Protein AF-0000000078078406 (afdb_homodimer)

Secondary structure (DSSP, 8-state):
-PPPPPB-GGG---------S--STTHHHHHHHHHT-PEEETTEEE--TTT----S--SHHHHHHHHHHHHHHHHHTTT-S--S---S---EEEEES-TTSHHHHHHHHH-TT-EEEESS-TTTT--THHHHSPP-SPSS-EEEEEEE--TTT-S-HHHHHHHHHHHEEEEEEEEEEEE-S--EES-TTS---TTSHHHHHHHHHHHHHHHHT-----TTTHHHHHHHHTT-EEEEEEEEEEE-SS-BSSHHHHHHHHHHHHHHHHHHHHHHIIIIIIIS---HHHHHHHHHHHHHHHH-GGG-EEEEEEEEEEE----/-PPPPPB-GGG--S---------GGGHHHHHHHHHT-PEEETTEEE--TTT----S--SHHHHHHHHHHHHHHHHHTTT-S--S---S---EEEEES-TTSHHHHHHHHH-TT-EEEESS-SSS---GGGGGSPP-SPSS-EEEEEEE--TTT-S-HHHHHHHHHHHEEEEEEEEEEEE-S--EES-TTS---TTSHHHHHHHHHHHHHHHHT-----TTTHHHHHHHHTT-EEEEEEEEEEE-SS-BSSHHHHHHHHHHHHHHHHHHHHHHIIIIIIIS---HHHHHHHHHHHHHHHH-GGG-EEEEEEEEEEE----

Structure (mmCIF, N/CA/C/O backbone):
data_AF-0000000078078406-model_v1
#
loop_
_entity.id
_entity.type
_entity.pdbx_description
1 polymer 'Secondary metabolism regulator LAE1'
#
loop_
_atom_site.group_PDB
_atom_site.id
_atom_site.type_symbol
_atom_site.label_atom_id
_atom_site.label_alt_id
_atom_site.label_comp_id
_atom_site.label_asym_id
_atom_site.label_entity_id
_atom_site.label_seq_id
_atom_site.pdbx_PDB_ins_code
_atom_site.Cartn_x
_atom_site.Cartn_y
_atom_site.Cartn_z
_atom_site.occupancy
_atom_site.B_iso_or_equiv
_atom_site.auth_seq_id
_atom_site.auth_comp_id
_atom_site.auth_asym_id
_atom_site.auth_atom_id
_atom_site.pdbx_PDB_model_num
ATOM 1 N N . MET A 1 1 ? -24.859 16.156 4.562 1 31.81 1 MET A N 1
ATOM 2 C CA . MET A 1 1 ? -24.719 14.992 5.438 1 31.81 1 MET A CA 1
ATOM 3 C C . MET A 1 1 ? -23.812 13.938 4.805 1 31.81 1 MET A C 1
ATOM 5 O O . MET A 1 1 ? -24.094 13.469 3.695 1 31.81 1 MET A O 1
ATOM 9 N N . ALA A 1 2 ? -22.625 13.969 5.098 1 45.03 2 ALA A N 1
ATOM 10 C CA . ALA A 1 2 ? -21.719 13.078 4.371 1 45.03 2 ALA A CA 1
ATOM 11 C C . ALA A 1 2 ? -22.219 11.641 4.402 1 45.03 2 ALA A C 1
ATOM 13 O O . ALA A 1 2 ? -22.688 11.164 5.434 1 45.03 2 ALA A O 1
ATOM 14 N N . ALA A 1 3 ? -22.453 11.039 3.293 1 57.53 3 ALA A N 1
ATOM 15 C CA . ALA A 1 3 ? -23.047 9.727 3.057 1 57.53 3 ALA A CA 1
ATOM 16 C C . ALA A 1 3 ? -22.391 8.656 3.922 1 57.53 3 ALA A C 1
ATOM 18 O O . ALA A 1 3 ? -21.172 8.625 4.059 1 57.53 3 ALA A O 1
ATOM 19 N N . GLN A 1 4 ? -23.156 8.023 4.824 1 72.81 4 GLN A N 1
ATOM 20 C CA . GLN A 1 4 ? -22.75 6.895 5.648 1 72.81 4 GLN A CA 1
ATOM 21 C C . GLN A 1 4 ? -22.062 5.824 4.805 1 72.81 4 GLN A C 1
ATOM 23 O O . GLN A 1 4 ? -22.5 5.527 3.693 1 72.81 4 GLN A O 1
ATOM 28 N N . ILE A 1 5 ? -20.891 5.41 5.25 1 79.75 5 ILE A N 1
ATOM 29 C CA . ILE A 1 5 ? -20.203 4.309 4.586 1 79.75 5 ILE A CA 1
ATOM 30 C C . ILE A 1 5 ? -20.906 2.992 4.914 1 79.75 5 ILE A C 1
ATOM 32 O O . ILE A 1 5 ? -21.078 2.65 6.09 1 79.75 5 ILE A O 1
ATOM 36 N N . GLU A 1 6 ? -21.391 2.27 3.9 1 78.69 6 GLU A N 1
ATOM 37 C CA . GLU A 1 6 ? -22.078 1.003 4.121 1 78.69 6 GLU A CA 1
ATOM 38 C C . GLU A 1 6 ? -21.125 -0.056 4.668 1 78.69 6 GLU A C 1
ATOM 40 O O . GLU A 1 6 ? -19.984 -0.179 4.203 1 78.69 6 GLU A O 1
ATOM 45 N N . THR A 1 7 ? -21.562 -0.809 5.711 1 75.12 7 THR A N 1
ATOM 46 C CA . THR A 1 7 ? -20.75 -1.832 6.367 1 75.12 7 THR A CA 1
ATOM 47 C C . THR A 1 7 ? -20.828 -3.152 5.605 1 75.12 7 THR A C 1
ATOM 49 O O . THR A 1 7 ? -21.875 -3.514 5.082 1 75.12 7 THR A O 1
ATOM 52 N N . ASP A 1 8 ? -19.719 -3.785 5.52 1 67.31 8 ASP A N 1
ATOM 53 C CA . ASP A 1 8 ? -19.688 -5.117 4.926 1 67.31 8 ASP A CA 1
ATOM 54 C C . ASP A 1 8 ? -20.516 -6.102 5.762 1 67.31 8 ASP A C 1
ATOM 56 O O . ASP A 1 8 ? -20.219 -6.316 6.941 1 67.31 8 ASP A O 1
ATOM 60 N N . PRO A 1 9 ? -21.609 -6.617 5.246 1 57.84 9 PRO A N 1
ATOM 61 C CA . PRO A 1 9 ? -22.484 -7.52 6 1 57.84 9 PRO A CA 1
ATOM 62 C C . PRO A 1 9 ? -21.75 -8.758 6.516 1 57.84 9 PRO A C 1
ATOM 64 O O . PRO A 1 9 ? -22.203 -9.398 7.469 1 57.84 9 PRO A O 1
ATOM 67 N N . ALA A 1 10 ? -20.656 -9.055 5.77 1 51.5 10 ALA A N 1
ATOM 68 C CA . ALA A 1 10 ? -19.922 -10.242 6.191 1 51.5 10 ALA A CA 1
ATOM 69 C C . ALA A 1 10 ? -19.344 -10.062 7.594 1 51.5 10 ALA A C 1
ATOM 71 O O . ALA A 1 10 ? -18.938 -11.031 8.234 1 51.5 10 ALA A O 1
ATOM 72 N N . LEU A 1 11 ? -19.516 -8.805 8.141 1 50.41 11 LEU A N 1
ATOM 73 C CA . LEU A 1 11 ? -19 -8.492 9.469 1 50.41 11 LEU A CA 1
ATOM 74 C C . LEU A 1 11 ? -20.125 -8.586 10.508 1 50.41 11 LEU A C 1
ATOM 76 O O . LEU A 1 11 ? -19.953 -8.156 11.648 1 50.41 11 LEU A O 1
ATOM 80 N N . ASP A 1 12 ? -21.375 -8.938 10.273 1 47.38 12 ASP A N 1
ATOM 81 C CA . ASP A 1 12 ? -22.5 -9.062 11.195 1 47.38 12 ASP A CA 1
ATOM 82 C C . ASP A 1 12 ? -22.047 -9.664 12.523 1 47.38 12 ASP A C 1
ATOM 84 O O . ASP A 1 12 ? -21.766 -10.859 12.609 1 47.38 12 ASP A O 1
ATOM 88 N N . LEU A 1 13 ? -21.688 -8.859 13.453 1 41.69 13 LEU A N 1
ATOM 89 C CA . LEU A 1 13 ? -21.234 -9.062 14.82 1 41.69 13 LEU A CA 1
ATOM 90 C C . LEU A 1 13 ? -22.281 -9.82 15.633 1 41.69 13 LEU A C 1
ATOM 92 O O . LEU A 1 13 ? -21.938 -10.672 16.453 1 41.69 13 LEU A O 1
ATOM 96 N N . GLY A 1 14 ? -23.594 -9.156 15.898 1 35.47 14 GLY A N 1
ATOM 97 C CA . GLY A 1 14 ? -24.547 -9.531 16.938 1 35.47 14 GLY A CA 1
ATOM 98 C C . GLY A 1 14 ? -25.344 -10.773 16.609 1 35.47 14 GLY A C 1
ATOM 99 O O . GLY A 1 14 ? -26.25 -11.148 17.359 1 35.47 14 GLY A O 1
ATOM 100 N N . ASN A 1 15 ? -25.734 -11.148 15.414 1 32.12 15 ASN A N 1
ATOM 101 C CA . ASN A 1 15 ? -26.75 -12.195 15.383 1 32.12 15 ASN A CA 1
ATOM 102 C C . ASN A 1 15 ? -26.25 -13.484 16.016 1 32.12 15 ASN A C 1
ATOM 104 O O . ASN A 1 15 ? -25.484 -14.234 15.398 1 32.12 15 ASN A O 1
ATOM 108 N N . GLU A 1 16 ? -26.25 -13.438 17.375 1 30.73 16 GLU A N 1
ATOM 109 C CA . GLU A 1 16 ? -26.594 -14.695 18.047 1 30.73 16 GLU A CA 1
ATOM 110 C C . GLU A 1 16 ? -27.922 -15.242 17.531 1 30.73 16 GLU A C 1
ATOM 112 O O . GLU A 1 16 ? -28.953 -14.586 17.656 1 30.73 16 GLU A O 1
ATOM 117 N N . THR A 1 17 ? -28.031 -15.961 16.531 1 27.73 17 THR A N 1
ATOM 118 C CA . THR A 1 17 ? -29.172 -16.812 16.25 1 27.73 17 THR A CA 1
ATOM 119 C C . THR A 1 17 ? -29.719 -17.438 17.547 1 27.73 17 THR A C 1
ATOM 121 O O . THR A 1 17 ? -29.031 -18.234 18.188 1 27.73 17 THR A O 1
ATOM 124 N N . ASP A 1 18 ? -30.469 -16.641 18.312 1 26.25 18 ASP A N 1
ATOM 125 C CA . ASP A 1 18 ? -31.453 -17.344 19.109 1 26.25 18 ASP A CA 1
ATOM 126 C C . ASP A 1 18 ? -32.312 -18.25 18.234 1 26.25 18 ASP A C 1
ATOM 128 O O . ASP A 1 18 ? -33.125 -17.75 17.453 1 26.25 18 ASP A O 1
ATOM 132 N N . ILE A 1 19 ? -32.062 -19.469 18.062 1 28.03 19 ILE A N 1
ATOM 133 C CA . ILE A 1 19 ? -32.719 -20.672 17.562 1 28.03 19 ILE A CA 1
ATOM 134 C C . ILE A 1 19 ? -34.031 -20.906 18.312 1 28.03 19 ILE A C 1
ATOM 136 O O . ILE A 1 19 ? -34.219 -21.938 18.969 1 28.03 19 ILE A O 1
ATOM 140 N N . ARG A 1 20 ? -34.75 -19.906 18.75 1 24.78 20 ARG A N 1
ATOM 141 C CA . ARG A 1 20 ? -36.031 -20.453 19.203 1 24.78 20 ARG A CA 1
ATOM 142 C C . ARG A 1 20 ? -36.844 -21 18.031 1 24.78 20 ARG A C 1
ATOM 144 O O . ARG A 1 20 ? -36.594 -20.672 16.875 1 24.78 20 ARG A O 1
ATOM 151 N N . ALA A 1 21 ? -38.375 -21.297 18.297 1 23.84 21 ALA A N 1
ATOM 152 C CA . ALA A 1 21 ? -39.438 -22.266 18.062 1 23.84 21 ALA A CA 1
ATOM 153 C C . ALA A 1 21 ? -40.031 -22.094 16.672 1 23.84 21 ALA A C 1
ATOM 155 O O . ALA A 1 21 ? -40.75 -22.984 16.188 1 23.84 21 ALA A O 1
ATOM 156 N N . GLU A 1 22 ? -40.344 -20.875 16.125 1 25.66 22 GLU A N 1
ATOM 157 C CA . GLU A 1 22 ? -41.438 -21.125 15.195 1 25.66 22 GLU A CA 1
ATOM 158 C C . GLU A 1 22 ? -40.938 -21.797 13.922 1 25.66 22 GLU A C 1
ATOM 160 O O . GLU A 1 22 ? -39.844 -21.516 13.453 1 25.66 22 GLU A O 1
ATOM 165 N N . SER A 1 23 ? -41.625 -22.953 13.312 1 26.2 23 SER A N 1
ATOM 166 C CA . SER A 1 23 ? -41.438 -24.172 12.531 1 26.2 23 SER A CA 1
ATOM 167 C C . SER A 1 23 ? -40.875 -23.859 11.141 1 26.2 23 SER A C 1
ATOM 169 O O . SER A 1 23 ? -40 -24.547 10.656 1 26.2 23 SER A O 1
ATOM 171 N N . ASP A 1 24 ? -41.688 -23.312 10.164 1 25.77 24 ASP A N 1
ATOM 172 C CA . ASP A 1 24 ? -41.719 -23.688 8.758 1 25.77 24 ASP A CA 1
ATOM 173 C C . ASP A 1 24 ? -40.594 -22.984 7.98 1 25.77 24 ASP A C 1
ATOM 175 O O . ASP A 1 24 ? -40.125 -23.469 6.949 1 25.77 24 ASP A O 1
ATOM 179 N N . ILE A 1 25 ? -40.531 -21.641 7.977 1 27.22 25 ILE A N 1
ATOM 180 C CA . ILE A 1 25 ? -39.781 -20.922 6.957 1 27.22 25 ILE A CA 1
ATOM 181 C C . ILE A 1 25 ? -38.281 -20.984 7.289 1 27.22 25 ILE A C 1
ATOM 183 O O . ILE A 1 25 ? -37.531 -20.078 6.953 1 27.22 25 ILE A O 1
ATOM 187 N N . GLU A 1 26 ? -37.688 -21.875 8.164 1 29.23 26 GLU A N 1
ATOM 188 C CA . GLU A 1 26 ? -36.469 -22.281 8.836 1 29.23 26 GLU A CA 1
ATOM 189 C C . GLU A 1 26 ? -35.375 -22.656 7.828 1 29.23 26 GLU A C 1
ATOM 191 O O . GLU A 1 26 ? -34.188 -22.578 8.133 1 29.23 26 GLU A O 1
ATOM 196 N N . SER A 1 27 ? -35.688 -23.188 6.617 1 29.39 27 SER A N 1
ATOM 197 C CA . SER A 1 27 ? -34.844 -24.094 5.883 1 29.39 27 SER A CA 1
ATOM 198 C C . SER A 1 27 ? -33.75 -23.344 5.105 1 29.39 27 SER A C 1
ATOM 200 O O . SER A 1 27 ? -32.656 -23.844 4.934 1 29.39 27 SER A O 1
ATOM 202 N N . THR A 1 28 ? -34.125 -22.266 4.406 1 28.7 28 THR A N 1
ATOM 203 C CA . THR A 1 28 ? -33.188 -21.828 3.35 1 28.7 28 THR A CA 1
ATOM 204 C C . THR A 1 28 ? -32.031 -21.047 3.934 1 28.7 28 THR A C 1
ATOM 206 O O . THR A 1 28 ? -30.953 -20.984 3.338 1 28.7 28 THR A O 1
ATOM 209 N N . ALA A 1 29 ? -32.281 -20.266 4.898 1 32.91 29 ALA A N 1
ATOM 210 C CA . ALA A 1 29 ? -31.25 -19.406 5.484 1 32.91 29 ALA A CA 1
ATOM 211 C C . ALA A 1 29 ? -30.125 -20.25 6.109 1 32.91 29 ALA A C 1
ATOM 213 O O . ALA A 1 29 ? -28.969 -19.812 6.148 1 32.91 29 ALA A O 1
ATOM 214 N N . SER A 1 30 ? -30.469 -21.406 6.699 1 33.5 30 SER A N 1
ATOM 215 C CA . SER A 1 30 ? -29.562 -22.328 7.375 1 33.5 30 SER A CA 1
ATOM 216 C C . SER A 1 30 ? -28.547 -22.938 6.402 1 33.5 30 SER A C 1
ATOM 218 O O . SER A 1 30 ? -27.406 -23.188 6.766 1 33.5 30 SER A O 1
ATOM 220 N N . ILE A 1 31 ? -28.922 -23.234 5.125 1 32.16 31 ILE A N 1
ATOM 221 C CA . ILE A 1 31 ? -28.078 -23.922 4.156 1 32.16 31 ILE A CA 1
ATOM 222 C C . ILE A 1 31 ? -26.984 -23 3.666 1 32.16 31 ILE A C 1
ATOM 224 O O . ILE A 1 31 ? -25.828 -23.406 3.521 1 32.16 31 ILE A O 1
ATOM 228 N N . THR A 1 32 ? -27.234 -21.734 3.344 1 33.78 32 THR A N 1
ATOM 229 C CA . THR A 1 32 ? -26.266 -20.812 2.768 1 33.78 32 THR A CA 1
ATOM 230 C C . THR A 1 32 ? -25.188 -20.453 3.785 1 33.78 32 THR A C 1
ATOM 232 O O . THR A 1 32 ? -24 -20.312 3.432 1 33.78 32 THR A O 1
ATOM 235 N N . SER A 1 33 ? -25.453 -20.25 5.043 1 37.28 33 SER A N 1
ATOM 236 C CA . SER A 1 33 ? -24.531 -20 6.152 1 37.28 33 SER A CA 1
ATOM 237 C C . SER A 1 33 ? -23.656 -21.219 6.441 1 37.28 33 SER A C 1
ATOM 239 O O . SER A 1 33 ? -22.516 -21.078 6.871 1 37.28 33 SER A O 1
ATOM 241 N N . SER A 1 34 ? -24.141 -22.453 6.312 1 38.12 34 SER A N 1
ATOM 242 C CA . SER A 1 34 ? -23.531 -23.75 6.625 1 38.12 34 SER A CA 1
ATOM 243 C C . SER A 1 34 ? -22.469 -24.125 5.598 1 38.12 34 SER A C 1
ATOM 245 O O . SER A 1 34 ? -21.5 -24.812 5.918 1 38.12 34 SER A O 1
ATOM 247 N N . ILE A 1 35 ? -22.641 -23.922 4.277 1 39.31 35 ILE A N 1
ATOM 248 C CA . ILE A 1 35 ? -21.781 -24.312 3.172 1 39.31 35 ILE A CA 1
ATOM 249 C C . ILE A 1 35 ? -20.453 -23.547 3.244 1 39.31 35 ILE A C 1
ATOM 251 O O . ILE A 1 35 ? -19.438 -24 2.709 1 39.31 35 ILE A O 1
ATOM 255 N N . PHE A 1 36 ? -20.391 -22.344 3.744 1 44.5 36 PHE A N 1
ATOM 256 C CA . PHE A 1 36 ? -19.156 -21.578 3.805 1 44.5 36 PHE A CA 1
ATOM 257 C C . PHE A 1 36 ? -18.406 -21.828 5.113 1 44.5 36 PHE A C 1
ATOM 259 O O . PHE A 1 36 ? -17.891 -20.906 5.734 1 44.5 36 PHE A O 1
ATOM 266 N N . GLU A 1 37 ? -18.625 -22.922 5.676 1 50.62 37 GLU A N 1
ATOM 267 C CA . GLU A 1 37 ? -17.922 -23.156 6.934 1 50.62 37 GLU A CA 1
ATOM 268 C C . GLU A 1 37 ? -16.406 -23.109 6.734 1 50.62 37 GLU A C 1
ATOM 270 O O . GLU A 1 37 ? -15.844 -23.922 5.992 1 50.62 37 GLU A O 1
ATOM 275 N N . ASN A 1 38 ? -15.844 -21.938 6.996 1 61.12 38 ASN A N 1
ATOM 276 C CA . ASN A 1 38 ? -14.391 -21.844 7.039 1 61.12 38 ASN A CA 1
ATOM 277 C C . ASN A 1 38 ? -13.781 -22.906 7.961 1 61.12 38 ASN A C 1
ATOM 279 O O . ASN A 1 38 ? -14.438 -23.359 8.906 1 61.12 38 ASN A O 1
ATOM 283 N N . HIS A 1 39 ? -12.828 -23.594 7.387 1 74.81 39 HIS A N 1
ATOM 284 C CA . HIS A 1 39 ? -11.945 -24.422 8.188 1 74.81 39 HIS A CA 1
ATOM 285 C C . HIS A 1 39 ? -10.93 -23.578 8.953 1 74.81 39 HIS A C 1
ATOM 287 O O . HIS A 1 39 ? -10.391 -22.625 8.414 1 74.81 39 HIS A O 1
ATOM 293 N N . TYR A 1 40 ? -11 -23.812 10.297 1 78 40 TYR A N 1
ATOM 294 C CA . TYR A 1 40 ? -10.047 -23.062 11.102 1 78 40 TYR A CA 1
ATOM 295 C C . TYR A 1 40 ? -8.836 -23.906 11.453 1 78 40 TYR A C 1
ATOM 297 O O . TYR A 1 40 ? -8.969 -25.094 11.758 1 78 40 TYR A O 1
ATOM 305 N N . PHE A 1 41 ? -7.691 -23.391 11.242 1 83 41 PHE A N 1
ATOM 306 C CA . PHE A 1 41 ? -6.43 -24.047 11.57 1 83 41 PHE A CA 1
ATOM 307 C C . PHE A 1 41 ? -5.449 -23.047 12.18 1 83 41 PHE A C 1
ATOM 309 O O . PHE A 1 41 ? -5.098 -22.047 11.555 1 83 41 PHE A O 1
ATOM 316 N N . GLN A 1 42 ? -5.059 -23.25 13.445 1 88.38 42 GLN A N 1
ATOM 317 C CA . GLN A 1 42 ? -4.109 -22.453 14.203 1 88.38 42 GLN A CA 1
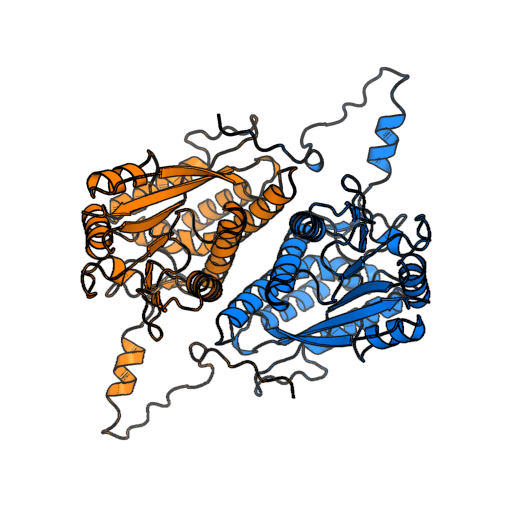ATOM 318 C C . GLN A 1 42 ? -4.488 -20.969 14.172 1 88.38 42 GLN A C 1
ATOM 320 O O . GLN A 1 42 ? -3.645 -20.125 13.891 1 88.38 42 GLN A O 1
ATOM 325 N N . GLY A 1 43 ? -5.68 -20.656 14.258 1 84.94 43 GLY A N 1
ATOM 326 C CA . GLY A 1 43 ? -6.156 -19.297 14.461 1 84.94 43 GLY A CA 1
ATOM 327 C C . GLY A 1 43 ? -6.453 -18.578 13.156 1 84.94 43 GLY A C 1
ATOM 328 O O . GLY A 1 43 ? -6.77 -17.391 13.164 1 84.94 43 GLY A O 1
ATOM 329 N N . ARG A 1 44 ? -6.344 -19.344 12.094 1 86.75 44 ARG A N 1
ATOM 330 C CA . ARG A 1 44 ? -6.629 -18.766 10.797 1 86.75 44 ARG A CA 1
ATOM 331 C C . ARG A 1 44 ? -7.762 -19.5 10.094 1 86.75 44 ARG A C 1
ATOM 333 O O . ARG A 1 44 ? -7.945 -20.703 10.305 1 86.75 44 ARG A O 1
ATOM 340 N N . SER A 1 45 ? -8.508 -18.703 9.297 1 83.88 45 SER A N 1
ATOM 341 C CA . SER A 1 45 ? -9.586 -19.328 8.547 1 83.88 45 SER A CA 1
ATOM 342 C C . SER A 1 45 ? -9.141 -19.688 7.129 1 83.88 45 SER A C 1
ATOM 344 O O . SER A 1 45 ? -8.422 -18.906 6.488 1 83.88 45 SER A O 1
ATOM 346 N N . TYR A 1 46 ? -9.508 -20.891 6.711 1 83.06 46 TYR A N 1
ATOM 347 C CA . TYR A 1 46 ? -9.172 -21.406 5.391 1 83.06 46 TYR A CA 1
ATOM 348 C C . TYR A 1 46 ? -10.422 -21.828 4.633 1 83.06 46 TYR A C 1
ATOM 350 O O . TYR A 1 46 ? -11.508 -21.922 5.215 1 83.06 46 TYR A O 1
ATOM 358 N N . ALA A 1 47 ? -10.188 -22.031 3.326 1 73.44 47 ALA A N 1
ATOM 359 C CA . ALA A 1 47 ? -11.281 -22.547 2.506 1 73.44 47 ALA A CA 1
ATOM 360 C C . ALA A 1 47 ? -11.695 -23.953 2.959 1 73.44 47 ALA A C 1
ATOM 362 O O . ALA A 1 47 ? -10.859 -24.734 3.418 1 73.44 47 ALA A O 1
ATOM 363 N N . ASN A 1 48 ? -12.977 -24.141 2.824 1 67.06 48 ASN A N 1
ATOM 364 C CA . ASN A 1 48 ? -13.477 -25.484 3.102 1 67.06 48 ASN A CA 1
ATOM 365 C C . ASN A 1 48 ? -12.922 -26.516 2.105 1 67.06 48 ASN A C 1
ATOM 367 O O . ASN A 1 48 ? -13.078 -26.344 0.894 1 67.06 48 ASN A O 1
ATOM 371 N N . PRO A 1 49 ? -12.188 -27.453 2.664 1 65.44 49 PRO A N 1
ATOM 372 C CA . PRO A 1 49 ? -11.547 -28.438 1.789 1 65.44 49 PRO A CA 1
ATOM 373 C C . PRO A 1 49 ? -12.531 -29.125 0.842 1 65.44 49 PRO A C 1
ATOM 375 O O . PRO A 1 49 ? -12.125 -29.656 -0.19 1 65.44 49 PRO A O 1
ATOM 378 N N . LYS A 1 50 ? -13.75 -29.188 1.25 1 58.09 50 LYS A N 1
ATOM 379 C CA . LYS A 1 50 ? -14.758 -29.781 0.37 1 58.09 50 LYS A CA 1
ATOM 380 C C . LYS A 1 50 ? -14.875 -29 -0.931 1 58.09 50 LYS A C 1
ATOM 382 O O . LYS A 1 50 ? -15.211 -29.562 -1.976 1 58.09 50 LYS A O 1
ATOM 387 N N . TYR A 1 51 ? -14.555 -27.797 -0.769 1 52.62 51 TYR A N 1
ATOM 388 C CA . TYR A 1 51 ? -14.836 -26.938 -1.914 1 52.62 51 TYR A CA 1
ATOM 389 C C . TYR A 1 51 ? -13.539 -26.438 -2.553 1 52.62 51 TYR A C 1
ATOM 391 O O . TYR A 1 51 ? -13.555 -25.922 -3.674 1 52.62 51 TYR A O 1
ATOM 399 N N . GLY A 1 52 ? -12.469 -26.625 -1.902 1 57.94 52 GLY A N 1
ATOM 400 C CA . GLY A 1 52 ? -11.219 -26.172 -2.498 1 57.94 52 GLY A CA 1
ATOM 401 C C . GLY A 1 52 ? -10.031 -26.328 -1.567 1 57.94 52 GLY A C 1
ATOM 402 O O . GLY A 1 52 ? -10.18 -26.297 -0.345 1 57.94 52 GLY A O 1
ATOM 403 N N . LYS A 1 53 ? -9.031 -26.766 -2.189 1 65.88 53 LYS A N 1
ATOM 404 C CA . LYS A 1 53 ? -7.824 -27.047 -1.416 1 65.88 53 LYS A CA 1
ATOM 405 C C . LYS A 1 53 ? -6.824 -25.891 -1.527 1 65.88 53 LYS A C 1
ATOM 407 O O . LYS A 1 53 ? -5.688 -26.094 -1.958 1 65.88 53 LYS A O 1
ATOM 412 N N . HIS A 1 54 ? -7.363 -24.656 -1.107 1 77.69 54 HIS A N 1
ATOM 413 C CA . HIS A 1 54 ? -6.391 -23.562 -1.117 1 77.69 54 HIS A CA 1
ATOM 414 C C . HIS A 1 54 ? -5.566 -23.562 0.165 1 77.69 54 HIS A C 1
ATOM 416 O O . HIS A 1 54 ? -6.113 -23.703 1.262 1 77.69 54 HIS A O 1
ATOM 422 N N . TRP A 1 55 ? -4.344 -23.391 -0.01 1 85.81 55 TRP A N 1
ATOM 423 C CA . TRP A 1 55 ? -3.41 -23.562 1.097 1 85.81 55 TRP A CA 1
ATOM 424 C C . TRP A 1 55 ? -3.291 -22.281 1.922 1 85.81 55 TRP A C 1
ATOM 426 O O . TRP A 1 55 ? -2.814 -22.312 3.059 1 85.81 55 TRP A O 1
ATOM 436 N N . ALA A 1 56 ? -3.627 -21.125 1.358 1 87.38 56 ALA A N 1
ATOM 437 C CA . ALA A 1 56 ? -3.506 -19.859 2.076 1 87.38 56 ALA A CA 1
ATOM 438 C C . ALA A 1 56 ? -4.801 -19.516 2.811 1 87.38 56 ALA A C 1
ATOM 440 O O . ALA A 1 56 ? -5.887 -19.906 2.375 1 87.38 56 ALA A O 1
ATOM 441 N N . PRO A 1 57 ? -4.668 -18.797 3.924 1 88.12 57 PRO A N 1
ATOM 442 C CA . PRO A 1 57 ? -5.871 -18.406 4.66 1 88.12 57 PRO A CA 1
ATOM 443 C C . PRO A 1 57 ? -6.715 -17.375 3.9 1 88.12 57 PRO A C 1
ATOM 445 O O . PRO A 1 57 ? -6.262 -16.812 2.9 1 88.12 57 PRO A O 1
ATOM 448 N N . ASN A 1 58 ? -7.98 -17.219 4.395 1 82.75 58 ASN A N 1
ATOM 449 C CA . ASN A 1 58 ? -8.883 -16.281 3.738 1 82.75 58 ASN A CA 1
ATOM 450 C C . ASN A 1 58 ? -9.461 -15.266 4.727 1 82.75 58 ASN A C 1
ATOM 452 O O . ASN A 1 58 ? -10.539 -14.719 4.5 1 82.75 58 ASN A O 1
ATOM 456 N N . ASP A 1 59 ? -8.789 -15.07 5.867 1 84.75 59 ASP A N 1
ATOM 457 C CA . ASP A 1 59 ? -9.25 -14.117 6.871 1 84.75 59 ASP A CA 1
ATOM 458 C C . ASP A 1 59 ? -8.828 -12.695 6.512 1 84.75 59 ASP A C 1
ATOM 460 O O . ASP A 1 59 ? -8.18 -12.477 5.484 1 84.75 59 ASP A O 1
ATOM 464 N N . GLU A 1 60 ? -9.188 -11.758 7.34 1 83.38 60 GLU A N 1
ATOM 465 C CA . GLU A 1 60 ? -8.984 -10.336 7.059 1 83.38 60 GLU A CA 1
ATOM 466 C C . GLU A 1 60 ? -7.504 -10 6.945 1 83.38 60 GLU A C 1
ATOM 468 O O . GLU A 1 60 ? -7.105 -9.203 6.094 1 83.38 60 GLU A O 1
ATOM 473 N N . GLU A 1 61 ? -6.715 -10.578 7.781 1 86.25 61 GLU A N 1
ATOM 474 C CA . GLU A 1 61 ? -5.273 -10.336 7.742 1 86.25 61 GLU A CA 1
ATOM 475 C C . GLU A 1 61 ? -4.684 -10.727 6.391 1 86.25 61 GLU A C 1
ATOM 477 O O . GLU A 1 61 ? -3.859 -9.992 5.836 1 86.25 61 GLU A O 1
ATOM 482 N N . GLN A 1 62 ? -5.113 -11.844 5.93 1 89.19 62 GLN A N 1
ATOM 483 C CA . GLN A 1 62 ? -4.617 -12.289 4.633 1 89.19 62 GLN A CA 1
ATOM 484 C C . GLN A 1 62 ? -5.148 -11.406 3.508 1 89.19 62 GLN A C 1
ATOM 486 O O . GLN A 1 62 ? -4.441 -11.141 2.533 1 89.19 62 GLN A O 1
ATOM 491 N N . LEU A 1 63 ? -6.34 -11.039 3.609 1 88.12 63 LEU A N 1
ATOM 492 C CA . LEU A 1 63 ? -6.918 -10.18 2.582 1 88.12 63 LEU A CA 1
ATOM 493 C C . LEU A 1 63 ? -6.191 -8.844 2.521 1 88.12 63 LEU A C 1
ATOM 495 O O . LEU A 1 63 ? -6.012 -8.273 1.44 1 88.12 63 LEU A O 1
ATOM 499 N N . GLU A 1 64 ? -5.762 -8.32 3.66 1 90.44 64 GLU A N 1
ATOM 500 C CA . GLU A 1 64 ? -4.934 -7.121 3.682 1 90.44 64 GLU A CA 1
ATOM 501 C C . GLU A 1 64 ? -3.627 -7.34 2.924 1 90.44 64 GLU A C 1
ATOM 503 O O . GLU A 1 64 ? -3.184 -6.465 2.18 1 90.44 64 GLU A O 1
ATOM 508 N N . ALA A 1 65 ? -3.07 -8.484 3.123 1 92.5 65 ALA A N 1
ATOM 509 C CA . ALA A 1 65 ? -1.844 -8.82 2.406 1 92.5 65 ALA A CA 1
ATOM 510 C C . ALA A 1 65 ? -2.082 -8.867 0.9 1 92.5 65 ALA A C 1
ATOM 512 O O . ALA A 1 65 ? -1.243 -8.414 0.118 1 92.5 65 ALA A O 1
ATOM 513 N N . LEU A 1 66 ? -3.215 -9.375 0.537 1 92.31 66 LEU A N 1
ATOM 514 C CA . LEU A 1 66 ? -3.539 -9.477 -0.882 1 92.31 66 LEU A CA 1
ATOM 515 C C . LEU A 1 66 ? -3.717 -8.086 -1.495 1 92.31 66 LEU A C 1
ATOM 517 O O . LEU A 1 66 ? -3.367 -7.871 -2.656 1 92.31 66 LEU A O 1
ATOM 521 N N . ASP A 1 67 ? -4.27 -7.191 -0.735 1 92.31 67 ASP A N 1
ATOM 522 C CA . ASP A 1 67 ? -4.367 -5.812 -1.204 1 92.31 67 ASP A CA 1
ATOM 523 C C . ASP A 1 67 ? -2.984 -5.211 -1.424 1 92.31 67 ASP A C 1
ATOM 525 O O . ASP A 1 67 ? -2.756 -4.508 -2.412 1 92.31 67 ASP A O 1
ATOM 529 N N . LEU A 1 68 ? -2.084 -5.465 -0.494 1 95.56 68 LEU A N 1
ATOM 530 C CA . LEU A 1 68 ? -0.704 -5.012 -0.641 1 95.56 68 LEU A CA 1
ATOM 531 C C . LEU A 1 68 ? -0.061 -5.621 -1.881 1 95.56 68 LEU A C 1
ATOM 533 O O . LEU A 1 68 ? 0.64 -4.934 -2.625 1 95.56 68 LEU A O 1
ATOM 537 N N . ILE A 1 69 ? -0.306 -6.848 -2.113 1 95.94 69 ILE A N 1
ATOM 538 C CA . ILE A 1 69 ? 0.267 -7.562 -3.25 1 95.94 69 ILE A CA 1
ATOM 539 C C . ILE A 1 69 ? -0.253 -6.957 -4.555 1 95.94 69 ILE A C 1
ATOM 541 O O . ILE A 1 69 ? 0.52 -6.711 -5.484 1 95.94 69 ILE A O 1
ATOM 545 N N . HIS A 1 70 ? -1.526 -6.688 -4.547 1 94.62 70 HIS A N 1
ATOM 546 C CA . HIS A 1 70 ? -2.088 -6.055 -5.734 1 94.62 70 HIS A CA 1
ATOM 547 C C . HIS A 1 70 ? -1.407 -4.719 -6.02 1 94.62 70 HIS A C 1
ATOM 549 O O . HIS A 1 70 ? -1.057 -4.43 -7.168 1 94.62 70 HIS A O 1
ATOM 555 N N . HIS A 1 71 ? -1.219 -4.012 -4.988 1 95.69 71 HIS A N 1
ATOM 556 C CA . HIS A 1 71 ? -0.621 -2.691 -5.164 1 95.69 71 HIS A CA 1
ATOM 557 C C . HIS A 1 71 ? 0.808 -2.799 -5.688 1 95.69 71 HIS A C 1
ATOM 559 O O . HIS A 1 71 ? 1.166 -2.137 -6.664 1 95.69 71 HIS A O 1
ATOM 565 N N . TRP A 1 72 ? 1.627 -3.65 -5.074 1 96.94 72 TRP A N 1
ATOM 566 C CA . TRP A 1 72 ? 3.02 -3.646 -5.508 1 96.94 72 TRP A CA 1
ATOM 567 C C . TRP A 1 72 ? 3.164 -4.301 -6.879 1 96.94 72 TRP A C 1
ATOM 569 O O . TRP A 1 72 ? 4.098 -3.998 -7.621 1 96.94 72 TRP A O 1
ATOM 579 N N . LEU A 1 73 ? 2.277 -5.195 -7.242 1 97.62 73 LEU A N 1
ATOM 580 C CA . LEU A 1 73 ? 2.297 -5.73 -8.602 1 97.62 73 LEU A CA 1
ATOM 581 C C . LEU A 1 73 ? 2.031 -4.625 -9.617 1 97.62 73 LEU A C 1
ATOM 583 O O . LEU A 1 73 ? 2.65 -4.602 -10.688 1 97.62 73 LEU A O 1
ATOM 587 N N . THR A 1 74 ? 1.097 -3.764 -9.281 1 96.19 74 THR A N 1
ATOM 588 C CA . THR A 1 74 ? 0.81 -2.639 -10.164 1 96.19 74 THR A CA 1
ATOM 589 C C . THR A 1 74 ? 2.02 -1.715 -10.273 1 96.19 74 THR A C 1
ATOM 591 O O . THR A 1 74 ? 2.342 -1.23 -11.359 1 96.19 74 THR A O 1
ATOM 594 N N . LEU A 1 75 ? 2.705 -1.49 -9.141 1 95.75 75 LEU A N 1
ATOM 595 C CA . LEU A 1 75 ? 3.938 -0.71 -9.172 1 95.75 75 LEU A CA 1
ATOM 596 C C . LEU A 1 75 ? 4.988 -1.383 -10.047 1 95.75 75 LEU A C 1
ATOM 598 O O . LEU A 1 75 ? 5.648 -0.721 -10.852 1 95.75 75 LEU A O 1
ATOM 602 N N . MET A 1 76 ? 5.094 -2.672 -9.93 1 97.31 76 MET A N 1
ATOM 603 C CA . MET A 1 76 ? 6.07 -3.453 -10.68 1 97.31 76 MET A CA 1
ATOM 604 C C . MET A 1 76 ? 5.84 -3.312 -12.18 1 97.31 76 MET A C 1
ATOM 606 O O . MET A 1 76 ? 6.793 -3.264 -12.961 1 97.31 76 MET A O 1
ATOM 610 N N . LEU A 1 77 ? 4.594 -3.16 -12.539 1 97.19 77 LEU A N 1
ATOM 611 C CA . LEU A 1 77 ? 4.223 -3.094 -13.953 1 97.19 77 LEU A CA 1
ATOM 612 C C . LEU A 1 77 ? 4.098 -1.645 -14.414 1 97.19 77 LEU A C 1
ATOM 614 O O . LEU A 1 77 ? 3.418 -1.36 -15.398 1 97.19 77 LEU A O 1
ATOM 618 N N . ASP A 1 78 ? 4.656 -0.732 -13.641 1 93.94 78 ASP A N 1
ATOM 619 C CA . ASP A 1 78 ? 4.633 0.69 -13.969 1 93.94 78 ASP A CA 1
ATOM 620 C C . ASP A 1 78 ? 3.199 1.208 -14.062 1 93.94 78 ASP A C 1
ATOM 622 O O . ASP A 1 78 ? 2.828 1.843 -15.047 1 93.94 78 ASP A O 1
ATOM 626 N N . GLU A 1 79 ? 2.338 0.779 -13.086 1 91.94 79 GLU A N 1
ATOM 627 C CA . GLU A 1 79 ? 0.976 1.259 -12.867 1 91.94 79 GLU A CA 1
ATOM 628 C C . GLU A 1 79 ? 0.016 0.686 -13.906 1 91.94 79 GLU A C 1
ATOM 630 O O . GLU A 1 79 ? -1.073 1.224 -14.117 1 91.94 79 GLU A O 1
ATOM 635 N N . LYS A 1 80 ? 0.457 -0.369 -14.562 1 95.19 80 LYS A N 1
ATOM 636 C CA . LYS A 1 80 ? -0.437 -1.079 -15.477 1 95.19 80 LYS A CA 1
ATOM 637 C C . LYS A 1 80 ? -1.096 -2.268 -14.781 1 95.19 80 LYS A C 1
ATOM 639 O O . LYS A 1 80 ? -0.518 -2.859 -13.867 1 95.19 80 LYS A O 1
ATOM 644 N N . LEU A 1 81 ? -2.27 -2.584 -15.289 1 95.12 81 LEU A N 1
ATOM 645 C CA . LEU A 1 81 ? -3.016 -3.697 -14.711 1 95.12 81 LEU A CA 1
ATOM 646 C C . LEU A 1 81 ? -2.773 -4.98 -15.5 1 95.12 81 LEU A C 1
ATOM 648 O O . LEU A 1 81 ? -3.094 -6.074 -15.023 1 95.12 81 LEU A O 1
ATOM 652 N N . PHE A 1 82 ? -2.254 -4.859 -16.672 1 96.69 82 PHE A N 1
ATOM 653 C CA . PHE A 1 82 ? -1.975 -5.965 -17.578 1 96.69 82 PHE A CA 1
ATOM 654 C C . PHE A 1 82 ? -0.923 -5.57 -18.609 1 96.69 82 PHE A C 1
ATOM 656 O O . PHE A 1 82 ? -0.625 -4.387 -18.781 1 96.69 82 PHE A O 1
ATOM 663 N N . LEU A 1 83 ? -0.369 -6.602 -19.297 1 98.12 83 LEU A N 1
ATOM 664 C CA . LEU A 1 83 ? 0.743 -6.352 -20.219 1 98.12 83 LEU A CA 1
ATOM 665 C C . LEU A 1 83 ? 0.32 -6.574 -21.656 1 98.12 83 LEU A C 1
ATOM 667 O O . LEU A 1 83 ? 0.767 -5.855 -22.562 1 98.12 83 LEU A O 1
ATOM 671 N N . PRO A 1 84 ? -0.579 -7.539 -21.938 1 98.38 84 PRO A N 1
ATOM 672 C CA . PRO A 1 84 ? -0.856 -7.816 -23.344 1 98.38 84 PRO A CA 1
ATOM 673 C C . PRO A 1 84 ? -1.678 -6.715 -24.016 1 98.38 84 PRO A C 1
ATOM 675 O O . PRO A 1 84 ? -2.406 -5.988 -23.328 1 98.38 84 PRO A O 1
ATOM 678 N N . PRO A 1 85 ? -1.573 -6.613 -25.266 1 97.88 85 PRO A N 1
ATOM 679 C CA . PRO A 1 85 ? -2.35 -5.621 -26.016 1 97.88 85 PRO A CA 1
ATOM 680 C C . PRO A 1 85 ? -3.783 -6.07 -26.281 1 97.88 85 PRO A C 1
ATOM 682 O O . PRO A 1 85 ? -4.121 -6.445 -27.406 1 97.88 85 PRO A O 1
ATOM 685 N N . ILE A 1 86 ? -4.656 -5.902 -25.375 1 96.25 86 ILE A N 1
ATOM 686 C CA . ILE A 1 86 ? -6.004 -6.461 -25.438 1 96.25 86 ILE A CA 1
ATOM 687 C C . ILE A 1 86 ? -6.926 -5.492 -26.188 1 96.25 86 ILE A C 1
ATOM 689 O O . ILE A 1 86 ? -8.125 -5.754 -26.328 1 96.25 86 ILE A O 1
ATOM 693 N N . GLY A 1 87 ? -6.457 -4.406 -26.656 1 93.5 87 GLY A N 1
ATOM 694 C CA . GLY A 1 87 ? -7.254 -3.416 -27.359 1 93.5 87 GLY A CA 1
ATOM 695 C C . GLY A 1 87 ? -7.906 -2.404 -26.438 1 93.5 87 GLY A C 1
ATOM 696 O O . GLY A 1 87 ? -7.691 -2.434 -25.219 1 93.5 87 GLY A O 1
ATOM 697 N N . ASN A 1 88 ? -8.727 -1.582 -27.031 1 91.5 88 ASN A N 1
ATOM 698 C CA . ASN A 1 88 ? -9.234 -0.438 -26.281 1 91.5 88 ASN A CA 1
ATOM 699 C C . ASN A 1 88 ? -10.656 -0.678 -25.797 1 91.5 88 ASN A C 1
ATOM 701 O O . ASN A 1 88 ? -11.164 0.069 -24.953 1 91.5 88 ASN A O 1
ATOM 705 N N . ASN A 1 89 ? -11.195 -1.809 -26.328 1 91.69 89 ASN A N 1
ATOM 706 C CA . ASN A 1 89 ? -12.594 -1.995 -25.953 1 91.69 89 ASN A CA 1
ATOM 707 C C . ASN A 1 89 ? -12.914 -3.463 -25.688 1 91.69 89 ASN A C 1
ATOM 709 O O . ASN A 1 89 ? -13.828 -4.027 -26.281 1 91.69 89 ASN A O 1
ATOM 713 N N . PRO A 1 90 ? -12.188 -4.035 -24.766 1 93.5 90 PRO A N 1
ATOM 714 C CA . PRO A 1 90 ? -12.609 -5.383 -24.375 1 93.5 90 PRO A CA 1
ATOM 715 C C . PRO A 1 90 ? -14.016 -5.41 -23.766 1 93.5 90 PRO A C 1
ATOM 717 O O . PRO A 1 90 ? -14.391 -4.492 -23.031 1 93.5 90 PRO A O 1
ATOM 720 N N . GLN A 1 91 ? -14.797 -6.395 -24.109 1 90.19 91 GLN A N 1
ATOM 721 C CA . GLN A 1 91 ? -16.188 -6.441 -23.672 1 90.19 91 GLN A CA 1
ATOM 722 C C . GLN A 1 91 ? -16.359 -7.363 -22.469 1 90.19 91 GLN A C 1
ATOM 724 O O . GLN A 1 91 ? -17.141 -7.078 -21.562 1 90.19 91 GLN A O 1
ATOM 729 N N . LYS A 1 92 ? -15.656 -8.5 -22.516 1 92.62 92 LYS A N 1
ATOM 730 C CA . LYS A 1 92 ? -15.75 -9.469 -21.422 1 92.62 92 LYS A CA 1
ATOM 731 C C . LYS A 1 92 ? -14.367 -9.859 -20.906 1 92.62 92 LYS A C 1
ATOM 733 O O . LYS A 1 92 ? -13.531 -10.344 -21.688 1 92.62 92 LYS A O 1
ATOM 738 N N . ILE A 1 93 ? -14.125 -9.641 -19.625 1 93.06 93 ILE A N 1
ATOM 739 C CA . ILE A 1 93 ? -12.844 -9.938 -18.984 1 93.06 93 ILE A CA 1
ATOM 740 C C . ILE A 1 93 ? -13.062 -10.867 -17.797 1 93.06 93 ILE A C 1
ATOM 742 O O . ILE A 1 93 ? -13.922 -10.602 -16.953 1 93.06 93 ILE A O 1
ATOM 746 N N . LEU A 1 94 ? -12.289 -11.992 -17.766 1 91.38 94 LEU A N 1
ATOM 747 C CA . LEU A 1 94 ? -12.383 -12.922 -16.641 1 91.38 94 LEU A CA 1
ATOM 748 C C . LEU A 1 94 ? -11.148 -12.812 -15.742 1 91.38 94 LEU A C 1
ATOM 750 O O . LEU A 1 94 ? -10.016 -12.867 -16.234 1 91.38 94 LEU A O 1
ATOM 754 N N . ASP A 1 95 ? -11.422 -12.578 -14.5 1 91.19 95 ASP A N 1
ATOM 755 C CA . ASP A 1 95 ? -10.367 -12.609 -13.492 1 91.19 95 ASP A CA 1
ATOM 756 C C . ASP A 1 95 ? -10.391 -13.922 -12.719 1 91.19 95 ASP A C 1
ATOM 758 O O . ASP A 1 95 ? -11.328 -14.188 -11.961 1 91.19 95 ASP A O 1
ATOM 762 N N . VAL A 1 96 ? -9.305 -14.75 -12.906 1 89.06 96 VAL A N 1
ATOM 763 C CA . VAL A 1 96 ? -9.203 -16.031 -12.203 1 89.06 96 VAL A CA 1
ATOM 764 C C . VAL A 1 96 ? -8.312 -15.867 -10.977 1 89.06 96 VAL A C 1
ATOM 766 O O . VAL A 1 96 ? -7.176 -15.391 -11.078 1 89.06 96 VAL A O 1
ATOM 769 N N . GLY A 1 97 ? -8.789 -16.297 -9.844 1 81.5 97 GLY A N 1
ATOM 770 C CA . GLY A 1 97 ? -8.094 -16.016 -8.594 1 81.5 97 GLY A CA 1
ATOM 771 C C . GLY A 1 97 ? -8.258 -14.586 -8.125 1 81.5 97 GLY A C 1
ATOM 772 O O . GLY A 1 97 ? -7.27 -13.906 -7.836 1 81.5 97 GLY A O 1
ATOM 773 N N . THR A 1 98 ? -9.406 -14.102 -7.949 1 75.62 98 THR A N 1
ATOM 774 C CA . THR A 1 98 ? -9.789 -12.695 -7.832 1 75.62 98 THR A CA 1
ATOM 775 C C . THR A 1 98 ? -9.367 -12.133 -6.477 1 75.62 98 THR A C 1
ATOM 777 O O . THR A 1 98 ? -9.188 -10.922 -6.332 1 75.62 98 THR A O 1
ATOM 780 N N . GLY A 1 99 ? -9.219 -13.016 -5.504 1 80.25 99 GLY A N 1
ATOM 781 C CA . GLY A 1 99 ? -8.828 -12.516 -4.191 1 80.25 99 GLY A CA 1
ATOM 782 C C . GLY A 1 99 ? -9.781 -11.461 -3.648 1 80.25 99 GLY A C 1
ATOM 783 O O . GLY A 1 99 ? -10.984 -11.695 -3.555 1 80.25 99 GLY A O 1
ATOM 784 N N . THR A 1 100 ? -9.328 -10.289 -3.395 1 80.88 100 THR A N 1
ATOM 785 C CA . THR A 1 100 ? -10.141 -9.219 -2.826 1 80.88 100 THR A CA 1
ATOM 786 C C . THR A 1 100 ? -11.031 -8.586 -3.896 1 80.88 100 THR A C 1
ATOM 788 O O . THR A 1 100 ? -11.969 -7.855 -3.578 1 80.88 100 THR A O 1
ATOM 791 N N . GLY A 1 101 ? -10.734 -8.812 -5.137 1 84.75 101 GLY A N 1
ATOM 792 C CA . GLY A 1 101 ? -11.516 -8.281 -6.242 1 84.75 101 GLY A CA 1
ATOM 793 C C . GLY A 1 101 ? -11.078 -6.902 -6.684 1 84.75 101 GLY A C 1
ATOM 794 O O . GLY A 1 101 ? -11.648 -6.328 -7.617 1 84.75 101 GLY A O 1
ATOM 795 N N . ILE A 1 102 ? -10.07 -6.414 -6.16 1 87 102 ILE A N 1
ATOM 796 C CA . ILE A 1 102 ? -9.656 -5.039 -6.426 1 87 102 ILE A CA 1
ATOM 797 C C . ILE A 1 102 ? -9.164 -4.922 -7.867 1 87 102 ILE A C 1
ATOM 799 O O . ILE A 1 102 ? -9.383 -3.904 -8.523 1 87 102 ILE A O 1
ATOM 803 N N . TRP A 1 103 ? -8.5 -5.887 -8.352 1 90.81 103 TRP A N 1
ATOM 804 C CA . TRP A 1 103 ? -8.047 -5.832 -9.734 1 90.81 103 TRP A CA 1
ATOM 805 C C . TRP A 1 103 ? -9.227 -5.676 -10.688 1 90.81 103 TRP A C 1
ATOM 807 O O . TRP A 1 103 ? -9.172 -4.879 -11.625 1 90.81 103 TRP A O 1
ATOM 817 N N . ALA A 1 104 ? -10.25 -6.43 -10.438 1 87.75 104 ALA A N 1
ATOM 818 C CA . ALA A 1 104 ? -11.445 -6.391 -11.273 1 87.75 104 ALA A CA 1
ATOM 819 C C . ALA A 1 104 ? -12.094 -5.012 -11.242 1 87.75 104 ALA A C 1
ATOM 821 O O . ALA A 1 104 ? -12.586 -4.523 -12.266 1 87.75 104 ALA A O 1
ATOM 822 N N . ILE A 1 105 ? -12.062 -4.453 -10.141 1 86.19 105 ILE A N 1
ATOM 823 C CA . ILE A 1 105 ? -12.625 -3.117 -10 1 86.19 105 ILE A CA 1
ATOM 824 C C . ILE A 1 105 ? -11.805 -2.115 -10.797 1 86.19 105 ILE A C 1
ATOM 826 O O . ILE A 1 105 ? -12.352 -1.28 -11.516 1 86.19 105 ILE A O 1
ATOM 830 N N . ASN A 1 106 ? -10.477 -2.252 -10.672 1 89.94 106 ASN A N 1
ATOM 831 C CA . ASN A 1 106 ? -9.594 -1.338 -11.375 1 89.94 106 ASN A CA 1
ATOM 832 C C . ASN A 1 106 ? -9.719 -1.493 -12.891 1 89.94 106 ASN A C 1
ATOM 834 O O . ASN A 1 106 ? -9.703 -0.503 -13.625 1 89.94 106 ASN A O 1
ATOM 838 N N . ILE A 1 107 ? -9.859 -2.67 -13.305 1 91.19 107 ILE A N 1
ATOM 839 C CA . ILE A 1 107 ? -9.977 -2.916 -14.734 1 91.19 107 ILE A CA 1
ATOM 840 C C . ILE A 1 107 ? -11.305 -2.352 -15.242 1 91.19 107 ILE A C 1
ATOM 842 O O . ILE A 1 107 ? -11.383 -1.853 -16.375 1 91.19 107 ILE A O 1
ATOM 846 N N . ALA A 1 108 ? -12.367 -2.49 -14.461 1 87.81 108 ALA A N 1
ATOM 847 C CA . ALA A 1 108 ? -13.672 -1.945 -14.828 1 87.81 108 ALA A CA 1
ATOM 848 C C . ALA A 1 108 ? -13.617 -0.426 -14.945 1 87.81 108 ALA A C 1
ATOM 850 O O . ALA A 1 108 ? -14.305 0.163 -15.781 1 87.81 108 ALA A O 1
ATOM 851 N N . ASP A 1 109 ? -12.844 0.153 -14.109 1 87.06 109 ASP A N 1
ATOM 852 C CA . ASP A 1 109 ? -12.656 1.598 -14.188 1 87.06 109 ASP A CA 1
ATOM 853 C C . ASP A 1 109 ? -11.93 1.981 -15.477 1 87.06 109 ASP A C 1
ATOM 855 O O . ASP A 1 109 ? -12.211 3.027 -16.062 1 87.06 109 ASP A O 1
ATOM 859 N N . GLU A 1 110 ? -10.984 1.144 -15.836 1 90.19 110 GLU A N 1
ATOM 860 C CA . GLU A 1 110 ? -10.211 1.398 -17.047 1 90.19 110 GLU A CA 1
ATOM 861 C C . GLU A 1 110 ? -11.039 1.15 -18.297 1 90.19 110 GLU A C 1
ATOM 863 O O . GLU A 1 110 ? -10.875 1.844 -19.297 1 90.19 110 GLU A O 1
ATOM 868 N N . PHE A 1 111 ? -11.938 0.139 -18.219 1 91.88 111 PHE A N 1
ATOM 869 C CA . PHE A 1 111 ? -12.82 -0.203 -19.328 1 91.88 111 PHE A CA 1
ATOM 870 C C . PHE A 1 111 ? -14.273 -0.201 -18.875 1 91.88 111 PHE A C 1
ATOM 872 O O . PHE A 1 111 ? -14.875 -1.263 -18.672 1 91.88 111 PHE A O 1
ATOM 879 N N . PRO A 1 112 ? -14.859 0.95 -18.859 1 85.94 112 PRO A N 1
ATOM 880 C CA . PRO A 1 112 ? -16.219 1.06 -18.297 1 85.94 112 PRO A CA 1
ATOM 881 C C . PRO A 1 112 ? -17.234 0.263 -19.109 1 85.94 112 PRO A C 1
ATOM 883 O O . PRO A 1 112 ? -18.281 -0.121 -18.562 1 85.94 112 PRO A O 1
ATOM 886 N N . SER A 1 113 ? -16.938 0.007 -20.312 1 84.62 113 SER A N 1
ATOM 887 C CA . SER A 1 113 ? -17.875 -0.731 -21.156 1 84.62 113 SER A CA 1
ATOM 888 C C . SER A 1 113 ? -17.719 -2.236 -20.969 1 84.62 113 SER A C 1
ATOM 890 O O . SER A 1 113 ? -18.578 -3.014 -21.391 1 84.62 113 SER A O 1
ATOM 892 N N . ALA A 1 114 ? -16.719 -2.604 -20.328 1 83.38 114 ALA A N 1
ATOM 893 C CA . ALA A 1 114 ? -16.438 -4.027 -20.156 1 83.38 114 ALA A CA 1
ATOM 894 C C . ALA A 1 114 ? -17.281 -4.621 -19.031 1 83.38 114 ALA A C 1
ATOM 896 O O . ALA A 1 114 ? -17.609 -3.93 -18.062 1 83.38 114 ALA A O 1
ATOM 897 N N . GLN A 1 115 ? -17.703 -5.801 -19.219 1 78.75 115 GLN A N 1
ATOM 898 C CA . GLN A 1 115 ? -18.312 -6.598 -18.156 1 78.75 115 GLN A CA 1
ATOM 899 C C . GLN A 1 115 ? -17.281 -7.496 -17.484 1 78.75 115 GLN A C 1
ATOM 901 O O . GLN A 1 115 ? -16.953 -8.57 -18 1 78.75 115 GLN A O 1
ATOM 906 N N . PRO A 1 116 ? -16.812 -6.934 -16.438 1 72.12 116 PRO A N 1
ATOM 907 C CA . PRO A 1 116 ? -15.883 -7.82 -15.742 1 72.12 116 PRO A CA 1
ATOM 908 C C . PRO A 1 116 ? -16.578 -8.961 -15.008 1 72.12 116 PRO A C 1
ATOM 910 O O . PRO A 1 116 ? -17.656 -8.766 -14.422 1 72.12 116 PRO A O 1
ATOM 913 N N . ALA A 1 117 ? -16.188 -10.141 -15.391 1 73.12 117 ALA A N 1
ATOM 914 C CA . ALA A 1 117 ? -16.641 -11.328 -14.672 1 73.12 117 ALA A CA 1
ATOM 915 C C . ALA A 1 117 ? -15.539 -11.883 -13.781 1 73.12 117 ALA A C 1
ATOM 917 O O . ALA A 1 117 ? -14.352 -11.594 -13.992 1 73.12 117 ALA A O 1
ATOM 918 N N . GLN A 1 118 ? -16.016 -12.172 -12.75 1 65.25 118 GLN A N 1
ATOM 919 C CA . GLN A 1 118 ? -15.078 -12.789 -11.82 1 65.25 118 GLN A CA 1
ATOM 920 C C . GLN A 1 118 ? -15.375 -14.273 -11.641 1 65.25 118 GLN A C 1
ATOM 922 O O . GLN A 1 118 ? -16.531 -14.688 -11.656 1 65.25 118 GLN A O 1
ATOM 927 N N . LEU A 1 119 ? -14.562 -15.023 -12.125 1 52.72 119 LEU A N 1
ATOM 928 C CA . LEU A 1 119 ? -14.812 -16.422 -11.812 1 52.72 119 LEU A CA 1
ATOM 929 C C . LEU A 1 119 ? -15.031 -16.625 -10.32 1 52.72 119 LEU A C 1
ATOM 931 O O . LEU A 1 119 ? -15.703 -17.578 -9.906 1 52.72 119 LEU A O 1
ATOM 935 N N . CYS A 1 120 ? -14.641 -15.547 -9.594 1 51.25 120 CYS A N 1
ATOM 936 C CA . CYS A 1 120 ? -15.016 -15.695 -8.188 1 51.25 120 CYS A CA 1
ATOM 937 C C . CYS A 1 120 ? -16.172 -14.758 -7.836 1 51.25 120 CYS A C 1
ATOM 939 O O . CYS A 1 120 ? -16.125 -13.57 -8.133 1 51.25 120 CYS A O 1
ATOM 941 N N . PRO A 1 121 ? -17.484 -15.102 -7.629 1 39.16 121 PRO A N 1
ATOM 942 C CA . PRO A 1 121 ? -18.672 -14.297 -7.391 1 39.16 121 PRO A CA 1
ATOM 943 C C . PRO A 1 121 ? -18.438 -13.172 -6.387 1 39.16 121 PRO A C 1
ATOM 945 O O . PRO A 1 121 ? -17.594 -13.297 -5.496 1 39.16 121 PRO A O 1
ATOM 948 N N . PRO A 1 122 ? -19.109 -11.992 -6.625 1 39.16 122 PRO A N 1
ATOM 949 C CA . PRO A 1 122 ? -19 -10.875 -5.68 1 39.16 122 PRO A CA 1
ATOM 950 C C . PRO A 1 122 ? -19.172 -11.312 -4.227 1 39.16 122 PRO A C 1
ATOM 952 O O . PRO A 1 122 ? -18.531 -10.75 -3.332 1 39.16 122 PRO A O 1
ATOM 955 N N . ASN A 1 123 ? -20.438 -11.711 -3.867 1 35.12 123 ASN A N 1
ATOM 956 C CA . ASN A 1 123 ? -20.859 -12.172 -2.545 1 35.12 123 ASN A CA 1
ATOM 957 C C . ASN A 1 123 ? -20.047 -13.398 -2.102 1 35.12 123 ASN A C 1
ATOM 959 O O . ASN A 1 123 ? -20.172 -13.836 -0.958 1 35.12 123 ASN A O 1
ATOM 963 N N . VAL A 1 124 ? -19.828 -14.445 -2.916 1 35.97 124 VAL A N 1
ATOM 964 C CA . VAL A 1 124 ? -19.078 -15.68 -2.68 1 35.97 124 VAL A CA 1
ATOM 965 C C . VAL A 1 124 ? -17.609 -15.461 -2.996 1 35.97 124 VAL A C 1
ATOM 967 O O . VAL A 1 124 ? -17.266 -14.867 -4.023 1 35.97 124 VAL A O 1
ATOM 970 N N . GLU A 1 125 ? -16.625 -15.406 -2.076 1 39.84 125 GLU A N 1
ATOM 971 C CA . GLU A 1 125 ? -15.258 -15.898 -2.188 1 39.84 125 GLU A CA 1
ATOM 972 C C . GLU A 1 125 ? -15.109 -16.875 -3.35 1 39.84 125 GLU A C 1
ATOM 974 O O . GLU A 1 125 ? -15.508 -18.047 -3.24 1 39.84 125 GLU A O 1
ATOM 979 N N . PHE A 1 126 ? -15.648 -16.812 -4.336 1 38.81 126 PHE A N 1
ATOM 980 C CA . PHE A 1 126 ? -15.383 -17.797 -5.387 1 38.81 126 PHE A CA 1
ATOM 981 C C . PHE A 1 126 ? -14 -18.406 -5.215 1 38.81 126 PHE A C 1
ATOM 983 O O . PHE A 1 126 ? -13 -17.703 -5.133 1 38.81 126 PHE A O 1
ATOM 990 N N . GLN A 1 127 ? -14.125 -19.312 -4.418 1 43.53 127 GLN A N 1
ATOM 991 C CA . GLN A 1 127 ? -13.094 -20.25 -3.979 1 43.53 127 GLN A CA 1
ATOM 992 C C . GLN A 1 127 ? -12.234 -20.719 -5.152 1 43.53 127 GLN A C 1
ATOM 994 O O . GLN A 1 127 ? -12.719 -20.828 -6.281 1 43.53 127 GLN A O 1
ATOM 999 N N . ILE A 1 128 ? -11.148 -20.328 -5.207 1 49.72 128 ILE A N 1
ATOM 1000 C CA . ILE A 1 128 ? -10.055 -20.906 -5.973 1 49.72 128 ILE A CA 1
ATOM 1001 C C . ILE A 1 128 ? -10.453 -22.297 -6.488 1 49.72 128 ILE A C 1
ATOM 1003 O O . ILE A 1 128 ? -10 -22.719 -7.555 1 49.72 128 ILE A O 1
ATOM 1007 N N . ASP A 1 129 ? -11.531 -22.891 -5.836 1 52 129 ASP A N 1
ATOM 1008 C CA . ASP A 1 129 ? -11.82 -24.297 -6.129 1 52 129 ASP A CA 1
ATOM 1009 C C . ASP A 1 129 ? -12.43 -24.453 -7.523 1 52 129 ASP A C 1
ATOM 1011 O O . ASP A 1 129 ? -12.242 -25.469 -8.172 1 52 129 ASP A O 1
ATOM 1015 N N . ASP A 1 130 ? -12.938 -23.25 -8.055 1 59.38 130 ASP A N 1
ATOM 1016 C CA . ASP A 1 130 ? -13.602 -23.312 -9.352 1 59.38 130 ASP A CA 1
ATOM 1017 C C . ASP A 1 130 ? -12.586 -23.359 -10.492 1 59.38 130 ASP A C 1
ATOM 1019 O O . ASP A 1 130 ? -12.836 -23.953 -11.539 1 59.38 130 ASP A O 1
ATOM 1023 N N . ALA A 1 131 ? -11.477 -22.938 -10.023 1 68.12 131 ALA A N 1
ATOM 1024 C CA . ALA A 1 131 ? -10.492 -22.906 -11.109 1 68.12 131 ALA A CA 1
ATOM 1025 C C . ALA A 1 131 ? -10.055 -24.312 -11.492 1 68.12 131 ALA A C 1
ATOM 1027 O O . ALA A 1 131 ? -9.617 -24.547 -12.625 1 68.12 131 ALA A O 1
ATOM 1028 N N . THR A 1 132 ? -10.375 -25.203 -10.547 1 71.5 132 THR A N 1
ATOM 1029 C CA . THR A 1 132 ? -9.93 -26.578 -10.773 1 71.5 132 THR A CA 1
ATOM 1030 C C . THR A 1 132 ? -11.047 -27.406 -11.406 1 71.5 132 THR A C 1
ATOM 1032 O O . THR A 1 132 ? -10.805 -28.5 -11.914 1 71.5 132 THR A O 1
ATOM 1035 N N . MET A 1 133 ? -12.172 -26.812 -11.406 1 78 133 MET A N 1
ATOM 1036 C CA . MET A 1 133 ? -13.32 -27.5 -11.977 1 78 133 MET A CA 1
ATOM 1037 C C . MET A 1 133 ? -13.547 -27.094 -13.422 1 78 133 MET A C 1
ATOM 1039 O O . MET A 1 133 ? -12.891 -26.172 -13.922 1 78 133 MET A O 1
ATOM 1043 N N . ASP A 1 134 ? -14.469 -27.875 -14.039 1 82.56 134 ASP A N 1
ATOM 1044 C CA . ASP A 1 134 ? -14.859 -27.469 -15.383 1 82.56 134 ASP A CA 1
ATOM 1045 C C . ASP A 1 134 ? -15.625 -26.141 -15.359 1 82.56 134 ASP A C 1
ATOM 1047 O O . ASP A 1 134 ? -16.578 -25.984 -14.594 1 82.56 134 ASP A O 1
ATOM 1051 N N . TRP A 1 135 ? -15.109 -25.25 -16.219 1 83.19 135 TRP A N 1
ATOM 1052 C CA . TRP A 1 135 ? -15.773 -23.953 -16.266 1 83.19 135 TRP A CA 1
ATOM 1053 C C . TRP A 1 135 ? -17.109 -24.062 -17 1 83.19 135 TRP A C 1
ATOM 1055 O O . TRP A 1 135 ? -17.266 -24.891 -17.906 1 83.19 135 TRP A O 1
ATOM 1065 N N . THR A 1 136 ? -18.094 -23.219 -16.641 1 81.88 136 THR A N 1
ATOM 1066 C CA . THR A 1 136 ? -19.453 -23.359 -17.172 1 81.88 136 THR A CA 1
ATOM 1067 C C . THR A 1 136 ? -19.797 -22.188 -18.094 1 81.88 136 THR A C 1
ATOM 1069 O O . THR A 1 136 ? -20.953 -21.969 -18.422 1 81.88 136 THR A O 1
ATOM 1072 N N . PHE A 1 137 ? -18.844 -21.562 -18.547 1 85.44 137 PHE A N 1
ATOM 1073 C CA . PHE A 1 137 ? -19.062 -20.453 -19.469 1 85.44 137 PHE A CA 1
ATOM 1074 C C . PHE A 1 137 ? -19.312 -20.969 -20.875 1 85.44 137 PHE A C 1
ATOM 1076 O O . PHE A 1 137 ? -19.094 -22.156 -21.156 1 85.44 137 PHE A O 1
ATOM 1083 N N . GLU A 1 138 ? -19.859 -20.094 -21.719 1 88.5 138 GLU A N 1
ATOM 1084 C CA . GLU A 1 138 ? -19.891 -20.391 -23.141 1 88.5 138 GLU A CA 1
ATOM 1085 C C . GLU A 1 138 ? -18.5 -20.312 -23.766 1 88.5 138 GLU A C 1
ATOM 1087 O O . GLU A 1 138 ? -17.719 -19.406 -23.438 1 88.5 138 GLU A O 1
ATOM 1092 N N . PRO A 1 139 ? -18.156 -21.312 -24.594 1 92.31 139 PRO A N 1
ATOM 1093 C CA . PRO A 1 139 ? -16.875 -21.203 -25.281 1 92.31 139 PRO A CA 1
ATOM 1094 C C . PRO A 1 139 ? -16.719 -19.875 -26.031 1 92.31 139 PRO A C 1
ATOM 1096 O O . PRO A 1 139 ? -17.703 -19.266 -26.438 1 92.31 139 PRO A O 1
ATOM 1099 N N . ASP A 1 140 ? -15.477 -19.438 -26.172 1 96.25 140 ASP A N 1
ATOM 1100 C CA . ASP A 1 140 ? -15.156 -18.219 -26.922 1 96.25 140 ASP A CA 1
ATOM 1101 C C . ASP A 1 140 ? -15.938 -17.016 -26.391 1 96.25 140 ASP A C 1
ATOM 1103 O O . ASP A 1 140 ? -16.562 -16.297 -27.156 1 96.25 140 ASP A O 1
ATOM 1107 N N . SER A 1 141 ? -15.828 -16.844 -25.094 1 92.12 141 SER A N 1
ATOM 1108 C CA . SER A 1 141 ? -16.656 -15.82 -24.438 1 92.12 141 SER A CA 1
ATOM 1109 C C . SER A 1 141 ? -15.836 -14.602 -24.062 1 92.12 141 SER A C 1
ATOM 1111 O O . SER A 1 141 ? -16.344 -13.477 -24.047 1 92.12 141 SER A O 1
ATOM 1113 N N . PHE A 1 142 ? -14.562 -14.805 -23.781 1 94.25 142 PHE A N 1
ATOM 1114 C CA . PHE A 1 142 ? -13.828 -13.734 -23.125 1 94.25 142 PHE A CA 1
ATOM 1115 C C . PHE A 1 142 ? -12.797 -13.125 -24.062 1 94.25 142 PHE A C 1
ATOM 1117 O O . PHE A 1 142 ? -12.141 -13.836 -24.828 1 94.25 142 PHE A O 1
ATOM 1124 N N . ASP A 1 143 ? -12.703 -11.781 -23.953 1 95.94 143 ASP A N 1
ATOM 1125 C CA . ASP A 1 143 ? -11.656 -11.062 -24.672 1 95.94 143 ASP A CA 1
ATOM 1126 C C . ASP A 1 143 ? -10.312 -11.172 -23.953 1 95.94 143 ASP A C 1
ATOM 1128 O O . ASP A 1 143 ? -9.258 -11.094 -24.594 1 95.94 143 ASP A O 1
ATOM 1132 N N . PHE A 1 144 ? -10.367 -11.312 -22.719 1 96 144 PHE A N 1
ATOM 1133 C CA . PHE A 1 144 ? -9.172 -11.32 -21.875 1 96 144 PHE A CA 1
ATOM 1134 C C . PHE A 1 144 ? -9.398 -12.156 -20.625 1 96 144 PHE A C 1
ATOM 1136 O O . PHE A 1 144 ? -10.43 -12.031 -19.969 1 96 144 PHE A O 1
ATOM 1143 N N . ILE A 1 145 ? -8.453 -13.062 -20.297 1 95.12 145 ILE A N 1
ATOM 1144 C CA . ILE A 1 145 ? -8.477 -13.836 -19.062 1 95.12 145 ILE A CA 1
ATOM 1145 C C . ILE A 1 145 ? -7.211 -13.547 -18.25 1 95.12 145 ILE A C 1
ATOM 1147 O O . ILE A 1 145 ? -6.094 -13.758 -18.734 1 95.12 145 ILE A O 1
ATOM 1151 N N . HIS A 1 146 ? -7.48 -13.055 -17.062 1 95.31 146 HIS A N 1
ATOM 1152 C CA . HIS A 1 146 ? -6.41 -12.672 -16.141 1 95.31 146 HIS A CA 1
ATOM 1153 C C . HIS A 1 146 ? -6.242 -13.703 -15.039 1 95.31 146 HIS A C 1
ATOM 1155 O O . HIS A 1 146 ? -7.215 -14.07 -14.367 1 95.31 146 HIS A O 1
ATOM 1161 N N . ILE A 1 147 ? -4.945 -14.203 -14.867 1 94.19 147 ILE A N 1
ATOM 1162 C CA . ILE A 1 147 ? -4.621 -15.219 -13.875 1 94.19 147 ILE A CA 1
ATOM 1163 C C . ILE A 1 147 ? -3.449 -14.75 -13.016 1 94.19 147 ILE A C 1
ATOM 1165 O O . ILE A 1 147 ? -2.393 -14.391 -13.539 1 94.19 147 ILE A O 1
ATOM 1169 N N . ARG A 1 148 ? -3.652 -14.789 -11.766 1 93.31 148 ARG A N 1
ATOM 1170 C CA . ARG A 1 148 ? -2.531 -14.398 -10.914 1 93.31 148 ARG A CA 1
ATOM 1171 C C . ARG A 1 148 ? -2.57 -15.125 -9.578 1 93.31 148 ARG A C 1
ATOM 1173 O O . ARG A 1 148 ? -3.643 -15.32 -9.008 1 93.31 148 ARG A O 1
ATOM 1180 N N . TRP A 1 149 ? -1.376 -15.625 -9.102 1 91.81 149 TRP A N 1
ATOM 1181 C CA . TRP A 1 149 ? -1.133 -16.125 -7.75 1 91.81 149 TRP A CA 1
ATOM 1182 C C . TRP A 1 149 ? -2.021 -17.328 -7.449 1 91.81 149 TRP A C 1
ATOM 1184 O O . TRP A 1 149 ? -2.729 -17.344 -6.441 1 91.81 149 TRP A O 1
ATOM 1194 N N . LEU A 1 150 ? -1.907 -18.344 -8.266 1 91.38 150 LEU A N 1
ATOM 1195 C CA . LEU A 1 150 ? -2.656 -19.594 -8.086 1 91.38 150 LEU A CA 1
ATOM 1196 C C . LEU A 1 150 ? -1.718 -20.75 -7.762 1 91.38 150 LEU A C 1
ATOM 1198 O O . LEU A 1 150 ? -2.139 -21.906 -7.746 1 91.38 150 LEU A O 1
ATOM 1202 N N . GLN A 1 151 ? -0.466 -20.438 -7.535 1 93.62 151 GLN A N 1
ATOM 1203 C CA . GLN A 1 151 ? 0.464 -21.516 -7.195 1 93.62 151 GLN A CA 1
ATOM 1204 C C . GLN A 1 151 ? -0.037 -22.312 -6 1 93.62 151 GLN A C 1
ATOM 1206 O O . GLN A 1 151 ? -0.617 -21.766 -5.066 1 93.62 151 GLN A O 1
ATOM 1211 N N . GLY A 1 152 ? 0.137 -23.609 -6.125 1 91.88 152 GLY A N 1
ATOM 1212 C CA . GLY A 1 152 ? -0.255 -24.5 -5.043 1 91.88 152 GLY A CA 1
ATOM 1213 C C . GLY A 1 152 ? -1.738 -24.812 -5.039 1 91.88 152 GLY A C 1
ATOM 1214 O O . GLY A 1 152 ? -2.229 -25.5 -4.145 1 91.88 152 GLY A O 1
ATOM 1215 N N . THR A 1 153 ? -2.469 -24.391 -5.977 1 88.5 153 THR A N 1
ATOM 1216 C CA . THR A 1 153 ? -3.92 -24.547 -5.957 1 88.5 153 THR A CA 1
ATOM 1217 C C . THR A 1 153 ? -4.383 -25.484 -7.066 1 88.5 153 THR A C 1
ATOM 1219 O O . THR A 1 153 ? -5.293 -26.281 -6.867 1 88.5 153 THR A O 1
ATOM 1222 N N . ILE A 1 154 ? -3.74 -25.422 -8.172 1 90.44 154 ILE A N 1
ATOM 1223 C CA . ILE A 1 154 ? -4.168 -26.141 -9.367 1 90.44 154 ILE A CA 1
ATOM 1224 C C . ILE A 1 154 ? -3.455 -27.5 -9.422 1 90.44 154 ILE A C 1
ATOM 1226 O O . ILE A 1 154 ? -2.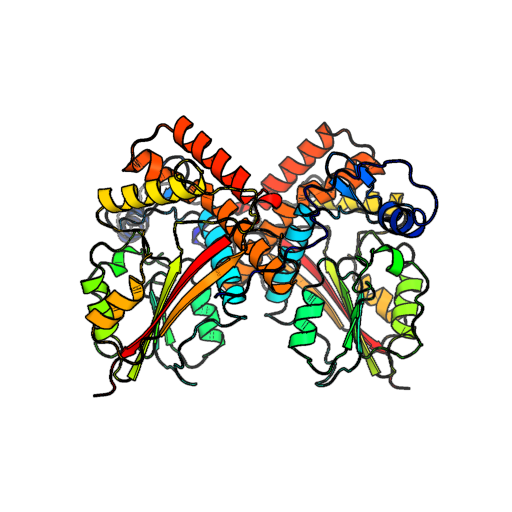23 -27.562 -9.305 1 90.44 154 ILE A O 1
ATOM 1230 N N . ASP A 1 155 ? -4.172 -28.547 -9.617 1 90.88 155 ASP A N 1
ATOM 1231 C CA . ASP A 1 155 ? -3.572 -29.875 -9.656 1 90.88 155 ASP A CA 1
ATOM 1232 C C . ASP A 1 155 ? -3.238 -30.281 -11.086 1 90.88 155 ASP A C 1
ATOM 1234 O O . ASP A 1 155 ? -2.344 -31.109 -11.312 1 90.88 155 ASP A O 1
ATOM 1238 N N . ASP A 1 156 ? -3.969 -29.781 -12.008 1 93.56 156 ASP A N 1
ATOM 1239 C CA . ASP A 1 156 ? -3.746 -30.094 -13.422 1 93.56 156 ASP A CA 1
ATOM 1240 C C . ASP A 1 156 ? -3.68 -28.812 -14.258 1 93.56 156 ASP A C 1
ATOM 1242 O O . ASP A 1 156 ? -4.691 -28.375 -14.805 1 93.56 156 ASP A O 1
ATOM 1246 N N . TRP A 1 157 ? -2.457 -28.312 -14.508 1 96.06 157 TRP A N 1
ATOM 1247 C CA . TRP A 1 157 ? -2.262 -27.047 -15.188 1 96.06 157 TRP A CA 1
ATOM 1248 C C . TRP A 1 157 ? -2.537 -27.172 -16.688 1 96.06 157 TRP A C 1
ATOM 1250 O O . TRP A 1 157 ? -2.992 -26.219 -17.328 1 96.06 157 TRP A O 1
ATOM 1260 N N . ASP A 1 158 ? -2.258 -28.359 -17.234 1 96.56 158 ASP A N 1
ATOM 1261 C CA . ASP A 1 158 ? -2.584 -28.547 -18.641 1 96.56 158 ASP A CA 1
ATOM 1262 C C . ASP A 1 158 ? -4.082 -28.406 -18.891 1 96.56 158 ASP A C 1
ATOM 1264 O O . ASP A 1 158 ? -4.5 -27.734 -19.844 1 96.56 158 ASP A O 1
ATOM 1268 N N . LYS A 1 159 ? -4.812 -29.062 -18.031 1 94.94 159 LYS A N 1
ATOM 1269 C CA . LYS A 1 159 ? -6.262 -28.922 -18.125 1 94.94 159 LYS A CA 1
ATOM 1270 C C . LYS A 1 159 ? -6.691 -27.469 -17.922 1 94.94 159 LYS A C 1
ATOM 1272 O O . LYS A 1 159 ? -7.551 -26.969 -18.656 1 94.94 159 LYS A O 1
ATOM 1277 N N . PHE A 1 160 ? -6.125 -26.859 -16.953 1 95.25 160 PHE A N 1
ATOM 1278 C CA . PHE A 1 160 ? -6.445 -25.469 -16.656 1 95.25 160 PHE A CA 1
ATOM 1279 C C . PHE A 1 160 ? -6.195 -24.578 -17.875 1 95.25 160 PHE A C 1
ATOM 1281 O O . PHE A 1 160 ? -7.062 -23.797 -18.266 1 95.25 160 PHE A O 1
ATOM 1288 N N . TYR A 1 161 ? -5.039 -24.641 -18.516 1 97.44 161 TYR A N 1
ATOM 1289 C CA . TYR A 1 161 ? -4.699 -23.828 -19.672 1 97.44 161 TYR A CA 1
ATOM 1290 C C . TYR A 1 161 ? -5.582 -24.156 -20.875 1 97.44 161 TYR A C 1
ATOM 1292 O O . TYR A 1 161 ? -5.898 -23.297 -21.688 1 97.44 161 TYR A O 1
ATOM 1300 N N . SER A 1 162 ? -5.969 -25.438 -20.953 1 96.69 162 SER A N 1
ATOM 1301 C CA . SER A 1 162 ? -6.902 -25.828 -22.016 1 96.69 162 SER A CA 1
ATOM 1302 C C . SER A 1 162 ? -8.234 -25.109 -21.859 1 96.69 162 SER A C 1
ATOM 1304 O O . SER A 1 162 ? -8.852 -24.719 -22.859 1 96.69 162 SER A O 1
ATOM 1306 N N . GLN A 1 163 ? -8.648 -24.969 -20.641 1 94.94 163 GLN A N 1
ATOM 1307 C CA . GLN A 1 163 ? -9.891 -24.234 -20.391 1 94.94 163 GLN A CA 1
ATOM 1308 C C . GLN A 1 163 ? -9.719 -22.75 -20.703 1 94.94 163 GLN A C 1
ATOM 1310 O O . GLN A 1 163 ? -10.609 -22.125 -21.281 1 94.94 163 GLN A O 1
ATOM 1315 N N . VAL A 1 164 ? -8.57 -22.172 -20.266 1 96.38 164 VAL A N 1
ATOM 1316 C CA . VAL A 1 164 ? -8.297 -20.781 -20.609 1 96.38 164 VAL A CA 1
ATOM 1317 C C . VAL A 1 164 ? -8.406 -20.594 -22.109 1 96.38 164 VAL A C 1
ATOM 1319 O O . VAL A 1 164 ? -9.055 -19.656 -22.578 1 96.38 164 VAL A O 1
ATOM 1322 N N . TYR A 1 165 ? -7.852 -21.516 -22.859 1 98 165 TYR A N 1
ATOM 1323 C CA . TYR A 1 165 ? -7.875 -21.469 -24.328 1 98 165 TYR A CA 1
ATOM 1324 C C . TYR A 1 165 ? -9.297 -21.578 -24.844 1 98 165 TYR A C 1
ATOM 1326 O O . TYR A 1 165 ? -9.719 -20.797 -25.703 1 98 165 TYR A O 1
ATOM 1334 N N . LYS A 1 166 ? -10.031 -22.516 -24.328 1 96.25 166 LYS A N 1
ATOM 1335 C CA . LYS A 1 166 ? -11.383 -22.812 -24.781 1 96.25 166 LYS A CA 1
ATOM 1336 C C . LYS A 1 166 ? -12.297 -21.609 -24.625 1 96.25 166 LYS A C 1
ATOM 1338 O O . LYS A 1 166 ? -13.148 -21.344 -25.469 1 96.25 166 LYS A O 1
ATOM 1343 N N . PHE A 1 167 ? -12.07 -20.844 -23.609 1 94 167 PHE A N 1
ATOM 1344 C CA . PHE A 1 167 ? -13.07 -19.844 -23.266 1 94 167 PHE A CA 1
ATOM 1345 C C . PHE A 1 167 ? -12.648 -18.469 -23.75 1 94 167 PHE A C 1
ATOM 1347 O O . PHE A 1 167 ? -13.422 -17.516 -23.672 1 94 167 PHE A O 1
ATOM 1354 N N . LEU A 1 168 ? -11.445 -18.375 -24.25 1 97.19 168 LEU A N 1
ATOM 1355 C CA . LEU A 1 168 ? -11.031 -17.141 -24.906 1 97.19 168 LEU A CA 1
ATOM 1356 C C . LEU A 1 168 ? -11.633 -17.047 -26.312 1 97.19 168 LEU A C 1
ATOM 1358 O O . LEU A 1 168 ? -11.695 -18.047 -27.031 1 97.19 168 LEU A O 1
ATOM 1362 N N . LYS A 1 169 ? -12.039 -15.883 -26.688 1 97.06 169 LYS A N 1
ATOM 1363 C CA . LYS A 1 169 ? -12.406 -15.641 -28.078 1 97.06 169 LYS A CA 1
ATOM 1364 C C . LYS A 1 169 ? -11.195 -15.805 -29 1 97.06 169 LYS A C 1
ATOM 1366 O O . LYS A 1 169 ? -10.062 -15.57 -28.594 1 97.06 169 LYS A O 1
ATOM 1371 N N . PRO A 1 170 ? -11.562 -16.188 -30.25 1 98 170 PRO A N 1
ATOM 1372 C CA . PRO A 1 170 ? -10.461 -16.078 -31.203 1 98 170 PRO A CA 1
ATOM 1373 C C . PRO A 1 170 ? -9.836 -14.68 -31.219 1 98 170 PRO A C 1
ATOM 1375 O O . PRO A 1 170 ? -10.555 -13.68 -31.312 1 98 170 PRO A O 1
ATOM 1378 N N . GLY A 1 171 ? -8.562 -14.609 -31.047 1 98.12 171 GLY A N 1
ATOM 1379 C CA . GLY A 1 171 ? -7.879 -13.32 -30.984 1 98.12 171 GLY A CA 1
ATOM 1380 C C . GLY A 1 171 ? -7.762 -12.789 -29.562 1 98.12 171 GLY A C 1
ATOM 1381 O O . GLY A 1 171 ? -7.055 -11.812 -29.328 1 98.12 171 GLY A O 1
ATOM 1382 N N . GLY A 1 172 ? -8.422 -13.445 -28.625 1 98.25 172 GLY A N 1
ATOM 1383 C CA . GLY A 1 172 ? -8.375 -13.023 -27.234 1 98.25 172 GLY A CA 1
ATOM 1384 C C . GLY A 1 172 ? -7.043 -13.305 -26.562 1 98.25 172 GLY A C 1
ATOM 1385 O O . GLY A 1 172 ? -6.242 -14.086 -27.078 1 98.25 172 GLY A O 1
ATOM 1386 N N . TRP A 1 173 ? -6.773 -12.641 -25.438 1 98.62 173 TRP A N 1
ATOM 1387 C CA . TRP A 1 173 ? -5.488 -12.742 -24.75 1 98.62 173 TRP A CA 1
ATOM 1388 C C . TRP A 1 173 ? -5.668 -13.297 -23.344 1 98.62 173 TRP A C 1
ATOM 1390 O O . TRP A 1 173 ? -6.719 -13.109 -22.734 1 98.62 173 TRP A O 1
ATOM 1400 N N . PHE A 1 174 ? -4.629 -13.961 -22.875 1 98.31 174 PHE A N 1
ATOM 1401 C CA . PHE A 1 174 ? -4.547 -14.273 -21.453 1 98.31 174 PHE A CA 1
ATOM 1402 C C . PHE A 1 174 ? -3.24 -13.758 -20.859 1 98.31 174 PHE A C 1
ATOM 1404 O O . PHE A 1 174 ? -2.291 -13.469 -21.594 1 98.31 174 PHE A O 1
ATOM 1411 N N . GLN A 1 175 ? -3.219 -13.562 -19.609 1 98.69 175 GLN A N 1
ATOM 1412 C CA . GLN A 1 175 ? -2.016 -13.281 -18.828 1 98.69 175 GLN A CA 1
ATOM 1413 C C . GLN A 1 175 ? -1.992 -14.094 -17.531 1 98.69 175 GLN A C 1
ATOM 1415 O O . GLN A 1 175 ? -3.018 -14.227 -16.859 1 98.69 175 GLN A O 1
ATOM 1420 N N . HIS A 1 176 ? -0.831 -14.648 -17.25 1 98.38 176 HIS A N 1
ATOM 1421 C CA . HIS A 1 176 ? -0.613 -15.438 -16.047 1 98.38 176 HIS A CA 1
ATOM 1422 C C . HIS A 1 176 ? 0.651 -15 -15.312 1 98.38 176 HIS A C 1
ATOM 1424 O O . HIS A 1 176 ? 1.707 -14.844 -15.93 1 98.38 176 HIS A O 1
ATOM 1430 N N . MET A 1 177 ? 0.517 -14.695 -14.016 1 98.19 177 MET A N 1
ATOM 1431 C CA . MET A 1 177 ? 1.668 -14.281 -13.211 1 98.19 177 MET A CA 1
ATOM 1432 C C . MET A 1 177 ? 1.781 -15.125 -11.945 1 98.19 177 MET A C 1
ATOM 1434 O O . MET A 1 177 ? 0.785 -15.359 -11.266 1 98.19 177 MET A O 1
ATOM 1438 N N . GLU A 1 178 ? 2.967 -15.578 -11.617 1 98 178 GLU A N 1
ATOM 1439 C CA . GLU A 1 178 ? 3.277 -16.312 -10.398 1 98 178 GLU A CA 1
ATOM 1440 C C . GLU A 1 178 ? 4.602 -15.859 -9.797 1 98 178 GLU A C 1
ATOM 1442 O O . GLU A 1 178 ? 5.539 -15.523 -10.523 1 98 178 GLU A O 1
ATOM 1447 N N . PRO A 1 179 ? 4.703 -15.914 -8.516 1 97.62 179 PRO A N 1
ATOM 1448 C CA . PRO A 1 179 ? 5.973 -15.555 -7.879 1 97.62 179 PRO A CA 1
ATOM 1449 C C . PRO A 1 179 ? 6.973 -16.703 -7.867 1 97.62 179 PRO A C 1
ATOM 1451 O O . PRO A 1 179 ? 6.578 -17.875 -7.926 1 97.62 179 PRO A O 1
ATOM 1454 N N . ASP A 1 180 ? 8.242 -16.359 -7.855 1 97.69 180 ASP A N 1
ATOM 1455 C CA . ASP A 1 180 ? 9.297 -17.328 -7.598 1 97.69 180 ASP A CA 1
ATOM 1456 C C . ASP A 1 180 ? 9.383 -17.672 -6.113 1 97.69 180 ASP A C 1
ATOM 1458 O O . ASP A 1 180 ? 9.195 -16.797 -5.262 1 97.69 180 ASP A O 1
ATOM 1462 N N . LEU A 1 181 ? 9.648 -18.906 -5.805 1 97.56 181 LEU A N 1
ATOM 1463 C CA . LEU A 1 181 ? 9.875 -19.312 -4.418 1 97.56 181 LEU A CA 1
ATOM 1464 C C . LEU A 1 181 ? 11.266 -18.906 -3.949 1 97.56 181 LEU A C 1
ATOM 1466 O O . LEU A 1 181 ? 11.469 -18.625 -2.764 1 97.56 181 LEU A O 1
ATOM 1470 N N . GLN A 1 182 ? 12.109 -18.938 -4.855 1 97.5 182 GLN A N 1
ATOM 1471 C CA . GLN A 1 182 ? 13.508 -18.672 -4.543 1 97.5 182 GLN A CA 1
ATOM 1472 C C . GLN A 1 182 ? 13.781 -17.172 -4.461 1 97.5 182 GLN A C 1
ATOM 1474 O O . GLN A 1 182 ? 13.43 -16.422 -5.379 1 97.5 182 GLN A O 1
ATOM 1479 N N . MET A 1 183 ? 14.367 -16.766 -3.348 1 96.94 183 MET A N 1
ATOM 1480 C CA . MET A 1 183 ? 14.852 -15.406 -3.188 1 96.94 183 MET A CA 1
ATOM 1481 C C . MET A 1 183 ? 16.375 -15.359 -3.279 1 96.94 183 MET A C 1
ATOM 1483 O O . MET A 1 183 ? 17.047 -16.375 -3.127 1 96.94 183 MET A O 1
ATOM 1487 N N . TYR A 1 184 ? 16.859 -14.156 -3.523 1 96.44 184 TYR A N 1
ATOM 1488 C CA . TYR A 1 184 ? 18.281 -13.953 -3.715 1 96.44 184 TYR A CA 1
ATOM 1489 C C . TYR A 1 184 ? 18.766 -12.703 -2.979 1 96.44 184 TYR A C 1
ATOM 1491 O O . TYR A 1 184 ? 17.953 -12 -2.359 1 96.44 184 TYR A O 1
ATOM 1499 N N . SER A 1 185 ? 20.078 -12.602 -2.955 1 96.62 185 SER A N 1
ATOM 1500 C CA . SER A 1 185 ? 20.688 -11.391 -2.418 1 96.62 185 SER A CA 1
ATOM 1501 C C . SER A 1 185 ? 21.578 -10.711 -3.455 1 96.62 185 SER A C 1
ATOM 1503 O O . SER A 1 185 ? 22.312 -11.383 -4.188 1 96.62 185 SER A O 1
ATOM 1505 N N . GLN A 1 186 ? 21.453 -9.414 -3.572 1 94.75 186 GLN A N 1
ATOM 1506 C CA . GLN A 1 186 ? 22.359 -8.656 -4.43 1 94.75 186 GLN A CA 1
ATOM 1507 C C . GLN A 1 186 ? 23.672 -8.352 -3.703 1 94.75 186 GLN A C 1
ATOM 1509 O O . GLN A 1 186 ? 24.672 -8 -4.336 1 94.75 186 GLN A O 1
ATOM 1514 N N . ASN A 1 187 ? 23.656 -8.453 -2.387 1 94.38 187 ASN A N 1
ATOM 1515 C CA . ASN A 1 187 ? 24.859 -8.242 -1.589 1 94.38 187 ASN A CA 1
ATOM 1516 C C . ASN A 1 187 ? 25.844 -9.398 -1.738 1 94.38 187 ASN A C 1
ATOM 1518 O O . ASN A 1 187 ? 25.547 -10.516 -1.316 1 94.38 187 ASN A O 1
ATOM 1522 N N . PRO A 1 188 ? 27.016 -9.141 -2.279 1 92.5 188 PRO A N 1
ATOM 1523 C CA . PRO A 1 188 ? 27.969 -10.219 -2.51 1 92.5 188 PRO A CA 1
ATOM 1524 C C . PRO A 1 188 ? 28.453 -10.867 -1.213 1 92.5 188 PRO A C 1
ATOM 1526 O O . PRO A 1 188 ? 28.984 -11.977 -1.232 1 92.5 188 PRO A O 1
ATOM 1529 N N . GLU A 1 189 ? 28.281 -10.172 -0.138 1 93.31 189 GLU A N 1
ATOM 1530 C CA . GLU A 1 189 ? 28.719 -10.703 1.149 1 93.31 189 GLU A CA 1
ATOM 1531 C C . GLU A 1 189 ? 27.734 -11.75 1.674 1 93.31 189 GLU A C 1
ATOM 1533 O O . GLU A 1 189 ? 28.047 -12.484 2.613 1 93.31 189 GLU A O 1
ATOM 1538 N N . VAL A 1 190 ? 26.578 -11.719 1.132 1 94.56 190 VAL A N 1
ATOM 1539 C CA . VAL A 1 190 ? 25.562 -12.68 1.535 1 94.56 190 VAL A CA 1
ATOM 1540 C C . VAL A 1 190 ? 25.547 -13.852 0.559 1 94.56 190 VAL A C 1
ATOM 1542 O O . VAL A 1 190 ? 25.203 -13.688 -0.614 1 94.56 190 VAL A O 1
ATOM 1545 N N . ASN A 1 191 ? 25.859 -15 1.025 1 94.12 191 ASN A N 1
ATOM 1546 C CA . ASN A 1 191 ? 25.859 -16.203 0.201 1 94.12 191 ASN A CA 1
ATOM 1547 C C . ASN A 1 191 ? 24.547 -16.984 0.343 1 94.12 191 ASN A C 1
ATOM 1549 O O . ASN A 1 191 ? 24.281 -17.562 1.394 1 94.12 191 ASN A O 1
ATOM 1553 N N . VAL A 1 192 ? 23.828 -17 -0.647 1 96.38 192 VAL A N 1
ATOM 1554 C CA . VAL A 1 192 ? 22.578 -17.75 -0.64 1 96.38 192 VAL A CA 1
ATOM 1555 C C . VAL A 1 192 ? 22.828 -19.172 -1.142 1 96.38 192 VAL A C 1
ATOM 1557 O O . VAL A 1 192 ? 22.5 -19.5 -2.283 1 96.38 192 VAL A O 1
ATOM 1560 N N . ASP A 1 193 ? 23.359 -19.984 -0.303 1 96.31 193 ASP A N 1
ATOM 1561 C CA . ASP A 1 193 ? 23.656 -21.375 -0.621 1 96.31 193 ASP A CA 1
ATOM 1562 C C . ASP A 1 193 ? 22.5 -22.281 -0.193 1 96.31 193 ASP A C 1
ATOM 1564 O O . ASP A 1 193 ? 21.391 -21.812 0.036 1 96.31 193 ASP A O 1
ATOM 1568 N N . ASP A 1 194 ? 22.75 -23.578 -0.113 1 95.38 194 ASP A N 1
ATOM 1569 C CA . ASP A 1 194 ? 21.703 -24.562 0.148 1 95.38 194 ASP A CA 1
ATOM 1570 C C . ASP A 1 194 ? 21.172 -24.438 1.578 1 95.38 194 ASP A C 1
ATOM 1572 O O . ASP A 1 194 ? 20.047 -24.828 1.864 1 95.38 194 ASP A O 1
ATOM 1576 N N . GLU A 1 195 ? 21.984 -23.891 2.436 1 96.06 195 GLU A N 1
ATOM 1577 C CA . GLU A 1 195 ? 21.609 -23.812 3.842 1 96.06 195 GLU A CA 1
ATOM 1578 C C . GLU A 1 195 ? 20.953 -22.469 4.172 1 96.06 195 GLU A C 1
ATOM 1580 O O . GLU A 1 195 ? 20.344 -22.312 5.23 1 96.06 195 GLU A O 1
ATOM 1585 N N . HIS A 1 196 ? 21.094 -21.578 3.277 1 97.62 196 HIS A N 1
ATOM 1586 C CA . HIS A 1 196 ? 20.516 -20.266 3.521 1 97.62 196 HIS A CA 1
ATOM 1587 C C . HIS A 1 196 ? 18.984 -20.344 3.602 1 97.62 196 HIS A C 1
ATOM 1589 O O . HIS A 1 196 ? 18.375 -21.156 2.902 1 97.62 196 HIS A O 1
ATOM 1595 N N . ILE A 1 197 ? 18.375 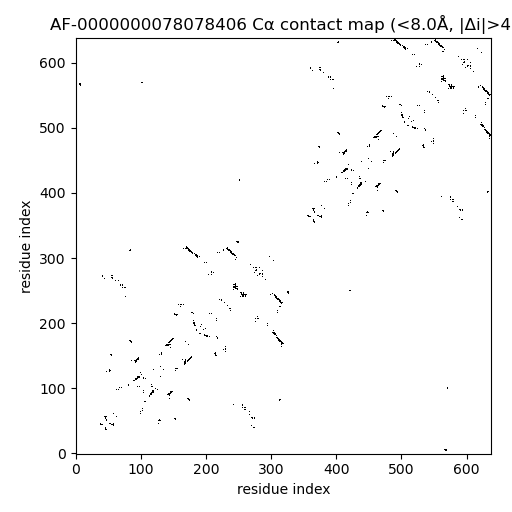-19.5 4.336 1 98.25 197 ILE A N 1
ATOM 1596 C CA . ILE A 1 197 ? 16.938 -19.531 4.621 1 98.25 197 ILE A CA 1
ATOM 1597 C C . ILE A 1 197 ? 16.156 -19.359 3.324 1 98.25 197 ILE A C 1
ATOM 1599 O O . ILE A 1 197 ? 15.07 -19.938 3.166 1 98.25 197 ILE A O 1
ATOM 1603 N N . TYR A 1 198 ? 16.656 -18.625 2.375 1 98.19 198 TYR A N 1
ATOM 1604 C CA . TYR A 1 198 ? 15.961 -18.406 1.112 1 98.19 198 TYR A CA 1
ATOM 1605 C C . TYR A 1 198 ? 15.836 -19.703 0.325 1 98.19 198 TYR A C 1
ATOM 1607 O O . TYR A 1 198 ? 14.781 -20 -0.239 1 98.19 198 TYR A O 1
ATOM 1615 N N . THR A 1 199 ? 16.891 -20.469 0.312 1 98.38 199 THR A N 1
ATOM 1616 C CA . THR A 1 199 ? 16.875 -21.75 -0.38 1 98.38 199 THR A CA 1
ATOM 1617 C C . THR A 1 199 ? 16.047 -22.766 0.379 1 98.38 199 THR A C 1
ATOM 1619 O O . THR A 1 199 ? 15.273 -23.516 -0.226 1 98.38 199 THR A O 1
ATOM 1622 N N . ARG A 1 200 ? 16.203 -22.781 1.648 1 98.25 200 ARG A N 1
ATOM 1623 C CA . ARG A 1 200 ? 15.398 -23.688 2.463 1 98.25 200 ARG A CA 1
ATOM 1624 C C . ARG A 1 200 ? 13.906 -23.391 2.307 1 98.25 200 ARG A C 1
ATOM 1626 O O . ARG A 1 200 ? 13.086 -24.312 2.254 1 98.25 200 ARG A O 1
ATOM 1633 N N . TRP A 1 201 ? 13.602 -22.125 2.268 1 98.12 201 TRP A N 1
ATOM 1634 C CA . TRP A 1 201 ? 12.227 -21.688 2.051 1 98.12 201 TRP A CA 1
ATOM 1635 C C . TRP A 1 201 ? 11.68 -22.25 0.738 1 98.12 201 TRP A C 1
ATOM 1637 O O . TRP A 1 201 ? 10.602 -22.844 0.708 1 98.12 201 TRP A O 1
ATOM 1647 N N . ALA A 1 202 ? 12.406 -22.094 -0.297 1 98.25 202 ALA A N 1
ATOM 1648 C CA . ALA A 1 202 ? 11.992 -22.594 -1.608 1 98.25 202 ALA A CA 1
ATOM 1649 C C . ALA A 1 202 ? 11.805 -24.109 -1.588 1 98.25 202 ALA A C 1
ATOM 1651 O O . ALA A 1 202 ? 10.805 -24.625 -2.104 1 98.25 202 ALA A O 1
ATOM 1652 N N . ASN A 1 203 ? 12.664 -24.781 -0.97 1 98.25 203 ASN A N 1
ATOM 1653 C CA . ASN A 1 203 ? 12.617 -26.234 -0.929 1 98.25 203 ASN A CA 1
ATOM 1654 C C . ASN A 1 203 ? 11.414 -26.734 -0.141 1 98.25 203 ASN A C 1
ATOM 1656 O O . ASN A 1 203 ? 10.789 -27.734 -0.518 1 98.25 203 ASN A O 1
ATOM 1660 N N . VAL A 1 204 ? 11.164 -26.078 0.891 1 97.94 204 VAL A N 1
ATOM 1661 C CA . VAL A 1 204 ? 10.039 -26.469 1.736 1 97.94 204 VAL A CA 1
ATOM 1662 C C . VAL A 1 204 ? 8.734 -26.344 0.953 1 97.94 204 VAL A C 1
ATOM 1664 O O . VAL A 1 204 ? 7.891 -27.234 0.995 1 97.94 204 VAL A O 1
ATOM 1667 N N . PHE A 1 205 ? 8.562 -25.344 0.261 1 97.88 205 PHE A N 1
ATOM 1668 C CA . PHE A 1 205 ? 7.305 -25.125 -0.451 1 97.88 205 PHE A CA 1
ATOM 1669 C C . PHE A 1 205 ? 7.25 -25.984 -1.71 1 97.88 205 PHE A C 1
ATOM 1671 O O . PHE A 1 205 ? 6.168 -26.359 -2.162 1 97.88 205 PHE A O 1
ATOM 1678 N N . LYS A 1 206 ? 8.406 -26.297 -2.283 1 98 206 LYS A N 1
ATOM 1679 C CA . LYS A 1 206 ? 8.414 -27.328 -3.326 1 98 206 LYS A CA 1
ATOM 1680 C C . LYS A 1 206 ? 7.902 -28.656 -2.795 1 98 206 LYS A C 1
ATOM 1682 O O . LYS A 1 206 ? 7.105 -29.328 -3.453 1 98 206 LYS A O 1
ATOM 1687 N N . LYS A 1 207 ? 8.32 -28.969 -1.628 1 97.88 207 LYS A N 1
ATOM 1688 C CA . LYS A 1 207 ? 7.883 -30.219 -0.991 1 97.88 207 LYS A CA 1
ATOM 1689 C C . LYS A 1 207 ? 6.383 -30.188 -0.717 1 97.88 207 LYS A C 1
ATOM 1691 O O . LYS A 1 207 ? 5.703 -31.203 -0.857 1 97.88 207 LYS A O 1
ATOM 1696 N N . VAL A 1 208 ? 5.91 -29.031 -0.28 1 96.88 208 VAL A N 1
ATOM 1697 C CA . VAL A 1 208 ? 4.473 -28.875 -0.065 1 96.88 208 VAL A CA 1
ATOM 1698 C C . VAL A 1 208 ? 3.723 -29.188 -1.357 1 96.88 208 VAL A C 1
ATOM 1700 O O . VAL A 1 208 ? 2.734 -29.922 -1.347 1 96.88 208 VAL A O 1
ATOM 1703 N N . GLY A 1 209 ? 4.191 -28.641 -2.414 1 96.56 209 GLY A N 1
ATOM 1704 C CA . GLY A 1 209 ? 3.566 -28.891 -3.705 1 96.56 209 GLY A CA 1
ATOM 1705 C C . GLY A 1 209 ? 3.594 -30.359 -4.113 1 96.56 209 GLY A C 1
ATOM 1706 O O . GLY A 1 209 ? 2.611 -30.875 -4.645 1 96.56 209 GLY A O 1
ATOM 1707 N N . GLU A 1 210 ? 4.691 -31.016 -3.885 1 96.56 210 GLU A N 1
ATOM 1708 C CA . GLU A 1 210 ? 4.824 -32.438 -4.195 1 96.56 210 GLU A CA 1
ATOM 1709 C C . GLU A 1 210 ? 3.848 -33.281 -3.373 1 96.56 210 GLU A C 1
ATOM 1711 O O . GLU A 1 210 ? 3.188 -34.156 -3.908 1 96.56 210 GLU A O 1
ATOM 1716 N N . LYS A 1 211 ? 3.732 -32.938 -2.207 1 95.38 211 LYS A N 1
ATOM 1717 C CA . LYS A 1 211 ? 2.883 -33.719 -1.302 1 95.38 211 LYS A CA 1
ATOM 1718 C C . LYS A 1 211 ? 1.406 -33.531 -1.645 1 95.38 211 LYS A C 1
ATOM 1720 O O . LYS A 1 211 ? 0.606 -34.438 -1.477 1 95.38 211 LYS A O 1
ATOM 1725 N N . THR A 1 212 ? 1.049 -32.406 -2.098 1 93 212 THR A N 1
ATOM 1726 C CA . THR A 1 212 ? -0.354 -32.094 -2.361 1 93 212 THR A CA 1
ATOM 1727 C C . THR A 1 212 ? -0.683 -32.312 -3.836 1 93 212 THR A C 1
ATOM 1729 O O . THR A 1 212 ? -1.842 -32.219 -4.242 1 93 212 THR A O 1
ATOM 1732 N N . ASN A 1 213 ? 0.31 -32.594 -4.637 1 93.94 213 ASN A N 1
ATOM 1733 C CA . ASN A 1 213 ? 0.185 -32.688 -6.086 1 93.94 213 ASN A CA 1
ATOM 1734 C C . ASN A 1 213 ? -0.329 -31.391 -6.688 1 93.94 213 ASN A C 1
ATOM 1736 O O . ASN A 1 213 ? -1.14 -31.406 -7.617 1 93.94 213 ASN A O 1
ATOM 1740 N N . ARG A 1 214 ? 0.076 -30.328 -6.145 1 94.25 214 ARG A N 1
ATOM 1741 C CA . ARG A 1 214 ? -0.187 -28.953 -6.594 1 94.25 214 ARG A CA 1
ATOM 1742 C C . ARG A 1 214 ? 1.065 -28.094 -6.484 1 94.25 214 ARG A C 1
ATOM 1744 O O . ARG A 1 214 ? 1.351 -27.547 -5.422 1 94.25 214 ARG A O 1
ATOM 1751 N N . THR A 1 215 ? 1.71 -27.969 -7.535 1 96.25 215 THR A N 1
ATOM 1752 C CA . THR A 1 215 ? 3.037 -27.359 -7.492 1 96.25 215 THR A CA 1
ATOM 1753 C C . THR A 1 215 ? 2.947 -25.875 -7.125 1 96.25 215 THR A C 1
ATOM 1755 O O . THR A 1 215 ? 2.021 -25.188 -7.547 1 96.25 215 THR A O 1
ATOM 1758 N N . LEU A 1 216 ? 3.939 -25.422 -6.363 1 97.06 216 LEU A N 1
ATOM 1759 C CA . LEU A 1 216 ? 4.121 -24 -6.074 1 97.06 216 LEU A CA 1
ATOM 1760 C C . LEU A 1 216 ? 5.285 -23.438 -6.875 1 97.06 216 LEU A C 1
ATOM 1762 O O . LEU A 1 216 ? 5.508 -22.219 -6.875 1 97.06 216 LEU A O 1
ATOM 1766 N N . ASP A 1 217 ? 5.988 -24.297 -7.535 1 98 217 ASP A N 1
ATOM 1767 C CA . ASP A 1 217 ? 7.227 -23.922 -8.203 1 98 217 ASP A CA 1
ATOM 1768 C C . ASP A 1 217 ? 6.98 -23.609 -9.68 1 98 217 ASP A C 1
ATOM 1770 O O . ASP A 1 217 ? 6.602 -24.484 -10.453 1 98 217 ASP A O 1
ATOM 1774 N N . PHE A 1 218 ? 7.27 -22.391 -10.062 1 98.12 218 PHE A N 1
ATOM 1775 C CA . PHE A 1 218 ? 7.062 -21.984 -11.445 1 98.12 218 PHE A CA 1
ATOM 1776 C C . PHE A 1 218 ? 8.359 -21.484 -12.07 1 98.12 218 PHE A C 1
ATOM 1778 O O . PHE A 1 218 ? 8.344 -20.703 -13.023 1 98.12 218 PHE A O 1
ATOM 1785 N N . SER A 1 219 ? 9.445 -21.953 -11.438 1 96.5 219 SER A N 1
ATOM 1786 C CA . SER A 1 219 ? 10.75 -21.672 -12.023 1 96.5 219 SER A CA 1
ATOM 1787 C C . SER A 1 219 ? 10.938 -22.406 -13.344 1 96.5 219 SER A C 1
ATOM 1789 O O . SER A 1 219 ? 10.008 -23.062 -13.828 1 96.5 219 SER A O 1
ATOM 1791 N N . ASP A 1 220 ? 11.969 -22.156 -14.109 1 95.81 220 ASP A N 1
ATOM 1792 C CA . ASP A 1 220 ? 12.359 -22.844 -15.328 1 95.81 220 ASP A CA 1
ATOM 1793 C C . ASP A 1 220 ? 11.367 -22.562 -16.453 1 95.81 220 ASP A C 1
ATOM 1795 O O . ASP A 1 220 ? 10.992 -23.484 -17.203 1 95.81 220 ASP A O 1
ATOM 1799 N N . GLN A 1 221 ? 10.797 -21.406 -16.5 1 97.81 221 GLN A N 1
ATOM 1800 C CA . GLN A 1 221 ? 9.914 -20.922 -17.547 1 97.81 221 GLN A CA 1
ATOM 1801 C C . GLN A 1 221 ? 8.68 -21.812 -17.688 1 97.81 221 GLN A C 1
ATOM 1803 O O . GLN A 1 221 ? 8.211 -22.047 -18.797 1 97.81 221 GLN A O 1
ATOM 1808 N N . LYS A 1 222 ? 8.211 -22.359 -16.625 1 98.12 222 LYS A N 1
ATOM 1809 C CA . LYS A 1 222 ? 7.059 -23.25 -16.594 1 98.12 222 LYS A CA 1
ATOM 1810 C C . LYS A 1 222 ? 5.844 -22.594 -17.25 1 98.12 222 LYS A C 1
ATOM 1812 O O . LYS A 1 222 ? 5.094 -23.234 -17.984 1 98.12 222 LYS A O 1
ATOM 1817 N N . LEU A 1 223 ? 5.637 -21.359 -16.969 1 98.5 223 LEU A N 1
ATOM 1818 C CA . LEU A 1 223 ? 4.484 -20.641 -17.516 1 98.5 223 LEU A CA 1
ATOM 1819 C C . LEU A 1 223 ? 4.523 -20.625 -19.047 1 98.5 223 LEU A C 1
ATOM 1821 O O . LEU A 1 223 ? 3.5 -20.844 -19.703 1 98.5 223 LEU A O 1
ATOM 1825 N N . GLU A 1 224 ? 5.668 -20.359 -19.562 1 98.56 224 GLU A N 1
ATOM 1826 C CA . GLU A 1 224 ? 5.832 -20.328 -21.016 1 98.56 224 GLU A CA 1
ATOM 1827 C C . GLU A 1 224 ? 5.566 -21.688 -21.641 1 98.56 224 GLU A C 1
ATOM 1829 O O . GLU A 1 224 ? 4.906 -21.797 -22.672 1 98.56 224 GLU A O 1
ATOM 1834 N N . LYS A 1 225 ? 6.074 -22.703 -21 1 98.56 225 LYS A N 1
ATOM 1835 C CA . LYS A 1 225 ? 5.883 -24.078 -21.484 1 98.56 225 LYS A CA 1
ATOM 1836 C C . LYS A 1 225 ? 4.406 -24.453 -21.484 1 98.56 225 LYS A C 1
ATOM 1838 O O . LYS A 1 225 ? 3.926 -25.078 -22.438 1 98.56 225 LYS A O 1
ATOM 1843 N N . LEU A 1 226 ? 3.732 -24.062 -20.453 1 98.5 226 LEU A N 1
ATOM 1844 C CA . LEU A 1 226 ? 2.301 -24.328 -20.359 1 98.5 226 LEU A CA 1
ATOM 1845 C C . LEU A 1 226 ? 1.545 -23.625 -21.484 1 98.5 226 LEU A C 1
ATOM 1847 O O . LEU A 1 226 ? 0.663 -24.203 -22.109 1 98.5 226 LEU A O 1
ATOM 1851 N N . ALA A 1 227 ? 1.902 -22.375 -21.734 1 98.75 227 ALA A N 1
ATOM 1852 C CA . ALA A 1 227 ? 1.23 -21.594 -22.766 1 98.75 227 ALA A CA 1
ATOM 1853 C C . ALA A 1 227 ? 1.444 -22.203 -24.141 1 98.75 227 ALA A C 1
ATOM 1855 O O . ALA A 1 227 ? 0.502 -22.312 -24.938 1 98.75 227 ALA A O 1
ATOM 1856 N N . LYS A 1 228 ? 2.664 -22.594 -24.406 1 98.19 228 LYS A N 1
ATOM 1857 C CA . LYS A 1 228 ? 2.996 -23.188 -25.703 1 98.19 228 LYS A CA 1
ATOM 1858 C C . LYS A 1 228 ? 2.316 -24.531 -25.891 1 98.19 228 LYS A C 1
ATOM 1860 O O . LYS A 1 228 ? 1.79 -24.828 -26.969 1 98.19 228 LYS A O 1
ATOM 1865 N N . ALA A 1 229 ? 2.305 -25.312 -24.891 1 98.25 229 ALA A N 1
ATOM 1866 C CA . ALA A 1 229 ? 1.664 -26.625 -24.938 1 98.25 229 ALA A CA 1
ATOM 1867 C C . ALA A 1 229 ? 0.166 -26.5 -25.188 1 98.25 229 ALA A C 1
ATOM 1869 O O . ALA A 1 229 ? -0.444 -27.375 -25.797 1 98.25 229 ALA A O 1
ATOM 1870 N N . ALA A 1 230 ? -0.411 -25.391 -24.766 1 98.06 230 ALA A N 1
ATOM 1871 C CA . ALA A 1 230 ? -1.842 -25.156 -24.938 1 98.06 230 ALA A CA 1
ATOM 1872 C C . ALA A 1 230 ? -2.131 -24.5 -26.281 1 98.06 230 ALA A C 1
ATOM 1874 O O . ALA A 1 230 ? -3.277 -24.141 -26.578 1 98.06 230 ALA A O 1
ATOM 1875 N N . ASN A 1 231 ? -1.127 -24.25 -27.109 1 97.69 231 ASN A N 1
ATOM 1876 C CA . ASN A 1 231 ? -1.214 -23.797 -28.5 1 97.69 231 ASN A CA 1
ATOM 1877 C C . ASN A 1 231 ? -1.506 -22.312 -28.578 1 97.69 231 ASN A C 1
ATOM 1879 O O . ASN A 1 231 ? -2.104 -21.844 -29.562 1 97.69 231 ASN A O 1
ATOM 1883 N N . PHE A 1 232 ? -1.136 -21.547 -27.562 1 98.69 232 PHE A N 1
ATOM 1884 C CA . PHE A 1 232 ? -1.225 -20.094 -27.672 1 98.69 232 PHE A CA 1
ATOM 1885 C C . PHE A 1 232 ? -0.163 -19.547 -28.609 1 98.69 232 PHE A C 1
ATOM 1887 O O . PHE A 1 232 ? 0.915 -20.141 -28.75 1 98.69 232 PHE A O 1
ATOM 1894 N N . ARG A 1 233 ? -0.496 -18.438 -29.234 1 98.31 233 ARG A N 1
ATOM 1895 C CA . ARG A 1 233 ? 0.432 -17.719 -30.109 1 98.31 233 ARG A CA 1
ATOM 1896 C C . ARG A 1 233 ? 0.846 -16.391 -29.516 1 98.31 233 ARG A C 1
ATOM 1898 O O . ARG A 1 233 ? 0.271 -15.945 -28.516 1 98.31 233 ARG A O 1
ATOM 1905 N N . ASN A 1 234 ? 1.972 -15.773 -30.109 1 98.38 234 ASN A N 1
ATOM 1906 C CA . ASN A 1 234 ? 2.484 -14.5 -29.625 1 98.38 234 ASN A CA 1
ATOM 1907 C C . ASN A 1 234 ? 2.775 -14.539 -28.125 1 98.38 234 ASN A C 1
ATOM 1909 O O . ASN A 1 234 ? 2.391 -13.633 -27.391 1 98.38 234 ASN A O 1
ATOM 1913 N N . VAL A 1 235 ? 3.367 -15.656 -27.734 1 98.75 235 VAL A N 1
ATOM 1914 C CA . VAL A 1 235 ? 3.646 -15.883 -26.328 1 98.75 235 VAL A CA 1
ATOM 1915 C C . VAL A 1 235 ? 4.844 -15.039 -25.891 1 98.75 235 VAL A C 1
ATOM 1917 O O . VAL A 1 235 ? 5.891 -15.055 -26.547 1 98.75 235 VAL A O 1
ATOM 1920 N N . THR A 1 236 ? 4.68 -14.211 -24.859 1 98.81 236 THR A N 1
ATOM 1921 C CA . THR A 1 236 ? 5.762 -13.438 -24.281 1 98.81 236 THR A CA 1
ATOM 1922 C C . THR A 1 236 ? 5.945 -13.797 -22.797 1 98.81 236 THR A C 1
ATOM 1924 O O . THR A 1 236 ? 4.996 -13.727 -22.016 1 98.81 236 THR A O 1
ATOM 1927 N N . TYR A 1 237 ? 7.125 -14.25 -22.516 1 98.56 237 TYR A N 1
ATOM 1928 C CA . TYR A 1 237 ? 7.504 -14.57 -21.141 1 98.56 237 TYR A CA 1
ATOM 1929 C C . TYR A 1 237 ? 8.477 -13.539 -20.594 1 98.56 237 TYR A C 1
ATOM 1931 O O . TYR A 1 237 ? 9.367 -13.062 -21.312 1 98.56 237 TYR A O 1
ATOM 1939 N N . GLN A 1 238 ? 8.281 -13.141 -19.328 1 98 238 GLN A N 1
ATOM 1940 C CA . GLN A 1 238 ? 9.195 -12.219 -18.672 1 98 238 GLN A CA 1
ATOM 1941 C C . GLN A 1 238 ? 9.406 -12.602 -17.203 1 98 238 GLN A C 1
ATOM 1943 O O . GLN A 1 238 ? 8.477 -13.07 -16.547 1 98 238 GLN A O 1
ATOM 1948 N N . SER A 1 239 ? 10.57 -12.5 -16.75 1 97.88 239 SER A N 1
ATOM 1949 C CA . SER A 1 239 ? 10.891 -12.531 -15.328 1 97.88 239 SER A CA 1
ATOM 1950 C C . SER A 1 239 ? 11.125 -11.125 -14.789 1 97.88 239 SER A C 1
ATOM 1952 O O . SER A 1 239 ? 12.016 -10.414 -15.266 1 97.88 239 SER A O 1
ATOM 1954 N N . HIS A 1 240 ? 10.344 -10.711 -13.812 1 97.88 240 HIS A N 1
ATOM 1955 C CA . HIS A 1 240 ? 10.461 -9.391 -13.203 1 97.88 240 HIS A CA 1
ATOM 1956 C C . HIS A 1 240 ? 11.234 -9.461 -11.891 1 97.88 240 HIS A C 1
ATOM 1958 O O . HIS A 1 240 ? 10.766 -10.062 -10.922 1 97.88 240 HIS A O 1
ATOM 1964 N N . LYS A 1 241 ? 12.359 -8.844 -11.875 1 97.12 241 LYS A N 1
ATOM 1965 C CA . LYS A 1 241 ? 13.125 -8.758 -10.641 1 97.12 241 LYS A CA 1
ATOM 1966 C C . LYS A 1 241 ? 12.555 -7.691 -9.711 1 97.12 241 LYS A C 1
ATOM 1968 O O . LYS A 1 241 ? 12.305 -6.562 -10.133 1 97.12 241 LYS A O 1
ATOM 1973 N N . ILE A 1 242 ? 12.344 -8.07 -8.469 1 97.69 242 ILE A N 1
ATOM 1974 C CA . ILE A 1 242 ? 11.75 -7.117 -7.539 1 97.69 242 ILE A CA 1
ATOM 1975 C C . ILE A 1 242 ? 12.609 -7.02 -6.281 1 97.69 242 ILE A C 1
ATOM 1977 O O . ILE A 1 242 ? 13.094 -8.039 -5.773 1 97.69 242 ILE A O 1
ATOM 1981 N N . PRO A 1 243 ? 12.867 -5.801 -5.789 1 97.5 243 PRO A N 1
ATOM 1982 C CA . PRO A 1 243 ? 13.516 -5.648 -4.48 1 97.5 243 PRO A CA 1
ATOM 1983 C C . PRO A 1 243 ? 12.562 -5.926 -3.318 1 97.5 243 PRO A C 1
ATOM 1985 O O . PRO A 1 243 ? 11.344 -5.777 -3.463 1 97.5 243 PRO A O 1
ATOM 1988 N N . VAL A 1 244 ? 13.133 -6.367 -2.248 1 96.12 244 VAL A N 1
ATOM 1989 C CA . VAL A 1 244 ? 12.406 -6.504 -0.992 1 96.12 244 VAL A CA 1
ATOM 1990 C C . VAL A 1 244 ? 12.992 -5.551 0.049 1 96.12 244 VAL A C 1
ATOM 1992 O O . VAL A 1 244 ? 14.133 -5.719 0.479 1 96.12 244 VAL A O 1
ATOM 1995 N N . GLY A 1 245 ? 12.109 -4.645 0.45 1 93.12 245 GLY A N 1
ATOM 1996 C CA . GLY A 1 245 ? 12.586 -3.613 1.362 1 93.12 245 GLY A CA 1
ATOM 1997 C C . GLY A 1 245 ? 13.07 -2.363 0.652 1 93.12 245 GLY A C 1
ATOM 1998 O O . GLY A 1 245 ? 13.094 -2.314 -0.58 1 93.12 245 GLY A O 1
ATOM 1999 N N . ARG A 1 246 ? 13.531 -1.396 1.373 1 91.69 246 ARG A N 1
ATOM 2000 C CA . ARG A 1 246 ? 13.781 -0.042 0.888 1 91.69 246 ARG A CA 1
ATOM 2001 C C . ARG A 1 246 ? 15.258 0.151 0.542 1 91.69 246 ARG A C 1
ATOM 2003 O O . ARG A 1 246 ? 15.758 1.278 0.54 1 91.69 246 ARG A O 1
ATOM 2010 N N . TRP A 1 247 ? 15.969 -0.888 0.136 1 92.31 247 TRP A N 1
ATOM 2011 C CA . TRP A 1 247 ? 17.422 -0.809 0.001 1 92.31 247 TRP A CA 1
ATOM 2012 C C . TRP A 1 247 ? 17.812 -0.185 -1.334 1 92.31 247 TRP A C 1
ATOM 2014 O O . TRP A 1 247 ? 18.953 0.257 -1.512 1 92.31 247 TRP A O 1
ATOM 2024 N N . PRO A 1 248 ? 16.922 -0.08 -2.35 1 93.25 248 PRO A N 1
ATOM 2025 C CA . PRO A 1 248 ? 17.312 0.519 -3.627 1 93.25 248 PRO A CA 1
ATOM 2026 C C . PRO A 1 248 ? 17.531 2.029 -3.529 1 93.25 248 PRO A C 1
ATOM 2028 O O . PRO A 1 248 ? 16.891 2.691 -2.707 1 93.25 248 PRO A O 1
ATOM 2031 N N . LYS A 1 249 ? 18.328 2.498 -4.355 1 88.38 249 LYS A N 1
ATOM 2032 C CA . LYS A 1 249 ? 18.547 3.938 -4.465 1 88.38 249 LYS A CA 1
ATOM 2033 C C . LYS A 1 249 ? 17.406 4.605 -5.227 1 88.38 249 LYS A C 1
ATOM 2035 O O . LYS A 1 249 ? 16.938 5.676 -4.836 1 88.38 249 LYS A O 1
ATOM 2040 N N . ASP A 1 250 ? 17.062 3.938 -6.309 1 89.12 250 ASP A N 1
ATOM 2041 C CA . ASP A 1 250 ? 15.984 4.465 -7.133 1 89.12 250 ASP A CA 1
ATOM 2042 C C . ASP A 1 250 ? 14.688 4.566 -6.336 1 89.12 250 ASP A C 1
ATOM 2044 O O . ASP A 1 250 ? 14.242 3.584 -5.73 1 89.12 250 ASP A O 1
ATOM 2048 N N . LYS A 1 251 ? 13.984 5.707 -6.34 1 85.06 251 LYS A N 1
ATOM 2049 C CA . LYS A 1 251 ? 12.836 5.961 -5.473 1 85.06 251 LYS A CA 1
ATOM 2050 C C . LYS A 1 251 ? 11.656 5.074 -5.848 1 85.06 251 LYS A C 1
ATOM 2052 O O . LYS A 1 251 ? 10.898 4.641 -4.977 1 85.06 251 LYS A O 1
ATOM 2057 N N . LYS A 1 252 ? 11.484 4.867 -7.137 1 89 252 LYS A N 1
ATOM 2058 C CA . LYS A 1 252 ? 10.391 3.992 -7.562 1 89 252 LYS A CA 1
ATOM 2059 C C . LYS A 1 252 ? 10.633 2.557 -7.102 1 89 252 LYS A C 1
ATOM 2061 O O . LYS A 1 252 ? 9.711 1.888 -6.633 1 89 252 LYS A O 1
ATOM 2066 N N . LYS A 1 253 ? 11.875 2.137 -7.254 1 93.88 253 LYS A N 1
ATOM 2067 C CA . LYS A 1 253 ? 12.219 0.792 -6.801 1 93.88 253 LYS A CA 1
ATOM 2068 C C . LYS A 1 253 ? 12.172 0.693 -5.277 1 93.88 253 LYS A C 1
ATOM 2070 O O . LYS A 1 253 ? 11.828 -0.357 -4.73 1 93.88 253 LYS A O 1
ATOM 2075 N N . LYS A 1 254 ? 12.5 1.792 -4.652 1 92.06 254 LYS A N 1
ATOM 2076 C CA . LYS A 1 254 ? 12.406 1.852 -3.195 1 92.06 254 LYS A CA 1
ATOM 2077 C C . LYS A 1 254 ? 10.961 1.701 -2.729 1 92.06 254 LYS A C 1
ATOM 2079 O O . LYS A 1 254 ? 10.688 0.97 -1.774 1 92.06 254 LYS A O 1
ATOM 2084 N N . GLU A 1 255 ? 10.109 2.375 -3.377 1 92.25 255 GLU A N 1
ATOM 2085 C CA . GLU A 1 255 ? 8.695 2.246 -3.064 1 92.25 255 GLU A CA 1
ATOM 2086 C C . GLU A 1 255 ? 8.195 0.824 -3.314 1 92.25 255 GLU A C 1
ATOM 2088 O O . GLU A 1 255 ? 7.512 0.244 -2.471 1 92.25 255 GLU A O 1
ATOM 2093 N N . LEU A 1 256 ? 8.57 0.325 -4.469 1 96.19 256 LEU A N 1
ATOM 2094 C CA . LEU A 1 256 ? 8.203 -1.055 -4.773 1 96.19 256 LEU A CA 1
ATOM 2095 C C . LEU A 1 256 ? 8.695 -1.999 -3.68 1 96.19 256 LEU A C 1
ATOM 2097 O O . LEU A 1 256 ? 7.922 -2.799 -3.152 1 96.19 256 LEU A O 1
ATOM 2101 N N . GLY A 1 257 ? 9.953 -1.83 -3.32 1 96.62 257 GLY A N 1
ATOM 2102 C CA . GLY A 1 257 ? 10.531 -2.684 -2.297 1 96.62 257 GLY A CA 1
ATOM 2103 C C . GLY A 1 257 ? 9.82 -2.576 -0.959 1 96.62 257 GLY A C 1
ATOM 2104 O O . GLY A 1 257 ? 9.672 -3.572 -0.248 1 96.62 257 GLY A O 1
ATOM 2105 N N . THR A 1 258 ? 9.398 -1.366 -0.658 1 94.62 258 THR A N 1
ATOM 2106 C CA . THR A 1 258 ? 8.641 -1.142 0.568 1 94.62 258 THR A CA 1
ATOM 2107 C C . THR A 1 258 ? 7.391 -2.021 0.603 1 94.62 258 THR A C 1
ATOM 2109 O O . THR A 1 258 ? 7.176 -2.764 1.562 1 94.62 258 THR A O 1
ATOM 2112 N N . PHE A 1 259 ? 6.676 -2.002 -0.416 1 96.94 259 PHE A N 1
ATOM 2113 C CA . PHE A 1 259 ? 5.391 -2.691 -0.409 1 96.94 259 PHE A CA 1
ATOM 2114 C C . PHE A 1 259 ? 5.582 -4.195 -0.565 1 96.94 259 PHE A C 1
ATOM 2116 O O . PHE A 1 259 ? 4.816 -4.984 -0.011 1 96.94 259 PHE A O 1
ATOM 2123 N N . VAL A 1 260 ? 6.605 -4.594 -1.269 1 97.5 260 VAL A N 1
ATOM 2124 C CA . VAL A 1 260 ? 6.914 -6.016 -1.339 1 97.5 260 VAL A CA 1
ATOM 2125 C C . VAL A 1 260 ? 7.238 -6.547 0.056 1 97.5 260 VAL A C 1
ATOM 2127 O O . VAL A 1 260 ? 6.707 -7.578 0.475 1 97.5 260 VAL A O 1
ATOM 2130 N N . GLY A 1 261 ? 8.078 -5.812 0.747 1 95.5 261 GLY A N 1
ATOM 2131 C CA . GLY A 1 261 ? 8.438 -6.219 2.096 1 95.5 261 GLY A CA 1
ATOM 2132 C C . GLY A 1 261 ? 7.25 -6.266 3.041 1 95.5 261 GLY A C 1
ATOM 2133 O O . GLY A 1 261 ? 7.09 -7.223 3.799 1 95.5 261 GLY A O 1
ATOM 2134 N N . LEU A 1 262 ? 6.453 -5.254 2.951 1 93.94 262 LEU A N 1
ATOM 2135 C CA . LEU A 1 262 ? 5.277 -5.18 3.814 1 93.94 262 LEU A CA 1
ATOM 2136 C C . LEU A 1 262 ? 4.305 -6.312 3.506 1 93.94 262 LEU A C 1
ATOM 2138 O O . LEU A 1 262 ? 3.746 -6.922 4.422 1 93.94 262 LEU A O 1
ATOM 2142 N N . ALA A 1 263 ? 4.094 -6.57 2.236 1 95.69 263 ALA A N 1
ATOM 2143 C CA . ALA A 1 263 ? 3.191 -7.645 1.839 1 95.69 263 ALA A CA 1
ATOM 2144 C C . ALA A 1 263 ? 3.684 -8.992 2.355 1 95.69 263 ALA A C 1
ATOM 2146 O O . ALA A 1 263 ? 2.9 -9.789 2.887 1 95.69 263 ALA A O 1
ATOM 2147 N N . PHE A 1 264 ? 4.965 -9.227 2.199 1 95.56 264 PHE A N 1
ATOM 2148 C CA . PHE A 1 264 ? 5.523 -10.492 2.662 1 95.56 264 PHE A CA 1
ATOM 2149 C C . PHE A 1 264 ? 5.379 -10.625 4.172 1 95.56 264 PHE A C 1
ATOM 2151 O O . PHE A 1 264 ? 4.992 -11.688 4.672 1 95.56 264 PHE A O 1
ATOM 2158 N N . SER A 1 265 ? 5.715 -9.578 4.832 1 90.94 265 SER A N 1
ATOM 2159 C CA . SER A 1 265 ? 5.617 -9.594 6.285 1 90.94 265 SER A CA 1
ATOM 2160 C C . SER A 1 265 ? 4.184 -9.859 6.742 1 90.94 265 SER A C 1
ATOM 2162 O O . SER A 1 265 ? 3.959 -10.625 7.684 1 90.94 265 SER A O 1
ATOM 2164 N N . GLN A 1 266 ? 3.268 -9.227 6.074 1 91 266 GLN A N 1
ATOM 2165 C CA . GLN A 1 266 ? 1.857 -9.367 6.422 1 91 266 GLN A CA 1
ATOM 2166 C C . GLN A 1 266 ? 1.356 -10.773 6.109 1 91 266 GLN A C 1
ATOM 2168 O O . GLN A 1 266 ? 0.528 -11.32 6.84 1 91 266 GLN A O 1
ATOM 2173 N N . ALA A 1 267 ? 1.853 -11.406 5.078 1 93.62 267 ALA A N 1
ATOM 2174 C CA . ALA A 1 267 ? 1.328 -12.68 4.59 1 93.62 267 ALA A CA 1
ATOM 2175 C C . ALA A 1 267 ? 2.055 -13.859 5.234 1 93.62 267 ALA A C 1
ATOM 2177 O O . ALA A 1 267 ? 1.566 -14.992 5.199 1 93.62 267 ALA A O 1
ATOM 2178 N N . LEU A 1 268 ? 3.217 -13.633 5.762 1 94.94 268 LEU A N 1
ATOM 2179 C CA . LEU A 1 268 ? 4.148 -14.695 6.133 1 94.94 268 LEU A CA 1
ATOM 2180 C C . LEU A 1 268 ? 3.494 -15.68 7.098 1 94.94 268 LEU A C 1
ATOM 2182 O O . LEU A 1 268 ? 3.529 -16.891 6.871 1 94.94 268 LEU A O 1
ATOM 2186 N N . ASP A 1 269 ? 2.875 -15.148 8.102 1 91.31 269 ASP A N 1
ATOM 2187 C CA . ASP A 1 269 ? 2.275 -16.016 9.109 1 91.31 269 ASP A CA 1
ATOM 2188 C C . ASP A 1 269 ? 1.199 -16.906 8.492 1 91.31 269 ASP A C 1
ATOM 2190 O O . ASP A 1 269 ? 1.112 -18.094 8.812 1 91.31 269 ASP A O 1
ATOM 2194 N N . GLY A 1 270 ? 0.397 -16.344 7.656 1 89.81 270 GLY A N 1
ATOM 2195 C CA . GLY A 1 270 ? -0.665 -17.094 7.008 1 89.81 270 GLY A CA 1
ATOM 2196 C C . GLY A 1 270 ? -0.149 -18.141 6.035 1 89.81 270 GLY A C 1
ATOM 2197 O O . GLY A 1 270 ? -0.695 -19.234 5.953 1 89.81 270 GLY A O 1
ATOM 2198 N N . PHE A 1 271 ? 0.917 -17.875 5.426 1 91.06 271 PHE A N 1
ATOM 2199 C CA . PHE A 1 271 ? 1.46 -18.719 4.367 1 91.06 271 PHE A CA 1
ATOM 2200 C C . PHE A 1 271 ? 2.092 -19.969 4.945 1 91.06 271 PHE A C 1
ATOM 2202 O O . PHE A 1 271 ? 2.227 -20.984 4.25 1 91.06 271 PHE A O 1
ATOM 2209 N N . ILE A 1 272 ? 2.432 -19.938 6.176 1 95.12 272 ILE A N 1
ATOM 2210 C CA . ILE A 1 272 ? 3.312 -21.016 6.594 1 95.12 272 ILE A CA 1
ATOM 2211 C C . ILE A 1 272 ? 2.543 -22 7.473 1 95.12 272 ILE A C 1
ATOM 2213 O O . ILE A 1 272 ? 2.951 -23.156 7.637 1 95.12 272 ILE A O 1
ATOM 2217 N N . LYS A 1 273 ? 1.419 -21.641 8.047 1 93.75 273 LYS A N 1
ATOM 2218 C CA . LYS A 1 273 ? 0.769 -22.438 9.07 1 93.75 273 LYS A CA 1
ATOM 2219 C C . LYS A 1 273 ? 0.238 -23.75 8.492 1 93.75 273 LYS A C 1
ATOM 2221 O O . LYS A 1 273 ? 0.689 -24.828 8.867 1 93.75 273 LYS A O 1
ATOM 2226 N N . LEU A 1 274 ? -0.586 -23.688 7.516 1 91.81 274 LEU A N 1
ATOM 2227 C CA . LEU A 1 274 ? -1.159 -24.906 6.953 1 91.81 274 LEU A CA 1
ATOM 2228 C C . LEU A 1 274 ? -0.11 -25.688 6.172 1 91.81 274 LEU A C 1
ATOM 2230 O O . LEU A 1 274 ? 0.057 -26.891 6.387 1 91.81 274 LEU A O 1
ATOM 2234 N N . PRO A 1 275 ? 0.683 -25.062 5.363 1 94.88 275 PRO A N 1
ATOM 2235 C CA . PRO A 1 275 ? 1.678 -25.828 4.602 1 94.88 275 PRO A CA 1
ATOM 2236 C C . PRO A 1 275 ? 2.697 -26.531 5.496 1 94.88 275 PRO A C 1
ATOM 2238 O O . PRO A 1 275 ? 2.967 -27.719 5.312 1 94.88 275 PRO A O 1
ATOM 2241 N N . LEU A 1 276 ? 3.172 -25.859 6.492 1 96.62 276 LEU A N 1
ATOM 2242 C CA . LEU A 1 276 ? 4.262 -26.438 7.266 1 96.62 276 LEU A CA 1
ATOM 2243 C C . LEU A 1 276 ? 3.721 -27.344 8.367 1 96.62 276 LEU A C 1
ATOM 2245 O O . LEU A 1 276 ? 4.23 -28.453 8.57 1 96.62 276 LEU A O 1
ATOM 2249 N N . CYS A 1 277 ? 2.693 -26.938 9.039 1 94.12 277 CYS A N 1
ATOM 2250 C CA . CYS A 1 277 ? 2.195 -27.719 10.164 1 94.12 277 CYS A CA 1
ATOM 2251 C C . CYS A 1 277 ? 1.118 -28.703 9.703 1 94.12 277 CYS A C 1
ATOM 2253 O O . CYS A 1 277 ? 1.074 -29.844 10.164 1 94.12 277 CYS A O 1
ATOM 2255 N N . GLY A 1 278 ? 0.206 -28.281 8.883 1 91.19 278 GLY A N 1
ATOM 2256 C CA . GLY A 1 278 ? -0.883 -29.125 8.422 1 91.19 278 GLY A CA 1
ATOM 2257 C C . GLY A 1 278 ? -0.444 -30.156 7.402 1 91.19 278 GLY A C 1
ATOM 2258 O O . GLY A 1 278 ? -0.809 -31.328 7.504 1 91.19 278 GLY A O 1
ATOM 2259 N N . ILE A 1 279 ? 0.357 -29.797 6.477 1 92.62 279 ILE A N 1
ATOM 2260 C CA . ILE A 1 279 ? 0.704 -30.641 5.348 1 92.62 279 ILE A CA 1
ATOM 2261 C C . ILE A 1 279 ? 2.021 -31.359 5.629 1 92.62 279 ILE A C 1
ATOM 2263 O O . ILE A 1 279 ? 2.1 -32.594 5.547 1 92.62 279 ILE A O 1
ATOM 2267 N N . LEU A 1 280 ? 3.064 -30.641 6.051 1 96.38 280 LEU A N 1
ATOM 2268 C CA . LEU A 1 280 ? 4.375 -31.25 6.254 1 96.38 280 LEU A CA 1
ATOM 2269 C C . LEU A 1 280 ? 4.523 -31.75 7.684 1 96.38 280 LEU A C 1
ATOM 2271 O O . LEU A 1 280 ? 5.531 -32.375 8.023 1 96.38 280 LEU A O 1
ATOM 2275 N N . GLN A 1 281 ? 3.596 -31.375 8.594 1 95.94 281 GLN A N 1
ATOM 2276 C CA . GLN A 1 281 ? 3.498 -31.906 9.953 1 95.94 281 GLN A CA 1
ATOM 2277 C C . GLN A 1 281 ? 4.664 -31.422 10.812 1 95.94 281 GLN A C 1
ATOM 2279 O O . GLN A 1 281 ? 5.227 -32.188 11.594 1 95.94 281 GLN A O 1
ATOM 2284 N N . TRP A 1 282 ? 5.059 -30.203 10.539 1 96.75 282 TRP A N 1
ATOM 2285 C CA . TRP A 1 282 ? 6.008 -29.562 11.438 1 96.75 282 TRP A CA 1
ATOM 2286 C C . TRP A 1 282 ? 5.355 -29.25 12.781 1 96.75 282 TRP A C 1
ATOM 2288 O O . TRP A 1 282 ? 4.137 -29.062 12.852 1 96.75 282 TRP A O 1
ATOM 2298 N N . SER A 1 283 ? 6.152 -29.219 13.836 1 96.19 283 SER A N 1
ATOM 2299 C CA . SER A 1 283 ? 5.652 -28.656 15.086 1 96.19 283 SER A CA 1
ATOM 2300 C C . SER A 1 283 ? 5.48 -27.141 15 1 96.19 283 SER A C 1
ATOM 2302 O O . SER A 1 283 ? 6.156 -26.484 14.203 1 96.19 283 SER A O 1
ATOM 2304 N N . PRO A 1 284 ? 4.582 -26.609 15.789 1 94.69 284 PRO A N 1
ATOM 2305 C CA . PRO A 1 284 ? 4.422 -25.156 15.805 1 94.69 284 PRO A CA 1
ATOM 2306 C C . PRO A 1 284 ? 5.715 -24.422 16.156 1 94.69 284 PRO A C 1
ATOM 2308 O O . PRO A 1 284 ? 5.98 -23.344 15.633 1 94.69 284 PRO A O 1
ATOM 2311 N N . GLU A 1 285 ? 6.461 -25.031 16.953 1 94.31 285 GLU A N 1
ATOM 2312 C CA . GLU A 1 285 ? 7.727 -24.422 17.359 1 94.31 285 GLU A CA 1
ATOM 2313 C C . GLU A 1 285 ? 8.703 -24.359 16.188 1 94.31 285 GLU A C 1
ATOM 2315 O O . GLU A 1 285 ? 9.344 -23.328 15.961 1 94.31 285 GLU A O 1
ATOM 2320 N N . GLU A 1 286 ? 8.812 -25.453 15.508 1 96.12 286 GLU A N 1
ATOM 2321 C CA . GLU A 1 286 ? 9.68 -25.5 14.328 1 96.12 286 GLU A CA 1
ATOM 2322 C C . GLU A 1 286 ? 9.234 -24.484 13.281 1 96.12 286 GLU A C 1
ATOM 2324 O O . GLU A 1 286 ? 10.062 -23.797 12.688 1 96.12 286 GLU A O 1
ATOM 2329 N N . MET A 1 287 ? 7.98 -24.453 13.062 1 96.94 287 MET A N 1
ATOM 2330 C CA . MET A 1 287 ? 7.418 -23.5 12.102 1 96.94 287 MET A CA 1
ATOM 2331 C C . MET A 1 287 ? 7.734 -22.062 12.508 1 96.94 287 MET A C 1
ATOM 2333 O O . MET A 1 287 ? 8.133 -21.25 11.672 1 96.94 287 MET A O 1
ATOM 2337 N N . GLN A 1 288 ? 7.574 -21.75 13.781 1 96.06 288 GLN A N 1
ATOM 2338 C CA . GLN A 1 288 ? 7.809 -20.391 14.281 1 96.06 288 GLN A CA 1
ATOM 2339 C C . GLN A 1 288 ? 9.273 -20 14.125 1 96.06 288 GLN A C 1
ATOM 2341 O O . GLN A 1 288 ? 9.578 -18.859 13.781 1 96.06 288 GLN A O 1
ATOM 2346 N N . MET A 1 289 ? 10.148 -20.953 14.422 1 96.56 289 MET A N 1
ATOM 2347 C CA . MET A 1 289 ? 11.57 -20.672 14.266 1 96.56 289 MET A CA 1
ATOM 2348 C C . MET A 1 289 ? 11.914 -20.391 12.805 1 96.56 289 MET A C 1
ATOM 2350 O O . MET A 1 289 ? 12.695 -19.484 12.508 1 96.56 289 MET A O 1
ATOM 2354 N N . PHE A 1 290 ? 11.359 -21.156 11.938 1 96.94 290 PHE A N 1
ATOM 2355 C CA . PHE A 1 290 ? 11.547 -20.984 10.5 1 96.94 290 PHE A CA 1
ATOM 2356 C C . PHE A 1 290 ? 11.039 -19.609 10.055 1 96.94 290 PHE A C 1
ATOM 2358 O O . PHE A 1 290 ? 11.719 -18.906 9.297 1 96.94 290 PHE A O 1
ATOM 2365 N N . ALA A 1 291 ? 9.883 -19.219 10.562 1 96.38 291 ALA A N 1
ATOM 2366 C CA . ALA A 1 291 ? 9.266 -17.938 10.227 1 96.38 291 ALA A CA 1
ATOM 2367 C C . ALA A 1 291 ? 10.117 -16.766 10.727 1 96.38 291 ALA A C 1
ATOM 2369 O O . ALA A 1 291 ? 10.281 -15.766 10.023 1 96.38 291 ALA A O 1
ATOM 2370 N N . VAL A 1 292 ? 10.578 -16.891 11.898 1 95.62 292 VAL A N 1
ATOM 2371 C CA . VAL A 1 292 ? 11.398 -15.836 12.5 1 95.62 292 VAL A CA 1
ATOM 2372 C C . VAL A 1 292 ? 12.672 -15.633 11.68 1 95.62 292 VAL A C 1
ATOM 2374 O O . VAL A 1 292 ? 13.062 -14.5 11.391 1 95.62 292 VAL A O 1
ATOM 2377 N N . GLU A 1 293 ? 13.273 -16.688 11.328 1 96.44 293 GLU A N 1
ATOM 2378 C CA . GLU A 1 293 ? 14.5 -16.609 10.539 1 96.44 293 GLU A CA 1
ATOM 2379 C C . GLU A 1 293 ? 14.234 -15.953 9.188 1 96.44 293 GLU A C 1
ATOM 2381 O O . GLU A 1 293 ? 15 -15.094 8.75 1 96.44 293 GLU A O 1
ATOM 2386 N N . MET A 1 294 ? 13.195 -16.359 8.555 1 96.75 294 MET A N 1
ATOM 2387 C CA . MET A 1 294 ? 12.852 -15.797 7.25 1 96.75 294 MET A CA 1
ATOM 2388 C C . MET A 1 294 ? 12.562 -14.305 7.359 1 96.75 294 MET A C 1
ATOM 2390 O O . MET A 1 294 ? 13.07 -13.508 6.562 1 96.75 294 MET A O 1
ATOM 2394 N N . ARG A 1 295 ? 11.797 -13.953 8.359 1 94.94 295 ARG A N 1
ATOM 2395 C CA . ARG A 1 295 ? 11.453 -12.547 8.57 1 94.94 295 ARG A CA 1
ATOM 2396 C C . ARG A 1 295 ? 12.703 -11.711 8.82 1 94.94 295 ARG A C 1
ATOM 2398 O O . ARG A 1 295 ? 12.844 -10.617 8.273 1 94.94 295 ARG A O 1
ATOM 2405 N N . GLN A 1 296 ? 13.562 -12.211 9.594 1 93.88 296 GLN A N 1
ATOM 2406 C CA . GLN A 1 296 ? 14.797 -11.5 9.914 1 93.88 296 GLN A CA 1
ATOM 2407 C C . GLN A 1 296 ? 15.633 -11.266 8.664 1 93.88 296 GLN A C 1
ATOM 2409 O O . GLN A 1 296 ? 16.172 -10.172 8.469 1 93.88 296 GLN A O 1
ATOM 2414 N N . SER A 1 297 ? 15.75 -12.258 7.871 1 94.12 297 SER A N 1
ATOM 2415 C CA . SER A 1 297 ? 16.562 -12.141 6.664 1 94.12 297 SER A CA 1
ATOM 2416 C C . SER A 1 297 ? 15.953 -11.148 5.68 1 94.12 297 SER A C 1
ATOM 2418 O O . SER A 1 297 ? 16.656 -10.312 5.117 1 94.12 297 SER A O 1
ATOM 2420 N N . ILE A 1 298 ? 14.688 -11.203 5.539 1 92.88 298 ILE A N 1
ATOM 2421 C CA . ILE A 1 298 ? 14.008 -10.375 4.551 1 92.88 298 ILE A CA 1
ATOM 2422 C C . ILE A 1 298 ? 13.992 -8.922 5.023 1 92.88 298 ILE A C 1
ATOM 2424 O O . ILE A 1 298 ? 14.086 -7.996 4.211 1 92.88 298 ILE A O 1
ATOM 2428 N N . MET A 1 299 ? 13.93 -8.711 6.289 1 87.88 299 MET A N 1
ATOM 2429 C CA . MET A 1 299 ? 13.805 -7.371 6.844 1 87.88 299 MET A CA 1
ATOM 2430 C C . MET A 1 299 ? 15.172 -6.711 6.992 1 87.88 299 MET A C 1
ATOM 2432 O O . MET A 1 299 ? 15.266 -5.504 7.207 1 87.88 299 MET A O 1
ATOM 2436 N N . ASP A 1 300 ? 16.219 -7.477 6.891 1 92.19 300 ASP A N 1
ATOM 2437 C CA . ASP A 1 300 ? 17.562 -6.914 6.941 1 92.19 300 ASP A CA 1
ATOM 2438 C C . ASP A 1 300 ? 17.938 -6.273 5.605 1 92.19 300 ASP A C 1
ATOM 2440 O O . ASP A 1 300 ? 18.312 -6.973 4.656 1 92.19 300 ASP A O 1
ATOM 2444 N N . LEU A 1 301 ? 17.984 -4.984 5.613 1 91.06 301 LEU A N 1
ATOM 2445 C CA . LEU A 1 301 ? 18.219 -4.25 4.375 1 91.06 301 LEU A CA 1
ATOM 2446 C C . LEU A 1 301 ? 19.625 -4.496 3.852 1 91.06 301 LEU A C 1
ATOM 2448 O O . LEU A 1 301 ? 19.891 -4.297 2.666 1 91.06 301 LEU A O 1
ATOM 2452 N N . LYS A 1 302 ? 20.5 -4.926 4.727 1 91.5 302 LYS A N 1
ATOM 2453 C CA . LYS A 1 302 ? 21.859 -5.211 4.316 1 91.5 302 LYS A CA 1
ATOM 2454 C C . LYS A 1 302 ? 21.922 -6.406 3.367 1 91.5 302 LYS A C 1
ATOM 2456 O O . LYS A 1 302 ? 22.828 -6.516 2.549 1 91.5 302 LYS A O 1
ATOM 2461 N N . THR A 1 303 ? 21.016 -7.234 3.492 1 94.5 303 THR A N 1
ATOM 2462 C CA . THR A 1 303 ? 20.969 -8.422 2.641 1 94.5 303 THR A CA 1
ATOM 2463 C C . THR A 1 303 ? 20.688 -8.031 1.192 1 94.5 303 THR A C 1
ATOM 2465 O O . THR A 1 303 ? 21.078 -8.742 0.265 1 94.5 303 THR A O 1
ATOM 2468 N N . GLN A 1 304 ? 19.969 -6.871 0.966 1 95.81 304 GLN A N 1
ATOM 2469 C CA . GLN A 1 304 ? 19.531 -6.453 -0.366 1 95.81 304 GLN A CA 1
ATOM 2470 C C . GLN A 1 304 ? 18.797 -7.574 -1.087 1 95.81 304 GLN A C 1
ATOM 2472 O O . GLN A 1 304 ? 19.172 -7.953 -2.201 1 95.81 304 GLN A O 1
ATOM 2477 N N . THR A 1 305 ? 17.766 -8.031 -0.464 1 97.31 305 THR A N 1
ATOM 2478 C CA . THR A 1 305 ? 16.984 -9.18 -0.919 1 97.31 305 THR A CA 1
ATOM 2479 C C . THR A 1 305 ? 16.312 -8.891 -2.254 1 97.31 305 THR A C 1
ATOM 2481 O O . THR A 1 305 ? 15.773 -7.797 -2.455 1 97.31 305 THR A O 1
ATOM 2484 N N . LEU A 1 306 ? 16.359 -9.898 -3.139 1 97.5 306 LEU A N 1
ATOM 2485 C CA . LEU A 1 306 ? 15.703 -9.852 -4.441 1 97.5 306 LEU A CA 1
ATOM 2486 C C . LEU A 1 306 ? 14.789 -11.062 -4.625 1 97.5 306 LEU A C 1
ATOM 2488 O O . LEU A 1 306 ? 15.117 -12.164 -4.191 1 97.5 306 LEU A O 1
ATOM 2492 N N . GLY A 1 307 ? 13.648 -10.805 -5.219 1 97.5 307 GLY A N 1
ATOM 2493 C CA . GLY A 1 307 ? 12.766 -11.852 -5.707 1 97.5 307 GLY A CA 1
ATOM 2494 C C . GLY A 1 307 ? 12.461 -11.734 -7.188 1 97.5 307 GLY A C 1
ATOM 2495 O O . GLY A 1 307 ? 12.961 -10.828 -7.859 1 97.5 307 GLY A O 1
ATOM 2496 N N . ASN A 1 308 ? 11.695 -12.688 -7.648 1 97.75 308 ASN A N 1
ATOM 2497 C CA . ASN A 1 308 ? 11.25 -12.672 -9.039 1 97.75 308 ASN A CA 1
ATOM 2498 C C . ASN A 1 308 ? 9.758 -12.992 -9.148 1 97.75 308 ASN A C 1
ATOM 2500 O O . ASN A 1 308 ? 9.234 -13.789 -8.375 1 97.75 308 ASN A O 1
ATOM 2504 N N . VAL A 1 309 ? 9.133 -12.32 -10.055 1 98.56 309 VAL A N 1
ATOM 2505 C CA . VAL A 1 309 ? 7.789 -12.672 -10.5 1 98.56 309 VAL A CA 1
ATOM 2506 C C . VAL A 1 309 ? 7.816 -13.07 -11.969 1 98.56 309 VAL A C 1
ATOM 2508 O O . VAL A 1 309 ? 8.406 -12.367 -12.797 1 98.56 309 VAL A O 1
ATOM 2511 N N . PHE A 1 310 ? 7.215 -14.164 -12.258 1 98.69 310 PHE A N 1
ATOM 2512 C CA . PHE A 1 310 ? 7.133 -14.625 -13.641 1 98.69 310 PHE A CA 1
ATOM 2513 C C . PHE A 1 310 ? 5.805 -14.219 -14.266 1 98.69 310 PHE A C 1
ATOM 2515 O O . PHE A 1 310 ? 4.754 -14.305 -13.625 1 98.69 310 PHE A O 1
ATOM 2522 N N . SER A 1 311 ? 5.863 -13.703 -15.438 1 98.62 311 SER A N 1
ATOM 2523 C CA . SER A 1 311 ? 4.648 -13.398 -16.172 1 98.62 311 SER A CA 1
ATOM 2524 C C . SER A 1 311 ? 4.695 -14 -17.578 1 98.62 311 SER A C 1
ATOM 2526 O O . SER A 1 311 ? 5.77 -14.141 -18.172 1 98.62 311 SER A O 1
ATOM 2528 N N . VAL A 1 312 ? 3.547 -14.414 -18.031 1 98.81 312 VAL A N 1
ATOM 2529 C CA . VAL A 1 312 ? 3.379 -14.836 -19.422 1 98.81 312 VAL A CA 1
ATOM 2530 C C . VAL A 1 312 ? 2.053 -14.312 -19.969 1 98.81 312 VAL A C 1
ATOM 2532 O O . VAL A 1 312 ? 1.074 -14.188 -19.219 1 98.81 312 VAL A O 1
ATOM 2535 N N . TYR A 1 313 ? 2.037 -13.914 -21.156 1 98.88 313 TYR A N 1
ATOM 2536 C CA . TYR A 1 313 ? 0.773 -13.703 -21.859 1 98.88 313 TYR A CA 1
ATOM 2537 C C . TYR A 1 313 ? 0.824 -14.281 -23.266 1 98.88 313 TYR A C 1
ATOM 2539 O O . TYR A 1 313 ? 1.906 -14.508 -23.812 1 98.88 313 TYR A O 1
ATOM 2547 N N . GLY A 1 314 ? -0.261 -14.602 -23.766 1 98.81 314 GLY A N 1
ATOM 2548 C CA . GLY A 1 314 ? -0.422 -15.188 -25.094 1 98.81 314 GLY A CA 1
ATOM 2549 C C . GLY A 1 314 ? -1.801 -14.961 -25.688 1 98.81 314 GLY A C 1
ATOM 2550 O O . GLY A 1 314 ? -2.701 -14.469 -25 1 98.81 314 GLY A O 1
ATOM 2551 N N . GLN A 1 315 ? -1.873 -15.297 -27 1 98.75 315 GLN A N 1
ATOM 2552 C CA . GLN A 1 315 ? -3.086 -15.016 -27.766 1 98.75 315 GLN A CA 1
ATOM 2553 C C . GLN A 1 315 ? -3.67 -16.297 -28.359 1 98.75 315 GLN A C 1
ATOM 2555 O O . GLN A 1 315 ? -2.934 -17.141 -28.875 1 98.75 315 GLN A O 1
ATOM 2560 N N . LYS A 1 316 ? -4.988 -16.484 -28.172 1 98.62 316 LYS A N 1
ATOM 2561 C CA . LYS A 1 316 ? -5.645 -17.5 -28.984 1 98.62 316 LYS A CA 1
ATOM 2562 C C . LYS A 1 316 ? -5.645 -17.109 -30.469 1 98.62 316 LYS A C 1
ATOM 2564 O O . LYS A 1 316 ? -6.02 -15.992 -30.812 1 98.62 316 LYS A O 1
ATOM 2569 N N . PRO A 1 317 ? -5.254 -18.016 -31.281 1 97.5 317 PRO A N 1
ATOM 2570 C CA . PRO A 1 317 ? -5.25 -17.688 -32.719 1 97.5 317 PRO A CA 1
ATOM 2571 C C . PRO A 1 317 ? -6.613 -17.219 -33.219 1 97.5 317 PRO A C 1
ATOM 2573 O O . PRO A 1 317 ? -7.645 -17.703 -32.75 1 97.5 317 PRO A O 1
ATOM 2576 N N . GLU A 1 318 ? -6.523 -16.297 -34.188 1 93.69 318 GLU A N 1
ATOM 2577 C CA . GLU A 1 318 ? -7.75 -15.742 -34.75 1 93.69 318 GLU A CA 1
ATOM 2578 C C . GLU A 1 318 ? -8.516 -16.797 -35.562 1 93.69 318 GLU A C 1
ATOM 2580 O O . GLU A 1 318 ? -9.727 -16.688 -35.75 1 93.69 318 GLU A O 1
ATOM 2585 N N . THR A 1 319 ? -7.805 -17.719 -36.219 1 84.44 319 THR A N 1
ATOM 2586 C CA . THR A 1 319 ? -8.383 -18.797 -37.031 1 84.44 319 THR A CA 1
ATOM 2587 C C . THR A 1 319 ? -7.922 -20.156 -36.531 1 84.44 319 THR A C 1
ATOM 2589 O O . THR A 1 319 ? -6.809 -20.297 -36 1 84.44 319 THR A O 1
ATOM 2592 N N . MET B 1 1 ? 21.375 -9.398 -19.438 1 31.84 1 MET B N 1
ATOM 2593 C CA . MET B 1 1 ? 21.797 -9.32 -18.031 1 31.84 1 MET B CA 1
ATOM 2594 C C . MET B 1 1 ? 20.938 -8.344 -17.25 1 31.84 1 MET B C 1
ATOM 2596 O O . MET B 1 1 ? 20.812 -7.18 -17.625 1 31.84 1 MET B O 1
ATOM 2600 N N . ALA B 1 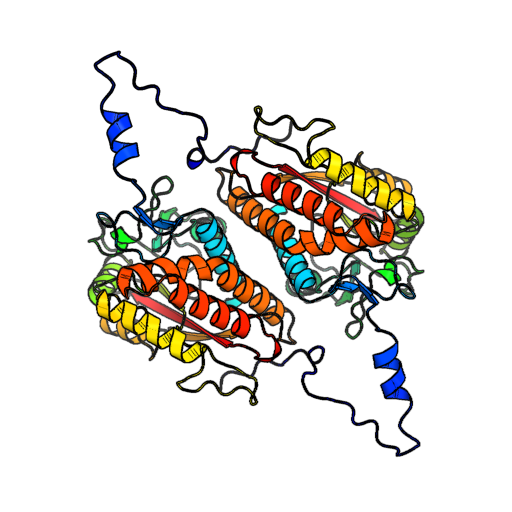2 ? 19.953 -8.836 -16.625 1 45.72 2 ALA B N 1
ATOM 2601 C CA . ALA B 1 2 ? 19.031 -7.887 -16.016 1 45.72 2 ALA B CA 1
ATOM 2602 C C . ALA B 1 2 ? 19.781 -6.859 -15.164 1 45.72 2 ALA B C 1
ATOM 2604 O O . ALA B 1 2 ? 20.703 -7.211 -14.43 1 45.72 2 ALA B O 1
ATOM 2605 N N . ALA B 1 3 ? 19.672 -5.586 -15.414 1 58.22 3 ALA B N 1
ATOM 2606 C CA . ALA B 1 3 ? 20.359 -4.438 -14.828 1 58.22 3 ALA B CA 1
ATOM 2607 C C . ALA B 1 3 ? 20.312 -4.488 -13.305 1 58.22 3 ALA B C 1
ATOM 2609 O O . ALA B 1 3 ? 19.281 -4.805 -12.719 1 58.22 3 ALA B O 1
ATOM 2610 N N . GLN B 1 4 ? 21.484 -4.562 -12.641 1 72.94 4 GLN B N 1
ATOM 2611 C CA . GLN B 1 4 ? 21.656 -4.504 -11.195 1 72.94 4 GLN B CA 1
ATOM 2612 C C . GLN B 1 4 ? 20.906 -3.314 -10.602 1 72.94 4 GLN B C 1
ATOM 2614 O O . GLN B 1 4 ? 20.906 -2.223 -11.172 1 72.94 4 GLN B O 1
ATOM 2619 N N . ILE B 1 5 ? 20.109 -3.586 -9.586 1 80.25 5 ILE B N 1
ATOM 2620 C CA . ILE B 1 5 ? 19.453 -2.506 -8.867 1 80.25 5 ILE B CA 1
ATOM 2621 C C . ILE B 1 5 ? 20.469 -1.754 -8.008 1 80.25 5 ILE B C 1
ATOM 2623 O O . ILE B 1 5 ? 21.156 -2.355 -7.184 1 80.25 5 ILE B O 1
ATOM 2627 N N . GLU B 1 6 ? 20.609 -0.457 -8.234 1 78.69 6 GLU B N 1
ATOM 2628 C CA . GLU B 1 6 ? 21.562 0.342 -7.461 1 78.69 6 GLU B CA 1
ATOM 2629 C C . GLU B 1 6 ? 21.125 0.456 -6.004 1 78.69 6 GLU B C 1
ATOM 2631 O O . GLU B 1 6 ? 19.938 0.667 -5.715 1 78.69 6 GLU B O 1
ATOM 2636 N N . THR B 1 7 ? 22.062 0.273 -5.055 1 75.5 7 THR B N 1
ATOM 2637 C CA . THR B 1 7 ? 21.797 0.31 -3.621 1 75.5 7 THR B CA 1
ATOM 2638 C C . THR B 1 7 ? 21.812 1.746 -3.107 1 75.5 7 THR B C 1
ATOM 2640 O O . THR B 1 7 ? 22.625 2.562 -3.551 1 75.5 7 THR B O 1
ATOM 2643 N N . ASP B 1 8 ? 20.891 2.031 -2.25 1 67.62 8 ASP B N 1
ATOM 2644 C CA . ASP B 1 8 ? 20.891 3.338 -1.6 1 67.62 8 ASP B CA 1
ATOM 2645 C C . ASP B 1 8 ? 22.141 3.527 -0.739 1 67.62 8 ASP B C 1
ATOM 2647 O O . ASP B 1 8 ? 22.375 2.754 0.19 1 67.62 8 ASP B O 1
ATOM 2651 N N . PRO B 1 9 ? 23.031 4.457 -1.076 1 58.09 9 PRO B N 1
ATOM 2652 C CA . PRO B 1 9 ? 24.281 4.668 -0.342 1 58.09 9 PRO B CA 1
ATOM 2653 C C . PRO B 1 9 ? 24.047 4.977 1.136 1 58.09 9 PRO B C 1
ATOM 2655 O O . PRO B 1 9 ? 24.953 4.789 1.956 1 58.09 9 PRO B O 1
ATOM 2658 N N . ALA B 1 10 ? 22.844 5.551 1.379 1 51.53 10 ALA B N 1
ATOM 2659 C CA . ALA B 1 10 ? 22.562 5.891 2.773 1 51.53 10 ALA B CA 1
ATOM 2660 C C . ALA B 1 10 ? 22.562 4.641 3.65 1 51.53 10 ALA B C 1
ATOM 2662 O O . ALA B 1 10 ? 22.625 4.738 4.879 1 51.53 10 ALA B O 1
ATOM 2663 N N . LEU B 1 11 ? 22.672 3.479 2.959 1 50 11 LEU B N 1
ATOM 2664 C CA . LEU B 1 11 ? 22.703 2.209 3.678 1 50 11 LEU B CA 1
ATOM 2665 C C . LEU B 1 11 ? 24.141 1.74 3.891 1 50 11 LEU B C 1
ATOM 2667 O O . LEU B 1 11 ? 24.375 0.569 4.195 1 50 11 LEU B O 1
ATOM 2671 N N . ASP B 1 12 ? 25.25 2.473 3.766 1 47.22 12 ASP B N 1
ATOM 2672 C CA . ASP B 1 12 ? 26.656 2.127 3.945 1 47.22 12 ASP B CA 1
ATOM 2673 C C . ASP B 1 12 ? 26.828 1.117 5.078 1 47.22 12 ASP B C 1
ATOM 2675 O O . ASP B 1 12 ? 26.703 1.466 6.254 1 47.22 12 ASP B O 1
ATOM 2679 N N . LEU B 1 13 ? 26.781 -0.141 4.781 1 41.78 13 LEU B N 1
ATOM 2680 C CA . LEU B 1 13 ? 26.984 -1.312 5.629 1 41.78 13 LEU B CA 1
ATOM 2681 C C . LEU B 1 13 ? 28.312 -1.226 6.359 1 41.78 13 LEU B C 1
ATOM 2683 O O . LEU B 1 13 ? 28.375 -1.441 7.574 1 41.78 13 LEU B O 1
ATOM 2687 N N . GLY B 1 14 ? 29.578 -1.61 5.613 1 35.12 14 GLY B N 1
ATOM 2688 C CA . GLY B 1 14 ? 30.906 -1.956 6.133 1 35.12 14 GLY B CA 1
ATOM 2689 C C . GLY B 1 14 ? 31.703 -0.748 6.57 1 35.12 14 GLY B C 1
ATOM 2690 O O . GLY B 1 14 ? 32.875 -0.875 6.941 1 35.12 14 GLY B O 1
ATOM 2691 N N . ASN B 1 15 ? 31.656 0.473 6.039 1 31.75 15 ASN B N 1
ATOM 2692 C CA . ASN B 1 15 ? 32.781 1.345 6.363 1 31.75 15 ASN B CA 1
ATOM 2693 C C . ASN B 1 15 ? 32.812 1.667 7.855 1 31.75 15 ASN B C 1
ATOM 2695 O O . ASN B 1 15 ? 32.062 2.506 8.336 1 31.75 15 ASN B O 1
ATOM 2699 N N . GLU B 1 16 ? 33.344 0.713 8.594 1 30.62 16 GLU B N 1
ATOM 2700 C CA . GLU B 1 16 ? 34.125 1.124 9.75 1 30.62 16 GLU B CA 1
ATOM 2701 C C . GLU B 1 16 ? 35.219 2.125 9.352 1 30.62 16 GLU B C 1
ATOM 2703 O O . GLU B 1 16 ? 36.094 1.807 8.555 1 30.62 16 GLU B O 1
ATOM 2708 N N . THR B 1 17 ? 34.969 3.369 9.188 1 27.25 17 THR B N 1
ATOM 2709 C CA . THR B 1 17 ? 36.031 4.363 9.18 1 27.25 17 THR B CA 1
ATOM 2710 C C . THR B 1 17 ? 37.125 4.004 10.18 1 27.25 17 THR B C 1
ATOM 2712 O O . THR B 1 17 ? 36.875 3.975 11.391 1 27.25 17 THR B O 1
ATOM 2715 N N . ASP B 1 18 ? 38.031 3.088 9.781 1 25.89 18 ASP B N 1
ATOM 2716 C CA . ASP B 1 18 ? 39.375 3.215 10.375 1 25.89 18 ASP B CA 1
ATOM 2717 C C . ASP B 1 18 ? 39.906 4.637 10.227 1 25.89 18 ASP B C 1
ATOM 2719 O O . ASP B 1 18 ? 40.219 5.066 9.117 1 25.89 18 ASP B O 1
ATOM 2723 N N . ILE B 1 19 ? 39.688 5.516 11.102 1 27.73 19 ILE B N 1
ATOM 2724 C CA . ILE B 1 19 ? 40.25 6.824 11.43 1 27.73 19 ILE B CA 1
ATOM 2725 C C . ILE B 1 19 ? 41.75 6.73 11.57 1 27.73 19 ILE B C 1
ATOM 2727 O O . ILE B 1 19 ? 42.281 6.434 12.648 1 27.73 19 ILE B O 1
ATOM 2731 N N . ARG B 1 20 ? 42.469 6.008 10.742 1 24.12 20 ARG B N 1
ATOM 2732 C CA . ARG B 1 20 ? 43.875 6.324 10.852 1 24.12 20 ARG B CA 1
ATOM 2733 C C . ARG B 1 20 ? 44.125 7.781 10.484 1 24.12 20 ARG B C 1
ATOM 2735 O O . ARG B 1 20 ? 43.375 8.391 9.742 1 24.12 20 ARG B O 1
ATOM 2742 N N . ALA B 1 21 ? 45.5 8.367 10.805 1 24.03 21 ALA B N 1
ATOM 2743 C CA . ALA B 1 21 ? 46.281 9.57 11.148 1 24.03 21 ALA B CA 1
ATOM 2744 C C . ALA B 1 21 ? 46.469 10.461 9.93 1 24.03 21 ALA B C 1
ATOM 2746 O O . ALA B 1 21 ? 47.031 11.555 10.039 1 24.03 21 ALA B O 1
ATOM 2747 N N . GLU B 1 22 ? 46.438 9.969 8.68 1 25.59 22 GLU B N 1
ATOM 2748 C CA . GLU B 1 22 ? 47.156 10.969 7.906 1 25.59 22 GLU B CA 1
ATOM 2749 C C . GLU B 1 22 ? 46.375 12.25 7.754 1 25.59 22 GLU B C 1
ATOM 2751 O O . GLU B 1 22 ? 45.125 12.211 7.66 1 25.59 22 GLU B O 1
ATOM 2756 N N . SER B 1 23 ? 46.969 13.547 7.898 1 26.22 23 SER B N 1
ATOM 2757 C CA . SER B 1 23 ? 46.719 14.938 8.297 1 26.22 23 SER B CA 1
ATOM 2758 C C . SER B 1 23 ? 45.688 15.586 7.414 1 26.22 23 SER B C 1
ATOM 2760 O O . SER B 1 23 ? 44.781 16.281 7.91 1 26.22 23 SER B O 1
ATOM 2762 N N . ASP B 1 24 ? 45.969 16 6.164 1 25.81 24 ASP B N 1
ATOM 2763 C CA . ASP B 1 24 ? 45.5 17.25 5.57 1 25.81 24 ASP B CA 1
ATOM 2764 C C . ASP B 1 24 ? 44.094 17.109 5.027 1 25.81 24 ASP B C 1
ATOM 2766 O O . ASP B 1 24 ? 43.344 18.078 4.957 1 25.81 24 ASP B O 1
ATOM 2770 N N . ILE B 1 25 ? 43.812 16.203 4.086 1 27.27 25 ILE B N 1
ATOM 2771 C CA . ILE B 1 25 ? 42.656 16.281 3.23 1 27.27 25 ILE B CA 1
ATOM 2772 C C . ILE B 1 25 ? 41.406 15.805 4.004 1 27.27 25 ILE B C 1
ATOM 2774 O O . ILE B 1 25 ? 40.438 15.328 3.406 1 27.27 25 ILE B O 1
ATOM 2778 N N . GLU B 1 26 ? 41.344 15.641 5.383 1 29.41 26 GLU B N 1
ATOM 2779 C CA . GLU B 1 26 ? 40.562 15.18 6.52 1 29.41 26 GLU B CA 1
ATOM 2780 C C . GLU B 1 26 ? 39.25 15.953 6.645 1 29.41 26 GLU B C 1
ATOM 2782 O O . GLU B 1 26 ? 38.281 15.453 7.223 1 29.41 26 GLU B O 1
ATOM 2787 N N . SER B 1 27 ? 39.188 17.234 6.211 1 29.48 27 SER B N 1
ATOM 2788 C CA . SER B 1 27 ? 38.25 18.203 6.781 1 29.48 27 SER B CA 1
ATOM 2789 C C . SER B 1 27 ? 36.875 18.047 6.195 1 29.48 27 SER B C 1
ATOM 2791 O O . SER B 1 27 ? 35.875 18.266 6.887 1 29.48 27 SER B O 1
ATOM 2793 N N . THR B 1 28 ? 36.75 17.922 4.859 1 28.62 28 THR B N 1
ATOM 2794 C CA . THR B 1 28 ? 35.438 18.219 4.285 1 28.62 28 THR B CA 1
ATOM 2795 C C . THR B 1 28 ? 34.5 17.031 4.48 1 28.62 28 THR B C 1
ATOM 2797 O O . THR B 1 28 ? 33.281 17.203 4.508 1 28.62 28 THR B O 1
ATOM 2800 N N . ALA B 1 29 ? 34.969 15.867 4.352 1 32.75 29 ALA B N 1
ATOM 2801 C CA . ALA B 1 29 ? 34.156 14.664 4.457 1 32.75 29 ALA B CA 1
ATOM 2802 C C . ALA B 1 29 ? 33.531 14.547 5.848 1 32.75 29 ALA B C 1
ATOM 2804 O O . ALA B 1 29 ? 32.438 14 6 1 32.75 29 ALA B O 1
ATOM 2805 N N . SER B 1 30 ? 34.281 14.961 6.906 1 33.38 30 SER B N 1
ATOM 2806 C CA . SER B 1 30 ? 33.875 14.898 8.312 1 33.38 30 SER B CA 1
ATOM 2807 C C . SER B 1 30 ? 32.656 15.781 8.594 1 33.38 30 SER B C 1
ATOM 2809 O O . SER B 1 30 ? 31.844 15.453 9.438 1 33.38 30 SER B O 1
ATOM 2811 N N . ILE B 1 31 ? 32.531 16.953 7.938 1 32.09 31 ILE B N 1
ATOM 2812 C CA . ILE B 1 31 ? 31.484 17.938 8.234 1 32.09 31 ILE B CA 1
ATOM 2813 C C . ILE B 1 31 ? 30.141 17.453 7.719 1 32.09 31 ILE B C 1
ATOM 2815 O O . ILE B 1 31 ? 29.109 17.594 8.391 1 32.09 31 ILE B O 1
ATOM 2819 N N . THR B 1 32 ? 30.031 16.906 6.504 1 33.66 32 THR B N 1
ATOM 2820 C CA . THR B 1 32 ? 28.766 16.531 5.895 1 33.66 32 THR B CA 1
ATOM 2821 C C . THR B 1 32 ? 28.141 15.344 6.633 1 33.66 32 THR B C 1
ATOM 2823 O O . THR B 1 32 ? 26.922 15.273 6.793 1 33.66 32 THR B O 1
ATOM 2826 N N . SER B 1 33 ? 28.844 14.344 7.062 1 37.09 33 SER B N 1
ATOM 2827 C CA . SER B 1 33 ? 28.438 13.188 7.855 1 37.09 33 SER B CA 1
ATOM 2828 C C . SER B 1 33 ? 27.984 13.609 9.25 1 37.09 33 SER B C 1
ATOM 2830 O O . SER B 1 33 ? 27.125 12.969 9.852 1 37.09 33 SER B O 1
ATOM 2832 N N . SER B 1 34 ? 28.594 14.633 9.883 1 38.06 34 SER B N 1
ATOM 2833 C CA . SER B 1 34 ? 28.406 15.133 11.234 1 38.06 34 SER B CA 1
ATOM 2834 C C . SER B 1 34 ? 27.094 15.898 11.359 1 38.06 34 SER B C 1
ATOM 2836 O O . SER B 1 34 ? 26.5 15.961 12.445 1 38.06 34 SER B O 1
ATOM 2838 N N . ILE B 1 35 ? 26.656 16.75 10.406 1 39.5 35 ILE B N 1
ATOM 2839 C CA . ILE B 1 35 ? 25.5 17.641 10.453 1 39.5 35 ILE B CA 1
ATOM 2840 C C . ILE B 1 35 ? 24.219 16.812 10.5 1 39.5 35 ILE B C 1
ATOM 2842 O O . ILE B 1 35 ? 23.188 17.297 10.969 1 39.5 35 ILE B O 1
ATOM 2846 N N . PHE B 1 36 ? 24.125 15.641 9.938 1 44.72 36 PHE B N 1
ATOM 2847 C CA . PHE B 1 36 ? 22.906 14.852 9.961 1 44.72 36 PHE B CA 1
ATOM 2848 C C . PHE B 1 36 ? 22.875 13.938 11.18 1 44.72 36 PHE B C 1
ATOM 2850 O O . PHE B 1 36 ? 22.547 12.75 11.062 1 44.72 36 PHE B O 1
ATOM 2857 N N . GLU B 1 37 ? 23.516 14.305 12.172 1 51.28 37 GLU B N 1
ATOM 2858 C CA . GLU B 1 37 ? 23.453 13.414 13.328 1 51.28 37 GLU B CA 1
ATOM 2859 C C . GLU B 1 37 ? 22.031 13.227 13.812 1 51.28 37 GLU B C 1
ATOM 2861 O O . GLU B 1 37 ? 21.359 14.195 14.211 1 51.28 37 GLU B O 1
ATOM 2866 N N . ASN B 1 38 ? 21.422 12.164 13.352 1 61.59 38 ASN B N 1
ATOM 2867 C CA . ASN B 1 38 ? 20.125 11.789 13.898 1 61.59 38 ASN B CA 1
ATOM 2868 C C . ASN B 1 38 ? 20.172 11.695 15.422 1 61.59 38 ASN B C 1
ATOM 2870 O O . ASN B 1 38 ? 21.219 11.43 16 1 61.59 38 ASN B O 1
ATOM 2874 N N . HIS B 1 39 ? 19.234 12.367 16 1 75.56 39 HIS B N 1
ATOM 2875 C CA . HIS B 1 39 ? 18.922 12.164 17.422 1 75.56 39 HIS B CA 1
ATOM 2876 C C . HIS B 1 39 ? 18.156 10.859 17.625 1 75.56 39 HIS B C 1
ATOM 2878 O O . HIS B 1 39 ? 17.281 10.516 16.844 1 75.56 39 HIS B O 1
ATOM 2884 N N . TYR B 1 40 ? 18.781 10.047 18.531 1 78.69 40 TYR B N 1
ATOM 2885 C CA . TYR B 1 40 ? 18.109 8.781 18.797 1 78.69 40 TYR B CA 1
ATOM 2886 C C . TYR B 1 40 ? 17.328 8.859 20.109 1 78.69 40 TYR B C 1
ATOM 2888 O O . TYR B 1 40 ? 17.781 9.445 21.094 1 78.69 40 TYR B O 1
ATOM 2896 N N . PHE B 1 41 ? 16.125 8.453 20.062 1 83.25 41 PHE B N 1
ATOM 2897 C CA . PHE B 1 41 ? 15.234 8.406 21.219 1 83.25 41 PHE B CA 1
ATOM 2898 C C . PHE B 1 41 ? 14.414 7.117 21.219 1 83.25 41 PHE B C 1
ATOM 2900 O O . PHE B 1 41 ? 13.656 6.859 20.281 1 83.25 41 PHE B O 1
ATOM 2907 N N . GLN B 1 42 ? 14.625 6.258 22.234 1 88.75 42 GLN B N 1
ATOM 2908 C CA . GLN B 1 42 ? 13.93 4.992 22.438 1 88.75 42 GLN B CA 1
ATOM 2909 C C . GLN B 1 42 ? 13.977 4.121 21.188 1 88.75 42 GLN B C 1
ATOM 2911 O O . GLN B 1 42 ? 12.953 3.609 20.75 1 88.75 42 GLN B O 1
ATOM 2916 N N . GLY B 1 43 ? 15.016 4.082 20.547 1 85.5 43 GLY B N 1
ATOM 2917 C CA . GLY B 1 43 ? 15.273 3.135 19.469 1 85.5 43 GLY B CA 1
ATOM 2918 C C . GLY B 1 43 ? 14.875 3.664 18.109 1 85.5 43 GLY B C 1
ATOM 2919 O O . GLY B 1 43 ? 14.938 2.938 17.109 1 85.5 43 GLY B O 1
ATOM 2920 N N . ARG B 1 44 ? 14.492 4.926 18.109 1 87.44 44 ARG B N 1
ATOM 2921 C CA . ARG B 1 44 ? 14.117 5.543 16.844 1 87.44 44 ARG B CA 1
ATOM 2922 C C . ARG B 1 44 ? 14.992 6.758 16.547 1 87.44 44 ARG B C 1
ATOM 2924 O O . ARG B 1 44 ? 15.469 7.422 17.469 1 87.44 44 ARG B O 1
ATOM 2931 N N . SER B 1 45 ? 15.195 6.957 15.227 1 84.38 45 SER B N 1
ATOM 2932 C CA . SER B 1 45 ? 15.984 8.125 14.844 1 84.38 45 SER B CA 1
ATOM 2933 C C . SER B 1 45 ? 15.078 9.305 14.492 1 84.38 45 SER B C 1
ATOM 2935 O O . SER B 1 45 ? 14.039 9.133 13.867 1 84.38 45 SER B O 1
ATOM 2937 N N . TYR B 1 46 ? 15.469 10.469 14.984 1 83.12 46 TYR B N 1
ATOM 2938 C CA . TYR B 1 46 ? 14.734 11.711 14.773 1 83.12 46 TYR B CA 1
ATOM 2939 C C . TYR B 1 46 ? 15.641 12.781 14.164 1 83.12 46 TYR B C 1
ATOM 2941 O O . TYR B 1 46 ? 16.859 12.625 14.117 1 83.12 46 TYR B O 1
ATOM 2949 N N . ALA B 1 47 ? 14.945 13.82 13.68 1 73.69 47 ALA B N 1
ATOM 2950 C CA . ALA B 1 47 ? 15.695 14.969 13.164 1 73.69 47 ALA B CA 1
ATOM 2951 C C . ALA B 1 47 ? 16.5 15.633 14.273 1 73.69 47 ALA B C 1
ATOM 2953 O O . ALA B 1 47 ? 16.078 15.656 15.438 1 73.69 47 ALA B O 1
ATOM 2954 N N . ASN B 1 48 ? 17.625 16.109 13.836 1 67.44 48 ASN B N 1
ATOM 2955 C CA . ASN B 1 48 ? 18.438 16.875 14.773 1 67.44 48 ASN B CA 1
ATOM 2956 C C . ASN B 1 48 ? 17.734 18.172 15.18 1 67.44 48 ASN B C 1
ATOM 2958 O O . ASN B 1 48 ? 17.359 18.969 14.32 1 67.44 48 ASN B O 1
ATOM 2962 N N . PRO B 1 49 ? 17.469 18.25 16.469 1 65.62 49 PRO B N 1
ATOM 2963 C CA . PRO B 1 49 ? 16.719 19.406 16.953 1 65.62 49 PRO B CA 1
ATOM 2964 C C . PRO B 1 49 ? 17.344 20.734 16.531 1 65.62 49 PRO B C 1
ATOM 2966 O O . PRO B 1 49 ? 16.672 21.766 16.531 1 65.62 49 PRO B O 1
ATOM 2969 N N . LYS B 1 50 ? 18.625 20.703 16.328 1 58.38 50 LYS B N 1
ATOM 2970 C CA . LYS B 1 50 ? 19.281 21.938 15.883 1 58.38 50 LYS B CA 1
ATOM 2971 C C . LYS B 1 50 ? 18.719 22.391 14.531 1 58.38 50 LYS B C 1
ATOM 2973 O O . LYS B 1 50 ? 18.703 23.578 14.234 1 58.38 50 LYS B O 1
ATOM 2978 N N . TYR B 1 51 ? 18.266 21.422 13.875 1 52.78 51 TYR B N 1
ATOM 2979 C CA . TYR B 1 51 ? 17.891 21.75 12.5 1 52.78 51 TYR B CA 1
ATOM 2980 C C . TYR B 1 51 ? 16.391 21.656 12.297 1 52.78 51 TYR B C 1
ATOM 2982 O O . TYR B 1 51 ? 15.852 22.141 11.305 1 52.78 51 TYR B O 1
ATOM 2990 N N . GLY B 1 52 ? 15.727 21.094 13.219 1 58.16 52 GLY B N 1
ATOM 2991 C CA . GLY B 1 52 ? 14.281 21.016 13.07 1 58.16 52 GLY B CA 1
ATOM 2992 C C . GLY B 1 52 ? 13.617 20.203 14.172 1 58.16 52 GLY B C 1
ATOM 2993 O O . GLY B 1 52 ? 14.242 19.312 14.758 1 58.16 52 GLY B O 1
ATOM 2994 N N . LYS B 1 53 ? 12.555 20.766 14.539 1 66.12 53 LYS B N 1
ATOM 2995 C CA . LYS B 1 53 ? 11.828 20.141 15.648 1 66.12 53 LYS B CA 1
ATOM 2996 C C . LYS B 1 53 ? 10.672 19.281 15.141 1 66.12 53 LYS B C 1
ATOM 2998 O O . LYS B 1 53 ? 9.508 19.609 15.359 1 66.12 53 LYS B O 1
ATOM 3003 N N . HIS B 1 54 ? 11.094 18.234 14.305 1 77.94 54 HIS B N 1
ATOM 3004 C CA . HIS B 1 54 ? 10.023 17.344 13.891 1 77.94 54 HIS B CA 1
ATOM 3005 C C . HIS B 1 54 ? 9.797 16.234 14.922 1 77.94 54 HIS B C 1
ATOM 3007 O O . HIS B 1 54 ? 10.75 15.625 15.406 1 77.94 54 HIS B O 1
ATOM 3013 N N . TRP B 1 55 ? 8.594 16.031 15.188 1 86.06 55 TRP B N 1
ATOM 3014 C CA . TRP B 1 55 ? 8.234 15.164 16.312 1 86.06 55 TRP B CA 1
ATOM 3015 C C . TRP B 1 55 ? 8.227 13.703 15.875 1 86.06 55 TRP B C 1
ATOM 3017 O O . TRP B 1 55 ? 8.266 12.805 16.719 1 86.06 55 TRP B O 1
ATOM 3027 N N . ALA B 1 56 ? 8.078 13.414 14.578 1 87.56 56 ALA B N 1
ATOM 3028 C CA . ALA B 1 56 ? 8.023 12.039 14.102 1 87.56 56 ALA B CA 1
ATOM 3029 C C . ALA B 1 56 ? 9.414 11.523 13.734 1 87.56 56 ALA B C 1
ATOM 3031 O O . ALA B 1 56 ? 10.289 12.297 13.344 1 87.56 56 ALA B O 1
ATOM 3032 N N . PRO B 1 57 ? 9.617 10.211 13.875 1 88.31 57 PRO B N 1
ATOM 3033 C CA . PRO B 1 57 ? 10.914 9.641 13.508 1 88.31 57 PRO B CA 1
ATOM 3034 C C . PRO B 1 57 ? 11.18 9.688 12.008 1 88.31 57 PRO B C 1
ATOM 3036 O O . PRO B 1 57 ? 10.266 9.977 11.227 1 88.31 57 PRO B O 1
ATOM 3039 N N . ASN B 1 58 ? 12.469 9.453 11.656 1 83.12 58 ASN B N 1
ATOM 3040 C CA . ASN B 1 58 ? 12.836 9.492 10.242 1 83.12 58 ASN B CA 1
ATOM 3041 C C . ASN B 1 58 ? 13.562 8.219 9.812 1 83.12 58 ASN B C 1
ATOM 3043 O O . ASN B 1 58 ? 14.336 8.234 8.852 1 83.12 58 ASN B O 1
ATOM 3047 N N . ASP B 1 59 ? 13.391 7.137 10.57 1 84.75 59 ASP B N 1
ATOM 3048 C CA . ASP B 1 59 ? 14.023 5.867 10.242 1 84.75 59 ASP B CA 1
ATOM 3049 C C . ASP B 1 59 ? 13.234 5.113 9.18 1 84.75 59 ASP B C 1
ATOM 3051 O O . ASP B 1 59 ? 12.203 5.598 8.711 1 84.75 59 ASP B O 1
ATOM 3055 N N . GLU B 1 60 ? 13.711 3.951 8.805 1 83.44 60 GLU B N 1
ATOM 3056 C CA . GLU B 1 60 ? 13.156 3.186 7.691 1 83.44 60 GLU B CA 1
ATOM 3057 C C . GLU B 1 60 ? 11.719 2.766 7.977 1 83.44 60 GLU B C 1
ATOM 3059 O O . GLU B 1 60 ? 10.875 2.781 7.078 1 83.44 60 GLU B O 1
ATOM 3064 N N . GLU B 1 61 ? 11.453 2.396 9.18 1 86.56 61 GLU B N 1
ATOM 3065 C CA . GLU B 1 61 ? 10.109 1.991 9.555 1 86.56 61 GLU B CA 1
ATOM 3066 C C . GLU B 1 61 ? 9.109 3.121 9.328 1 86.56 61 GLU B C 1
ATOM 3068 O O . GLU B 1 61 ? 8.008 2.889 8.82 1 86.56 61 GLU B O 1
ATOM 3073 N N . GLN B 1 62 ? 9.516 4.273 9.719 1 89.31 62 GLN B N 1
ATOM 3074 C CA . GLN B 1 62 ? 8.641 5.422 9.523 1 89.31 62 GLN B CA 1
ATOM 3075 C C . GLN B 1 62 ? 8.492 5.754 8.039 1 89.31 62 GLN B C 1
ATOM 3077 O O . GLN B 1 62 ? 7.418 6.156 7.59 1 89.31 62 GLN B O 1
ATOM 3082 N N . LEU B 1 63 ? 9.531 5.672 7.348 1 88.31 63 LEU B N 1
ATOM 3083 C CA . LEU B 1 63 ? 9.477 5.961 5.918 1 88.31 63 LEU B CA 1
ATOM 3084 C C . LEU B 1 63 ? 8.547 4.988 5.199 1 88.31 63 LEU B C 1
ATOM 3086 O O . LEU B 1 63 ? 7.848 5.371 4.262 1 88.31 63 LEU B O 1
ATOM 3090 N N . GLU B 1 64 ? 8.531 3.738 5.633 1 90.44 64 GLU B N 1
ATOM 3091 C CA . GLU B 1 64 ? 7.57 2.775 5.102 1 90.44 64 GLU B CA 1
ATOM 3092 C C . GLU B 1 64 ? 6.133 3.223 5.363 1 90.44 64 GLU B C 1
ATOM 3094 O O . GLU B 1 64 ? 5.273 3.105 4.488 1 90.44 64 GLU B O 1
ATOM 3099 N N . ALA B 1 65 ? 5.926 3.729 6.531 1 92.69 65 ALA B N 1
ATOM 3100 C CA . ALA B 1 65 ? 4.602 4.242 6.871 1 92.69 65 ALA B CA 1
ATOM 3101 C C . ALA B 1 65 ? 4.219 5.414 5.973 1 92.69 65 ALA B C 1
ATOM 3103 O O . ALA B 1 65 ? 3.066 5.527 5.543 1 92.69 65 ALA B O 1
ATOM 3104 N N . LEU B 1 66 ? 5.188 6.23 5.699 1 92.31 66 LEU B N 1
ATOM 3105 C CA . LEU B 1 66 ? 4.926 7.387 4.852 1 92.31 66 LEU B CA 1
ATOM 3106 C C . LEU B 1 66 ? 4.578 6.957 3.43 1 92.31 66 LEU B C 1
ATOM 3108 O O . LEU B 1 66 ? 3.76 7.594 2.766 1 92.31 66 LEU B O 1
ATOM 3112 N N . ASP B 1 67 ? 5.207 5.906 2.969 1 92.31 67 ASP B N 1
ATOM 3113 C CA . ASP B 1 67 ? 4.844 5.359 1.664 1 92.31 67 ASP B CA 1
ATOM 3114 C C . ASP B 1 67 ? 3.4 4.867 1.657 1 92.31 67 ASP B C 1
ATOM 3116 O O . ASP B 1 67 ? 2.668 5.086 0.69 1 92.31 67 ASP B O 1
ATOM 3120 N N . LEU B 1 68 ? 3.023 4.188 2.719 1 95.62 68 LEU B N 1
ATOM 3121 C CA . LEU B 1 68 ? 1.643 3.736 2.859 1 95.62 68 LEU B CA 1
ATOM 3122 C C . LEU B 1 68 ? 0.683 4.922 2.879 1 95.62 68 LEU B C 1
ATOM 3124 O O . LEU B 1 68 ? -0.375 4.879 2.246 1 95.62 68 LEU B O 1
ATOM 3128 N N . ILE B 1 69 ? 1.04 5.945 3.557 1 96 69 ILE B N 1
ATOM 3129 C CA . ILE B 1 69 ? 0.205 7.133 3.678 1 96 69 ILE B CA 1
ATOM 3130 C C . ILE B 1 69 ? 0.036 7.785 2.309 1 96 69 ILE B C 1
ATOM 3132 O O . ILE B 1 69 ? -1.075 8.156 1.924 1 96 69 ILE B O 1
ATOM 3136 N N . HIS B 1 70 ? 1.123 7.848 1.599 1 94.5 70 HIS B N 1
ATOM 3137 C CA . HIS B 1 70 ? 1.032 8.398 0.253 1 94.5 70 HIS B CA 1
ATOM 3138 C C . HIS B 1 70 ? 0.054 7.605 -0.605 1 94.5 70 HIS B C 1
ATOM 3140 O O . HIS B 1 70 ? -0.774 8.188 -1.311 1 94.5 70 HIS B O 1
ATOM 3146 N N . HIS B 1 71 ? 0.164 6.348 -0.476 1 95.69 71 HIS B N 1
ATOM 3147 C CA . HIS B 1 71 ? -0.693 5.5 -1.295 1 95.69 71 HIS B CA 1
ATOM 3148 C C . HIS B 1 71 ? -2.162 5.688 -0.932 1 95.69 71 HIS B C 1
ATOM 3150 O O . HIS B 1 71 ? -3 5.898 -1.812 1 95.69 71 HIS B O 1
ATOM 3156 N N . TRP B 1 72 ? -2.49 5.637 0.36 1 96.94 72 TRP B N 1
ATOM 3157 C CA . TRP B 1 72 ? -3.914 5.691 0.674 1 96.94 72 TRP B CA 1
ATOM 3158 C C . TRP B 1 72 ? -4.469 7.094 0.455 1 96.94 72 TRP B C 1
ATOM 3160 O O . TRP B 1 72 ? -5.664 7.266 0.201 1 96.94 72 TRP B O 1
ATOM 3170 N N . LEU B 1 73 ? -3.65 8.117 0.552 1 97.62 73 LEU B N 1
ATOM 3171 C CA . LEU B 1 73 ? -4.109 9.453 0.197 1 97.62 73 LEU B CA 1
ATOM 3172 C C . LEU B 1 73 ? -4.488 9.523 -1.278 1 97.62 73 LEU B C 1
ATOM 3174 O O . LEU B 1 73 ? -5.477 10.172 -1.64 1 97.62 73 LEU B O 1
ATOM 3178 N N . THR B 1 74 ? -3.684 8.891 -2.096 1 96.06 74 THR B N 1
ATOM 3179 C CA . THR B 1 74 ? -3.99 8.852 -3.521 1 96.06 74 THR B CA 1
ATOM 3180 C C . THR B 1 74 ? -5.293 8.094 -3.773 1 96.06 74 THR B C 1
ATOM 3182 O O . THR B 1 74 ? -6.105 8.516 -4.602 1 96.06 74 THR B O 1
ATOM 3185 N N . LEU B 1 75 ? -5.492 6.992 -3.033 1 95.75 75 LEU B N 1
ATOM 3186 C CA . LEU B 1 75 ? -6.754 6.27 -3.125 1 95.75 75 LEU B CA 1
ATOM 3187 C C . LEU B 1 75 ? -7.922 7.152 -2.697 1 95.75 75 LEU B C 1
ATOM 3189 O O . LEU B 1 75 ? -8.961 7.18 -3.361 1 95.75 75 LEU B O 1
ATOM 3193 N N . MET B 1 76 ? -7.73 7.887 -1.654 1 97.31 76 MET B N 1
ATOM 3194 C CA . MET B 1 76 ? -8.758 8.766 -1.108 1 97.31 76 MET B CA 1
ATOM 3195 C C . MET B 1 76 ? -9.18 9.812 -2.135 1 97.31 76 MET B C 1
ATOM 3197 O O . MET B 1 76 ? -10.359 10.172 -2.213 1 97.31 76 MET B O 1
ATOM 3201 N N . LEU B 1 77 ? -8.242 10.211 -2.945 1 97.19 77 LEU B N 1
ATOM 3202 C CA . LEU B 1 77 ? -8.492 11.266 -3.924 1 97.19 77 LEU B CA 1
ATOM 3203 C C . LEU B 1 77 ? -8.836 10.68 -5.285 1 97.19 77 LEU B C 1
ATOM 3205 O O . LEU B 1 77 ? -8.672 11.344 -6.312 1 97.19 77 LEU B O 1
ATOM 3209 N N . ASP B 1 78 ? -9.203 9.414 -5.297 1 94 78 ASP B N 1
ATOM 3210 C CA . ASP B 1 78 ? -9.578 8.719 -6.527 1 94 78 ASP B CA 1
ATOM 3211 C C . ASP B 1 78 ? -8.422 8.719 -7.531 1 94 78 ASP B C 1
ATOM 3213 O O . ASP B 1 78 ? -8.609 9.094 -8.688 1 94 78 ASP B O 1
ATOM 3217 N N . GLU B 1 79 ? -7.188 8.453 -7.016 1 92 79 GLU B N 1
ATOM 3218 C CA . GLU B 1 79 ? -5.973 8.234 -7.793 1 92 79 GLU B CA 1
ATOM 3219 C C . GLU B 1 79 ? -5.422 9.547 -8.336 1 92 79 GLU B C 1
ATOM 3221 O O . GLU B 1 79 ? -4.637 9.555 -9.289 1 92 79 GLU B O 1
ATOM 3226 N N . LYS B 1 80 ? -5.883 10.641 -7.75 1 95.12 80 LYS B N 1
ATOM 3227 C CA . LYS B 1 80 ? -5.312 11.938 -8.094 1 95.12 80 LYS B CA 1
ATOM 3228 C C . LYS B 1 80 ? -4.223 12.344 -7.105 1 95.12 80 LYS B C 1
ATOM 3230 O O . LYS B 1 80 ? -4.266 11.961 -5.938 1 95.12 80 LYS B O 1
ATOM 3235 N N . LEU B 1 81 ? -3.316 13.141 -7.625 1 94.69 81 LEU B N 1
ATOM 3236 C CA . LEU B 1 81 ? -2.207 13.594 -6.789 1 94.69 81 LEU B CA 1
ATOM 3237 C C . LEU B 1 81 ? -2.498 14.961 -6.191 1 94.69 81 LEU B C 1
ATOM 3239 O O . LEU B 1 81 ? -1.816 15.391 -5.258 1 94.69 81 LEU B O 1
ATOM 3243 N N . PHE B 1 82 ? -3.453 15.641 -6.73 1 96.38 82 PHE B N 1
ATOM 3244 C CA . PHE B 1 82 ? -3.857 16.984 -6.312 1 96.38 82 PHE B CA 1
ATOM 3245 C C . PHE B 1 82 ? -5.285 17.281 -6.75 1 96.38 82 PHE B C 1
ATOM 3247 O O . PHE B 1 82 ? -5.844 16.562 -7.586 1 96.38 82 PHE B O 1
ATOM 3254 N N . LEU B 1 83 ? -5.863 18.359 -6.16 1 98.12 83 LEU B N 1
ATOM 3255 C CA . LEU B 1 83 ? -7.273 18.656 -6.398 1 98.12 83 LEU B CA 1
ATOM 3256 C C . LEU B 1 83 ? -7.434 19.938 -7.211 1 98.12 83 LEU B C 1
ATOM 3258 O O . LEU B 1 83 ? -8.328 20.031 -8.047 1 98.12 83 LEU B O 1
ATOM 3262 N N . PRO B 1 84 ? -6.559 20.938 -7.016 1 98.38 84 PRO B N 1
ATOM 3263 C CA . PRO B 1 84 ? -6.824 22.203 -7.707 1 98.38 84 PRO B CA 1
ATOM 3264 C C . PRO B 1 84 ? -6.559 22.125 -9.203 1 98.38 84 PRO B C 1
ATOM 3266 O O . PRO B 1 84 ? -5.77 21.281 -9.656 1 98.38 84 PRO B O 1
ATOM 3269 N N . PRO B 1 85 ? -7.172 22.938 -9.938 1 97.81 85 PRO B N 1
ATOM 3270 C CA . PRO B 1 85 ? -6.965 22.984 -11.391 1 97.81 85 PRO B CA 1
ATOM 3271 C C . PRO B 1 85 ? -5.695 23.75 -11.781 1 97.81 85 PRO B C 1
ATOM 3273 O O . PRO B 1 85 ? -5.777 24.875 -12.266 1 97.81 85 PRO B O 1
ATOM 3276 N N . ILE B 1 86 ? -4.582 23.141 -11.75 1 95.88 86 ILE B N 1
ATOM 3277 C CA . ILE B 1 86 ? -3.295 23.812 -11.914 1 95.88 86 ILE B CA 1
ATOM 3278 C C . ILE B 1 86 ? -2.941 23.891 -13.398 1 95.88 86 ILE B C 1
ATOM 3280 O O . ILE B 1 86 ? -1.879 24.406 -13.766 1 95.88 86 ILE B O 1
ATOM 3284 N N . GLY B 1 87 ? -3.76 23.438 -14.266 1 93.12 87 GLY B N 1
ATOM 3285 C CA . GLY B 1 87 ? -3.51 23.453 -15.703 1 93.12 87 GLY B CA 1
ATOM 3286 C C . GLY B 1 87 ? -2.742 22.25 -16.188 1 93.12 87 GLY B C 1
ATOM 3287 O O . GLY B 1 87 ? -2.439 21.344 -15.406 1 93.12 87 GLY B O 1
ATOM 3288 N N . ASN B 1 88 ? -2.391 22.297 -17.453 1 91.12 88 ASN B N 1
ATOM 3289 C CA . ASN B 1 88 ? -1.85 21.094 -18.078 1 91.12 88 ASN B CA 1
ATOM 3290 C C . ASN B 1 88 ? -0.33 21.156 -18.188 1 91.12 88 ASN B C 1
ATOM 3292 O O . ASN B 1 88 ? 0.32 20.156 -18.469 1 91.12 88 ASN B O 1
ATOM 3296 N N . ASN B 1 89 ? 0.145 22.391 -17.875 1 91.06 89 ASN B N 1
ATOM 3297 C CA . ASN B 1 89 ? 1.583 22.516 -18.094 1 91.06 89 ASN B CA 1
ATOM 3298 C C . ASN B 1 89 ? 2.252 23.328 -17 1 91.06 89 ASN B C 1
ATOM 3300 O O . ASN B 1 89 ? 2.938 24.312 -17.281 1 91.06 89 ASN B O 1
ATOM 3304 N N . PRO B 1 90 ? 2.078 22.891 -15.781 1 93.06 90 PRO B N 1
ATOM 3305 C CA . PRO B 1 90 ? 2.865 23.578 -14.75 1 93.06 90 PRO B CA 1
ATOM 3306 C C . PRO B 1 90 ? 4.3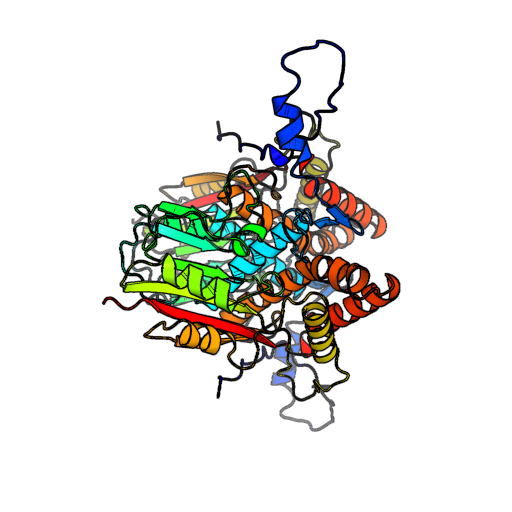71 23.422 -14.953 1 93.06 90 PRO B C 1
ATOM 3308 O O . PRO B 1 90 ? 4.828 22.344 -15.359 1 93.06 90 PRO B O 1
ATOM 3311 N N . GLN B 1 91 ? 5.117 24.469 -14.742 1 89.38 91 GLN B N 1
ATOM 3312 C CA . GLN B 1 91 ? 6.547 24.438 -15.023 1 89.38 91 GLN B CA 1
ATOM 3313 C C . GLN B 1 91 ? 7.352 24.188 -13.75 1 89.38 91 GLN B C 1
ATOM 3315 O O . GLN B 1 91 ? 8.367 23.484 -13.773 1 89.38 91 GLN B O 1
ATOM 3320 N N . LYS B 1 92 ? 6.914 24.844 -12.664 1 92.25 92 LYS B N 1
ATOM 3321 C CA . LYS B 1 92 ? 7.621 24.688 -11.398 1 92.25 92 LYS B CA 1
ATOM 3322 C C . LYS B 1 92 ? 6.66 24.312 -10.266 1 92.25 92 LYS B C 1
ATOM 3324 O O . LYS B 1 92 ? 5.695 25.047 -10.008 1 92.25 92 LYS B O 1
ATOM 3329 N N . ILE B 1 93 ? 6.91 23.188 -9.625 1 92.75 93 ILE B N 1
ATOM 3330 C CA . ILE B 1 93 ? 6.078 22.688 -8.539 1 92.75 93 ILE B CA 1
ATOM 3331 C C . ILE B 1 93 ? 6.934 22.469 -7.293 1 92.75 93 ILE B C 1
ATOM 3333 O O . ILE B 1 93 ? 8.008 21.875 -7.363 1 92.75 93 ILE B O 1
ATOM 3337 N N . LEU B 1 94 ? 6.457 23.031 -6.148 1 90.69 94 LEU B N 1
ATOM 3338 C CA . LEU B 1 94 ? 7.16 22.844 -4.883 1 90.69 94 LEU B CA 1
ATOM 3339 C C . LEU B 1 94 ? 6.398 21.875 -3.975 1 90.69 94 LEU B C 1
ATOM 3341 O O . LEU B 1 94 ? 5.195 22.047 -3.758 1 90.69 94 LEU B O 1
ATOM 3345 N N . ASP B 1 95 ? 7.109 20.875 -3.561 1 90.88 95 ASP B N 1
ATOM 3346 C CA . ASP B 1 95 ? 6.57 19.953 -2.564 1 90.88 95 ASP B CA 1
ATOM 3347 C C . ASP B 1 95 ? 7.145 20.25 -1.18 1 90.88 95 ASP B C 1
ATOM 3349 O O . ASP B 1 95 ? 8.336 20.031 -0.939 1 90.88 95 ASP B O 1
ATOM 3353 N N . VAL B 1 96 ? 6.246 20.719 -0.251 1 88.5 96 VAL B N 1
ATOM 3354 C CA . VAL B 1 96 ? 6.676 21.016 1.11 1 88.5 96 VAL B CA 1
ATOM 3355 C C . VAL B 1 96 ? 6.336 19.844 2.029 1 88.5 96 VAL B C 1
ATOM 3357 O O . VAL B 1 96 ? 5.188 19.391 2.078 1 88.5 96 VAL B O 1
ATOM 3360 N N . GLY B 1 97 ? 7.289 19.375 2.775 1 81 97 GLY B N 1
ATOM 3361 C CA . GLY B 1 97 ? 7.117 18.156 3.537 1 81 97 GLY B CA 1
ATOM 3362 C C . GLY B 1 97 ? 7.188 16.906 2.678 1 81 97 GLY B C 1
ATOM 3363 O O . GLY B 1 97 ? 6.297 16.062 2.736 1 81 97 GLY B O 1
ATOM 3364 N N . THR B 1 98 ? 8.195 16.672 1.955 1 75 98 THR B N 1
ATOM 3365 C CA . THR B 1 98 ? 8.32 15.742 0.847 1 75 98 THR B CA 1
ATOM 3366 C C . THR B 1 98 ? 8.383 14.305 1.359 1 75 98 THR B C 1
ATOM 3368 O O . THR B 1 98 ? 8.016 13.367 0.645 1 75 98 THR B O 1
ATOM 3371 N N . GLY B 1 99 ? 8.812 14.148 2.586 1 80.06 99 GLY B N 1
ATOM 3372 C CA . GLY B 1 99 ? 8.906 12.789 3.111 1 80.06 99 GLY B CA 1
ATOM 3373 C C . GLY B 1 99 ? 9.773 11.883 2.268 1 80.06 99 GLY B C 1
ATOM 3374 O O . GLY B 1 99 ? 10.938 12.195 2.004 1 80.06 99 GLY B O 1
ATOM 3375 N N . THR B 1 100 ? 9.258 10.844 1.729 1 80.62 100 THR B N 1
ATOM 3376 C CA . THR B 1 100 ? 10.016 9.883 0.938 1 80.62 100 THR B CA 1
ATOM 3377 C C . THR B 1 100 ? 10.258 10.406 -0.472 1 80.62 100 THR B C 1
ATOM 3379 O O . THR B 1 100 ? 11.094 9.875 -1.206 1 80.62 100 THR B O 1
ATOM 3382 N N . GLY B 1 101 ? 9.531 11.406 -0.879 1 83.75 101 GLY B N 1
ATOM 3383 C CA . GLY B 1 101 ? 9.695 12.008 -2.191 1 83.75 101 GLY B CA 1
ATOM 3384 C C . GLY B 1 101 ? 8.859 11.336 -3.264 1 83.75 101 GLY B C 1
ATOM 3385 O O . GLY B 1 101 ? 8.898 11.742 -4.43 1 83.75 101 GLY B O 1
ATOM 3386 N N . ILE B 1 102 ? 8.078 10.453 -2.92 1 86.88 102 ILE B N 1
ATOM 3387 C CA . ILE B 1 102 ? 7.336 9.664 -3.9 1 86.88 102 ILE B CA 1
ATOM 3388 C C . ILE B 1 102 ? 6.293 10.539 -4.586 1 86.88 102 ILE B C 1
ATOM 3390 O O . ILE B 1 102 ? 6.035 10.391 -5.785 1 86.88 102 ILE B O 1
ATOM 3394 N N . TRP B 1 103 ? 5.688 11.414 -3.885 1 90.75 103 TRP B N 1
ATOM 3395 C CA . TRP B 1 103 ? 4.715 12.305 -4.512 1 90.75 103 TRP B CA 1
ATOM 3396 C C . TRP B 1 103 ? 5.363 13.117 -5.629 1 90.75 103 TRP B C 1
ATOM 3398 O O . TRP B 1 103 ? 4.785 13.266 -6.707 1 90.75 103 TRP B O 1
ATOM 3408 N N . ALA B 1 104 ? 6.52 13.625 -5.344 1 87.38 104 ALA B N 1
ATOM 3409 C CA . ALA B 1 104 ? 7.246 14.438 -6.316 1 87.38 104 ALA B CA 1
ATOM 3410 C C . ALA B 1 104 ? 7.582 13.625 -7.566 1 87.38 104 ALA B C 1
ATOM 3412 O O . ALA B 1 104 ? 7.512 14.141 -8.688 1 87.38 104 ALA B O 1
ATOM 3413 N N . ILE B 1 105 ? 7.875 12.445 -7.355 1 85.56 105 ILE B N 1
ATOM 3414 C CA . ILE B 1 105 ? 8.195 11.57 -8.477 1 85.56 105 ILE B CA 1
ATOM 3415 C C . ILE B 1 105 ? 6.941 11.344 -9.32 1 85.56 105 ILE B C 1
ATOM 3417 O O . ILE B 1 105 ? 6.996 11.422 -10.555 1 85.56 105 ILE B O 1
ATOM 3421 N N . ASN B 1 106 ? 5.844 11.094 -8.609 1 89.38 106 ASN B N 1
ATOM 3422 C CA . ASN B 1 106 ? 4.594 10.844 -9.32 1 89.38 106 ASN B CA 1
ATOM 3423 C C . ASN B 1 106 ? 4.129 12.078 -10.094 1 89.38 106 ASN B C 1
ATOM 3425 O O . ASN B 1 106 ? 3.635 11.961 -11.211 1 89.38 106 ASN B O 1
ATOM 3429 N N . ILE B 1 107 ? 4.309 13.172 -9.516 1 90.69 107 ILE B N 1
ATOM 3430 C CA . ILE B 1 107 ? 3.9 14.406 -10.172 1 90.69 107 ILE B CA 1
ATOM 3431 C C . ILE B 1 107 ? 4.777 14.648 -11.406 1 90.69 107 ILE B C 1
ATOM 3433 O O . ILE B 1 107 ? 4.301 15.156 -12.422 1 90.69 107 ILE B O 1
ATOM 3437 N N . ALA B 1 108 ? 6.062 14.367 -11.297 1 87.5 108 ALA B N 1
ATOM 3438 C CA . ALA B 1 108 ? 6.984 14.523 -12.422 1 87.5 108 ALA B CA 1
ATOM 3439 C C . ALA B 1 108 ? 6.598 13.602 -13.57 1 87.5 108 ALA B C 1
ATOM 3441 O O . ALA B 1 108 ? 6.77 13.953 -14.742 1 87.5 108 ALA B O 1
ATOM 3442 N N . ASP B 1 109 ? 6.133 12.469 -13.219 1 86.44 109 ASP B N 1
ATOM 3443 C CA . ASP B 1 109 ? 5.652 11.547 -14.242 1 86.44 109 ASP B CA 1
ATOM 3444 C C . ASP B 1 109 ? 4.418 12.102 -14.953 1 86.44 109 ASP B C 1
ATOM 3446 O O . ASP B 1 109 ? 4.238 11.891 -16.156 1 86.44 109 ASP B O 1
ATOM 3450 N N . GLU B 1 110 ? 3.584 12.727 -14.164 1 89.19 110 GLU B N 1
ATOM 3451 C CA . GLU B 1 110 ? 2.357 13.305 -14.711 1 89.19 110 GLU B CA 1
ATOM 3452 C C . GLU B 1 110 ? 2.654 14.539 -15.555 1 89.19 110 GLU B C 1
ATOM 3454 O O . GLU B 1 110 ? 1.978 14.797 -16.547 1 89.19 110 GLU B O 1
ATOM 3459 N N . PHE B 1 111 ? 3.668 15.32 -15.125 1 91.19 111 PHE B N 1
ATOM 3460 C CA . PHE B 1 111 ? 4.094 16.531 -15.836 1 91.19 111 PHE B CA 1
ATOM 3461 C C . PHE B 1 111 ? 5.578 16.469 -16.172 1 91.19 111 PHE B C 1
ATOM 3463 O O . PHE B 1 111 ? 6.391 17.125 -15.523 1 91.19 111 PHE B O 1
ATOM 3470 N N . PRO B 1 112 ? 5.895 15.805 -17.234 1 84.75 112 PRO B N 1
ATOM 3471 C CA . PRO B 1 112 ? 7.309 15.586 -17.547 1 84.75 112 PRO B CA 1
ATOM 3472 C C . PRO B 1 112 ? 8.062 16.891 -17.812 1 84.75 112 PRO B C 1
ATOM 3474 O O . PRO B 1 112 ? 9.281 16.938 -17.641 1 84.75 112 PRO B O 1
ATOM 3477 N N . SER B 1 113 ? 7.363 17.875 -18.172 1 83.75 113 SER B N 1
ATOM 3478 C CA . SER B 1 113 ? 8.008 19.156 -18.469 1 83.75 113 SER B CA 1
ATOM 3479 C C . SER B 1 113 ? 8.227 19.969 -17.203 1 83.75 113 SER B C 1
ATOM 3481 O O . SER B 1 113 ? 8.977 20.938 -17.203 1 83.75 113 SER B O 1
ATOM 3483 N N . ALA B 1 114 ? 7.617 19.547 -16.172 1 82.56 114 ALA B N 1
ATOM 3484 C CA . ALA B 1 114 ? 7.699 20.297 -14.93 1 82.56 114 ALA B CA 1
ATOM 3485 C C . ALA B 1 114 ? 9.008 20.016 -14.203 1 82.56 114 ALA B C 1
ATOM 3487 O O . ALA B 1 114 ? 9.508 18.875 -14.242 1 82.56 114 ALA B O 1
ATOM 3488 N N . GLN B 1 115 ? 9.602 21 -13.664 1 78.06 115 GLN B N 1
ATOM 3489 C CA . GLN B 1 115 ? 10.711 20.844 -12.727 1 78.06 115 GLN B CA 1
ATOM 3490 C C . GLN B 1 115 ? 10.211 20.734 -11.289 1 78.06 115 GLN B C 1
ATOM 3492 O O . GLN B 1 115 ? 9.852 21.75 -10.672 1 78.06 115 GLN B O 1
ATOM 3497 N N . PRO B 1 116 ? 10.102 19.516 -10.953 1 69 116 PRO B N 1
ATOM 3498 C CA . PRO B 1 116 ? 9.688 19.422 -9.555 1 69 116 PRO B CA 1
ATOM 3499 C C . PRO B 1 116 ? 10.797 19.859 -8.586 1 69 116 PRO B C 1
ATOM 3501 O O . PRO B 1 116 ? 11.945 19.422 -8.734 1 69 116 PRO B O 1
ATOM 3504 N N . ALA B 1 117 ? 10.523 20.953 -7.934 1 68.25 117 ALA B N 1
ATOM 3505 C CA . ALA B 1 117 ? 11.414 21.375 -6.855 1 68.25 117 ALA B CA 1
ATOM 3506 C C . ALA B 1 117 ? 10.922 20.859 -5.504 1 68.25 117 ALA B C 1
ATOM 3508 O O . ALA B 1 117 ? 9.727 20.625 -5.32 1 68.25 117 ALA B O 1
ATOM 3509 N N . GLN B 1 118 ? 11.727 20.219 -4.996 1 60.88 118 GLN B N 1
ATOM 3510 C CA . GLN B 1 118 ? 11.422 19.828 -3.629 1 60.88 118 GLN B CA 1
ATOM 3511 C C . GLN B 1 118 ? 12.039 20.781 -2.621 1 60.88 118 GLN B C 1
ATOM 3513 O O . GLN B 1 118 ? 13.102 21.359 -2.879 1 60.88 118 GLN B O 1
ATOM 3518 N N . LEU B 1 119 ? 11.289 21.5 -1.96 1 53.47 119 LEU B N 1
ATOM 3519 C CA . LEU B 1 119 ? 11.984 22.234 -0.911 1 53.47 119 LEU B CA 1
ATOM 3520 C C . LEU B 1 119 ? 13.031 21.359 -0.236 1 53.47 119 LEU B C 1
ATOM 3522 O O . LEU B 1 119 ? 13.969 21.875 0.39 1 53.47 119 LEU B O 1
ATOM 3526 N N . CYS B 1 120 ? 12.852 20.031 -0.518 1 46.22 120 CYS B N 1
ATOM 3527 C CA . CYS B 1 120 ? 13.914 19.219 0.07 1 46.22 120 CYS B CA 1
ATOM 3528 C C . CYS B 1 120 ? 15.047 19 -0.929 1 46.22 120 CYS B C 1
ATOM 3530 O O . CYS B 1 120 ? 14.805 18.578 -2.061 1 46.22 120 CYS B O 1
ATOM 3532 N N . PRO B 1 121 ? 16.188 19.531 -0.872 1 37.59 121 PRO B N 1
ATOM 3533 C CA . PRO B 1 121 ? 17.281 19.312 -1.808 1 37.59 121 PRO B CA 1
ATOM 3534 C C . PRO B 1 121 ? 17.469 17.844 -2.189 1 37.59 121 PRO B C 1
ATOM 3536 O O . PRO B 1 121 ? 17.156 16.953 -1.396 1 37.59 121 PRO B O 1
ATOM 3539 N N . PRO B 1 122 ? 17.766 17.641 -3.51 1 38.62 122 PRO B N 1
ATOM 3540 C CA . PRO B 1 122 ? 18.047 16.266 -3.959 1 38.62 122 PRO B CA 1
ATOM 3541 C C . PRO B 1 122 ? 18.875 15.477 -2.943 1 38.62 122 PRO B C 1
ATOM 3543 O O . PRO B 1 122 ? 18.703 14.258 -2.832 1 38.62 122 PRO B O 1
ATOM 3546 N N . ASN B 1 123 ? 20.062 15.984 -2.684 1 33.88 123 ASN B N 1
ATOM 3547 C CA . ASN B 1 123 ? 21.094 15.391 -1.839 1 33.88 123 ASN B CA 1
ATOM 3548 C C . ASN B 1 123 ? 20.672 15.367 -0.372 1 33.88 123 ASN B C 1
ATOM 3550 O O . ASN B 1 123 ? 21.391 14.82 0.474 1 33.88 123 ASN B O 1
ATOM 3554 N N . VAL B 1 124 ? 19.891 16.344 0.151 1 35.19 124 VAL B N 1
ATOM 3555 C CA . VAL B 1 124 ? 19.484 16.5 1.544 1 35.19 124 VAL B CA 1
ATOM 3556 C C . VAL B 1 124 ? 18.047 16.047 1.725 1 35.19 124 VAL B C 1
ATOM 3558 O O . VAL B 1 124 ? 17.172 16.359 0.906 1 35.19 124 VAL B O 1
ATOM 3561 N N . GLU B 1 125 ? 17.688 14.938 2.359 1 39.78 125 GLU B N 1
ATOM 3562 C CA . GLU B 1 125 ? 16.453 14.719 3.109 1 39.78 125 GLU B CA 1
ATOM 3563 C C . GLU B 1 125 ? 15.836 16.031 3.553 1 39.78 125 GLU B C 1
ATOM 3565 O O . GLU B 1 125 ? 16.453 16.797 4.297 1 39.78 125 GLU B O 1
ATOM 3570 N N . PHE B 1 126 ? 15.516 16.938 2.82 1 40.22 126 PHE B N 1
ATOM 3571 C CA . PHE B 1 126 ? 14.883 18.188 3.221 1 40.22 126 PHE B CA 1
ATOM 3572 C C . PHE B 1 126 ? 14.047 17.984 4.48 1 40.22 126 PHE B C 1
ATOM 3574 O O . PHE B 1 126 ? 13.18 17.125 4.527 1 40.22 126 PHE B O 1
ATOM 3581 N N . GLN B 1 127 ? 14.727 18.219 5.422 1 46.28 127 GLN B N 1
ATOM 3582 C CA . GLN B 1 127 ? 14.25 18.188 6.801 1 46.28 127 GLN B CA 1
ATOM 3583 C C . GLN B 1 127 ? 13.125 19.203 7.02 1 46.28 127 GLN B C 1
ATOM 3585 O O . GLN B 1 127 ? 13.062 20.219 6.336 1 46.28 127 GLN B O 1
ATOM 3590 N N . ILE B 1 128 ? 12.094 18.922 7.285 1 50.28 128 ILE B N 1
ATOM 3591 C CA . ILE B 1 128 ? 10.93 19.609 7.82 1 50.28 128 ILE B CA 1
ATOM 3592 C C . ILE B 1 128 ? 11.359 20.969 8.391 1 50.28 128 ILE B C 1
ATOM 3594 O O . ILE B 1 128 ? 10.609 21.938 8.312 1 50.28 128 ILE B O 1
ATOM 3598 N N . ASP B 1 129 ? 12.633 21.125 8.688 1 53.5 129 ASP B N 1
ATOM 3599 C CA . ASP B 1 129 ? 13.102 22.297 9.422 1 53.5 129 ASP B CA 1
ATOM 3600 C C . ASP B 1 129 ? 13.109 23.531 8.523 1 53.5 129 ASP B C 1
ATOM 3602 O O . ASP B 1 129 ? 12.914 24.656 9 1 53.5 129 ASP B O 1
ATOM 3606 N N . ASP B 1 130 ? 13.117 23.266 7.207 1 58.62 130 ASP B N 1
ATOM 3607 C CA . ASP B 1 130 ? 13.211 24.391 6.273 1 58.62 130 ASP B CA 1
ATOM 3608 C C . ASP B 1 130 ? 11.852 25.062 6.086 1 58.62 130 ASP B C 1
ATOM 3610 O O . ASP B 1 130 ? 11.773 26.266 5.816 1 58.62 130 ASP B O 1
ATOM 3614 N N . ALA B 1 131 ? 10.938 24.281 6.473 1 67.31 131 ALA B N 1
ATOM 3615 C CA . ALA B 1 131 ? 9.617 24.859 6.254 1 67.31 131 ALA B CA 1
ATOM 3616 C C . ALA B 1 131 ? 9.344 26 7.242 1 67.31 131 ALA B C 1
ATOM 3618 O O . ALA B 1 131 ? 8.531 26.891 6.969 1 67.31 131 ALA B O 1
ATOM 3619 N N . THR B 1 132 ? 10.172 26 8.273 1 71.44 132 THR B N 1
ATOM 3620 C CA . THR B 1 132 ? 9.938 26.969 9.336 1 71.44 132 THR B CA 1
ATOM 3621 C C . THR B 1 132 ? 10.836 28.188 9.156 1 71.44 132 THR B C 1
ATOM 3623 O O . THR B 1 132 ? 10.625 29.234 9.789 1 71.44 132 THR B O 1
ATOM 3626 N N . MET B 1 133 ? 11.719 28.016 8.242 1 77.81 133 MET B N 1
ATOM 3627 C CA . MET B 1 133 ? 12.648 29.125 7.984 1 77.81 133 MET B CA 1
ATOM 3628 C C . MET B 1 133 ? 12.188 29.953 6.797 1 77.81 133 MET B C 1
ATOM 3630 O O . MET B 1 133 ? 11.219 29.609 6.125 1 77.81 133 MET B O 1
ATOM 3634 N N . ASP B 1 134 ? 12.906 31.094 6.66 1 81.88 134 ASP B N 1
ATOM 3635 C CA . ASP B 1 134 ? 12.641 31.906 5.469 1 81.88 134 ASP B CA 1
ATOM 3636 C C . ASP B 1 134 ? 13.078 31.172 4.203 1 81.88 134 ASP B C 1
ATOM 3638 O O . ASP B 1 134 ? 14.211 30.688 4.121 1 81.88 134 ASP B O 1
ATOM 3642 N N . TRP B 1 135 ? 12.102 31.141 3.281 1 82.75 135 TRP B N 1
ATOM 3643 C CA . TRP B 1 135 ? 12.422 30.453 2.029 1 82.75 135 TRP B CA 1
ATOM 3644 C C . TRP B 1 135 ? 13.336 31.328 1.163 1 82.75 135 TRP B C 1
ATOM 3646 O O . TRP B 1 135 ? 13.273 32.562 1.218 1 82.75 135 TRP B O 1
ATOM 3656 N N . THR B 1 136 ? 14.219 30.719 0.363 1 81.19 136 THR B N 1
ATOM 3657 C CA . THR B 1 136 ? 15.242 31.453 -0.369 1 81.19 136 THR B CA 1
ATOM 3658 C C . THR B 1 136 ? 14.969 31.422 -1.869 1 81.19 136 THR B C 1
ATOM 3660 O O . THR B 1 136 ? 15.844 31.734 -2.676 1 81.19 136 THR B O 1
ATOM 3663 N N . PHE B 1 137 ? 13.797 31.156 -2.211 1 84.94 137 PHE B N 1
ATOM 3664 C CA . PHE B 1 137 ? 13.43 31.141 -3.619 1 84.94 137 PHE B CA 1
ATOM 3665 C C . PHE B 1 137 ? 13.172 32.562 -4.121 1 84.94 137 PHE B C 1
ATOM 3667 O O . PHE B 1 137 ? 13.078 33.5 -3.328 1 84.94 137 PHE B O 1
ATOM 3674 N N . GLU B 1 138 ? 13.188 32.688 -5.445 1 88.31 138 GLU B N 1
ATOM 3675 C CA . GLU B 1 138 ? 12.695 33.938 -6.035 1 88.31 138 GLU B CA 1
ATOM 3676 C C . GLU B 1 138 ? 11.188 34.062 -5.879 1 88.31 138 GLU B C 1
ATOM 3678 O O . GLU B 1 138 ? 10.453 33.094 -6.039 1 88.31 138 GLU B O 1
ATOM 3683 N N . PRO B 1 139 ? 10.727 35.281 -5.465 1 92.38 139 PRO B N 1
ATOM 3684 C CA . PRO B 1 139 ? 9.273 35.438 -5.414 1 92.38 139 PRO B CA 1
ATOM 3685 C C . PRO B 1 139 ? 8.586 35.094 -6.727 1 92.38 139 PRO B C 1
ATOM 3687 O O . PRO B 1 139 ? 9.203 35.188 -7.793 1 92.38 139 PRO B O 1
ATOM 3690 N N . ASP B 1 140 ? 7.34 34.656 -6.629 1 96.19 140 ASP B N 1
ATOM 3691 C CA . ASP B 1 140 ? 6.523 34.344 -7.801 1 96.19 140 ASP B CA 1
ATOM 3692 C C . ASP B 1 140 ? 7.219 33.312 -8.695 1 96.19 140 ASP B C 1
ATOM 3694 O O . ASP B 1 140 ? 7.328 33.531 -9.906 1 96.19 140 ASP B O 1
ATOM 3698 N N . SER B 1 141 ? 7.605 32.219 -8.062 1 92.12 141 SER B N 1
ATOM 3699 C CA . SER B 1 141 ? 8.422 31.25 -8.781 1 92.12 141 SER B CA 1
ATOM 3700 C C . SER B 1 141 ? 7.605 30 -9.133 1 92.12 141 SER B C 1
ATOM 3702 O O . SER B 1 141 ? 7.871 29.359 -10.141 1 92.12 141 SER B O 1
ATOM 3704 N N . PHE B 1 142 ? 6.605 29.703 -8.32 1 94 142 PHE B N 1
ATOM 3705 C CA . PHE B 1 142 ? 6.012 28.391 -8.438 1 94 142 PHE B CA 1
ATOM 3706 C C . PHE B 1 142 ? 4.598 28.469 -9 1 94 142 PHE B C 1
ATOM 3708 O O . PHE B 1 142 ? 3.836 29.375 -8.641 1 94 142 PHE B O 1
ATOM 3715 N N . ASP B 1 143 ? 4.301 27.484 -9.859 1 95.38 143 ASP B N 1
ATOM 3716 C CA . ASP B 1 143 ? 2.943 27.344 -10.375 1 95.38 143 ASP B CA 1
ATOM 3717 C C . ASP B 1 143 ? 2.047 26.625 -9.359 1 95.38 143 ASP B C 1
ATOM 3719 O O . ASP B 1 143 ? 0.833 26.844 -9.344 1 95.38 143 ASP B O 1
ATOM 3723 N N . PHE B 1 144 ? 2.615 25.828 -8.594 1 95.69 144 PHE B N 1
ATOM 3724 C CA . PHE B 1 144 ? 1.882 25 -7.648 1 95.69 144 PHE B CA 1
ATOM 3725 C C . PHE B 1 144 ? 2.744 24.672 -6.434 1 95.69 144 PHE B C 1
ATOM 3727 O O . PHE B 1 144 ? 3.912 24.297 -6.574 1 95.69 144 PHE B O 1
ATOM 3734 N N . ILE B 1 145 ? 2.199 24.844 -5.215 1 94.75 145 ILE B N 1
ATOM 3735 C CA . ILE B 1 145 ? 2.857 24.453 -3.971 1 94.75 145 ILE B CA 1
ATOM 3736 C C . ILE B 1 145 ? 1.994 23.438 -3.23 1 94.75 145 ILE B C 1
ATOM 3738 O O . ILE B 1 145 ? 0.843 23.719 -2.889 1 94.75 145 ILE B O 1
ATOM 3742 N N . HIS B 1 146 ? 2.613 22.297 -3.051 1 94.94 146 HIS B N 1
ATOM 3743 C CA . HIS B 1 146 ? 1.952 21.172 -2.395 1 94.94 146 HIS B CA 1
ATOM 3744 C C . HIS B 1 146 ? 2.443 21.016 -0.959 1 94.94 146 HIS B C 1
ATOM 3746 O O . HIS B 1 146 ? 3.65 20.953 -0.716 1 94.94 146 HIS B O 1
ATOM 3752 N N . ILE B 1 147 ? 1.449 20.953 0.018 1 93.81 147 ILE B N 1
ATOM 3753 C CA . ILE B 1 147 ? 1.75 20.844 1.44 1 93.81 147 ILE B CA 1
ATOM 3754 C C . ILE B 1 147 ? 0.962 19.688 2.043 1 93.81 147 ILE B C 1
ATOM 3756 O O . ILE B 1 147 ? -0.263 19.625 1.914 1 93.81 147 ILE B O 1
ATOM 3760 N N . ARG B 1 148 ? 1.663 18.828 2.676 1 93.06 148 ARG B N 1
ATOM 3761 C CA . ARG B 1 148 ? 0.928 17.75 3.305 1 93.06 148 ARG B CA 1
ATOM 3762 C C . ARG B 1 148 ? 1.637 17.266 4.566 1 93.06 148 ARG B C 1
ATOM 3764 O O . ARG B 1 148 ? 2.867 17.188 4.602 1 93.06 148 ARG B O 1
ATOM 3771 N N . TRP B 1 149 ? 0.842 17 5.672 1 91.62 149 TRP B N 1
ATOM 3772 C CA . TRP B 1 149 ? 1.262 16.312 6.883 1 91.62 149 TRP B CA 1
ATOM 3773 C C . TRP B 1 149 ? 2.404 17.047 7.57 1 91.62 149 TRP B C 1
ATOM 3775 O O . TRP B 1 149 ? 3.451 16.453 7.852 1 91.62 149 TRP B O 1
ATOM 3785 N N . LEU B 1 150 ? 2.164 18.281 7.914 1 91.25 150 LEU B N 1
ATOM 3786 C CA . LEU B 1 150 ? 3.143 19.109 8.617 1 91.25 150 LEU B CA 1
ATOM 3787 C C . LEU B 1 150 ? 2.65 19.453 10.023 1 91.25 150 LEU B C 1
ATOM 3789 O O . LEU B 1 150 ? 3.258 20.266 10.711 1 91.25 150 LEU B O 1
ATOM 3793 N N . GLN B 1 151 ? 1.561 18.844 10.422 1 93.5 151 GLN B N 1
ATOM 3794 C CA . GLN B 1 151 ? 1.062 19.125 11.766 1 93.5 151 GLN B CA 1
ATOM 3795 C C . GLN B 1 151 ? 2.141 18.891 12.812 1 93.5 151 GLN B C 1
ATOM 3797 O O . GLN B 1 151 ? 2.93 17.953 12.695 1 93.5 151 GLN B O 1
ATOM 3802 N N . GLY B 1 152 ? 2.178 19.797 13.758 1 91.81 152 GLY B N 1
ATOM 3803 C CA . GLY B 1 152 ? 3.129 19.656 14.852 1 91.81 152 GLY B CA 1
ATOM 3804 C C . GLY B 1 152 ? 4.52 20.141 14.492 1 91.81 152 GLY B C 1
ATOM 3805 O O . GLY B 1 152 ? 5.445 20.031 15.305 1 91.81 152 GLY B O 1
ATOM 3806 N N . THR B 1 153 ? 4.723 20.703 13.375 1 88.38 153 THR B N 1
ATOM 3807 C CA . THR B 1 153 ? 6.062 21.062 12.922 1 88.38 153 THR B CA 1
ATOM 3808 C C . THR B 1 153 ? 6.207 22.578 12.805 1 88.38 153 THR B C 1
ATOM 3810 O O . THR B 1 153 ? 7.258 23.125 13.133 1 88.38 153 THR B O 1
ATOM 3813 N N . ILE B 1 154 ? 5.18 23.203 12.391 1 90.25 154 ILE B N 1
ATOM 3814 C CA . ILE B 1 154 ? 5.223 24.641 12.094 1 90.25 154 ILE B CA 1
ATOM 3815 C C . ILE B 1 154 ? 4.812 25.438 13.328 1 90.25 154 ILE B C 1
ATOM 3817 O O . ILE B 1 154 ? 3.771 25.172 13.93 1 90.25 154 ILE B O 1
ATOM 3821 N N . ASP B 1 155 ? 5.574 26.406 13.695 1 90.62 155 ASP B N 1
ATOM 3822 C CA . ASP B 1 155 ? 5.273 27.188 14.891 1 90.62 155 ASP B CA 1
ATOM 3823 C C . ASP B 1 155 ? 4.469 28.438 14.531 1 90.62 155 ASP B C 1
ATOM 3825 O O . ASP B 1 155 ? 3.732 28.969 15.367 1 90.62 155 ASP B O 1
ATOM 3829 N N . ASP B 1 156 ? 4.656 28.922 13.359 1 93.44 156 ASP B N 1
ATOM 3830 C CA . ASP B 1 156 ? 3.947 30.109 12.898 1 93.44 156 ASP B CA 1
ATOM 3831 C C . ASP B 1 156 ? 3.309 29.875 11.531 1 93.44 156 ASP B C 1
ATOM 3833 O O . ASP B 1 156 ? 3.91 30.172 10.5 1 93.44 156 ASP B O 1
ATOM 3837 N N . TRP B 1 157 ? 2.014 29.484 11.516 1 96 157 TRP B N 1
ATOM 3838 C CA . TRP B 1 157 ? 1.323 29.109 10.289 1 96 157 TRP B CA 1
ATOM 3839 C C . TRP B 1 157 ? 0.992 30.344 9.453 1 96 157 TRP B C 1
ATOM 3841 O O . TRP B 1 157 ? 0.96 30.281 8.219 1 96 157 TRP B O 1
ATOM 3851 N N . ASP B 1 158 ? 0.748 31.484 10.133 1 96.5 158 ASP B N 1
ATOM 3852 C CA . ASP B 1 158 ? 0.509 32.719 9.367 1 96.5 158 ASP B CA 1
ATOM 3853 C C . ASP B 1 158 ? 1.726 33.062 8.516 1 96.5 158 ASP B C 1
ATOM 3855 O O . ASP B 1 158 ? 1.588 33.406 7.34 1 96.5 158 ASP B O 1
ATOM 3859 N N . LYS B 1 159 ? 2.846 33 9.18 1 94.88 159 LYS B N 1
ATOM 3860 C CA . LYS B 1 159 ? 4.078 33.281 8.438 1 94.88 159 LYS B CA 1
ATOM 3861 C C . LYS B 1 159 ? 4.27 32.25 7.32 1 94.88 159 LYS B C 1
ATOM 3863 O O . LYS B 1 159 ? 4.66 32.625 6.207 1 94.88 159 LYS B O 1
ATOM 3868 N N . PHE B 1 160 ? 4.043 31.031 7.637 1 95 160 PHE B N 1
ATOM 3869 C CA . PHE B 1 160 ? 4.191 29.953 6.656 1 95 160 PHE B CA 1
ATOM 3870 C C . PHE B 1 160 ? 3.312 30.219 5.438 1 95 160 PHE B C 1
ATOM 3872 O O . PHE B 1 160 ? 3.787 30.156 4.305 1 95 160 PHE B O 1
ATOM 3879 N N . TYR B 1 161 ? 2.031 30.516 5.59 1 97.38 161 TYR B N 1
ATOM 3880 C CA . TYR B 1 161 ? 1.107 30.75 4.484 1 97.38 161 TYR B CA 1
ATOM 3881 C C . TYR B 1 161 ? 1.479 32 3.721 1 97.38 161 TYR B C 1
ATOM 3883 O O . TYR B 1 161 ? 1.272 32.094 2.508 1 97.38 161 TYR B O 1
ATOM 3891 N N . SER B 1 162 ? 2.031 33 4.453 1 96.56 162 SER B N 1
ATOM 3892 C CA . SER B 1 162 ? 2.51 34.188 3.775 1 96.56 162 SER B CA 1
ATOM 3893 C C . SER B 1 162 ? 3.631 33.875 2.795 1 96.56 162 SER B C 1
ATOM 3895 O O . SER B 1 162 ? 3.713 34.469 1.717 1 96.56 162 SER B O 1
ATOM 3897 N N . GLN B 1 163 ? 4.469 32.938 3.205 1 94.56 163 GLN B N 1
ATOM 3898 C CA . GLN B 1 163 ? 5.543 32.531 2.312 1 94.56 163 GLN B CA 1
ATOM 3899 C C . GLN B 1 163 ? 4.988 31.75 1.123 1 94.56 163 GLN B C 1
ATOM 3901 O O . GLN B 1 163 ? 5.43 31.938 -0.012 1 94.56 163 GLN B O 1
ATOM 3906 N N . VAL B 1 164 ? 4.027 30.844 1.406 1 96.06 164 VAL B N 1
ATOM 3907 C CA . VAL B 1 164 ? 3.383 30.125 0.314 1 96.06 164 VAL B CA 1
ATOM 3908 C C . VAL B 1 164 ? 2.834 31.109 -0.707 1 96.06 164 VAL B C 1
ATOM 3910 O O . VAL B 1 164 ? 3.055 30.969 -1.91 1 96.06 164 VAL B O 1
ATOM 3913 N N . TYR B 1 165 ? 2.207 32.188 -0.226 1 97.94 165 TYR B N 1
ATOM 3914 C CA . TYR B 1 165 ? 1.631 33.219 -1.073 1 97.94 165 TYR B CA 1
ATOM 3915 C C . TYR B 1 165 ? 2.715 33.938 -1.856 1 97.94 165 TYR B C 1
ATOM 3917 O O . TYR B 1 165 ? 2.596 34.125 -3.07 1 97.94 165 TYR B O 1
ATOM 3925 N N . LYS B 1 166 ? 3.76 34.312 -1.183 1 96.12 166 LYS B N 1
ATOM 3926 C CA . LYS B 1 166 ? 4.84 35.094 -1.759 1 96.12 166 LYS B CA 1
ATOM 3927 C C . LYS B 1 166 ? 5.504 34.375 -2.92 1 96.12 166 LYS B C 1
ATOM 3929 O O . LYS B 1 166 ? 5.871 34.969 -3.924 1 96.12 166 LYS B O 1
ATOM 3934 N N . PHE B 1 167 ? 5.559 33.094 -2.818 1 93.75 167 PHE B N 1
ATOM 3935 C CA . PHE B 1 167 ? 6.41 32.375 -3.762 1 93.75 167 PHE B CA 1
ATOM 3936 C C . PHE B 1 167 ? 5.578 31.719 -4.863 1 93.75 167 PHE B C 1
ATOM 3938 O O . PHE B 1 167 ? 6.125 31.203 -5.836 1 93.75 167 PHE B O 1
ATOM 3945 N N . LEU B 1 168 ? 4.285 31.797 -4.73 1 97.06 168 LEU B N 1
ATOM 3946 C CA . LEU B 1 168 ? 3.412 31.406 -5.828 1 97.06 168 LEU B CA 1
ATOM 3947 C C . LEU B 1 168 ? 3.373 32.469 -6.91 1 97.06 168 LEU B C 1
ATOM 3949 O O . LEU B 1 168 ? 3.32 33.656 -6.609 1 97.06 168 LEU B O 1
ATOM 3953 N N . LYS B 1 169 ? 3.367 32.062 -8.141 1 96.88 169 LYS B N 1
ATOM 3954 C CA . LYS B 1 169 ? 3.09 32.969 -9.234 1 96.88 169 LYS B CA 1
ATOM 3955 C C . LYS B 1 169 ? 1.668 33.531 -9.148 1 96.88 169 LYS B C 1
ATOM 3957 O O . LYS B 1 169 ? 0.771 32.875 -8.633 1 96.88 169 LYS B O 1
ATOM 3962 N N . PRO B 1 170 ? 1.565 34.781 -9.711 1 97.94 170 PRO B N 1
ATOM 3963 C CA . PRO B 1 170 ? 0.169 35.188 -9.875 1 97.94 170 PRO B CA 1
ATOM 3964 C C . PRO B 1 170 ? -0.655 34.156 -10.656 1 97.94 170 PRO B C 1
ATOM 3966 O O . PRO B 1 170 ? -0.233 33.688 -11.719 1 97.94 170 PRO B O 1
ATOM 3969 N N . GLY B 1 171 ? -1.739 33.719 -10.094 1 98.12 171 GLY B N 1
ATOM 3970 C CA . GLY B 1 171 ? -2.561 32.719 -10.719 1 98.12 171 GLY B CA 1
ATOM 3971 C C . GLY B 1 171 ? -2.195 31.297 -10.281 1 98.12 171 GLY B C 1
ATOM 3972 O O . GLY B 1 171 ? -2.918 30.344 -10.57 1 98.12 171 GLY B O 1
ATOM 3973 N N . GLY B 1 172 ? -1.104 31.172 -9.531 1 98.19 172 GLY B N 1
ATOM 3974 C CA . GLY B 1 172 ? -0.669 29.875 -9.055 1 98.19 172 GLY B CA 1
ATOM 3975 C C . GLY B 1 172 ? -1.548 29.312 -7.949 1 98.19 172 GLY B C 1
ATOM 3976 O O . GLY B 1 172 ? -2.332 30.047 -7.344 1 98.19 172 GLY B O 1
ATOM 3977 N N . TRP B 1 173 ? -1.458 28.016 -7.703 1 98.56 173 TRP B N 1
ATOM 3978 C CA . TRP B 1 173 ? -2.314 27.328 -6.73 1 98.56 173 TRP B CA 1
ATOM 3979 C C . TRP B 1 173 ? -1.483 26.703 -5.621 1 98.56 173 TRP B C 1
ATOM 3981 O O . TRP B 1 173 ? -0.325 26.328 -5.832 1 98.56 173 TRP B O 1
ATOM 3991 N N . PHE B 1 174 ? -2.096 26.594 -4.457 1 98.25 174 PHE B N 1
ATOM 3992 C CA . PHE B 1 174 ? -1.539 25.75 -3.412 1 98.25 174 PHE B CA 1
ATOM 3993 C C . PHE B 1 174 ? -2.572 24.734 -2.934 1 98.25 174 PHE B C 1
ATOM 3995 O O . PHE B 1 174 ? -3.77 24.906 -3.17 1 98.25 174 PHE B O 1
ATOM 4002 N N . GLN B 1 175 ? -2.119 23.672 -2.375 1 98.62 175 GLN B N 1
ATOM 4003 C CA . GLN B 1 175 ? -2.936 22.688 -1.669 1 98.62 175 GLN B CA 1
ATOM 4004 C C . GLN B 1 175 ? -2.283 22.266 -0.353 1 98.62 175 GLN B C 1
ATOM 4006 O O . GLN B 1 175 ? -1.068 22.062 -0.295 1 98.62 175 GLN B O 1
ATOM 4011 N N . HIS B 1 176 ? -3.104 22.219 0.684 1 98.31 176 HIS B N 1
ATOM 4012 C CA . HIS B 1 176 ? -2.666 21.812 2.016 1 98.31 176 HIS B CA 1
ATOM 4013 C C . HIS B 1 176 ? -3.59 20.75 2.602 1 98.31 176 HIS B C 1
ATOM 4015 O O . HIS B 1 176 ? -4.812 20.891 2.572 1 98.31 176 HIS B O 1
ATOM 4021 N N . MET B 1 177 ? -3 19.625 3.041 1 98.19 177 MET B N 1
ATOM 4022 C CA . MET B 1 177 ? -3.789 18.547 3.641 1 98.19 177 MET B CA 1
ATOM 4023 C C . MET B 1 177 ? -3.223 18.156 5 1 98.19 177 MET B C 1
ATOM 4025 O O . MET B 1 177 ? -2.01 18 5.152 1 98.19 177 MET B O 1
ATOM 4029 N N . GLU B 1 178 ? -4.059 17.984 5.992 1 98 178 GLU B N 1
ATOM 4030 C CA . GLU B 1 178 ? -3.707 17.531 7.332 1 98 178 GLU B CA 1
ATOM 4031 C C . GLU B 1 178 ? -4.742 16.531 7.863 1 98 178 GLU B C 1
ATOM 4033 O O . GLU B 1 178 ? -5.938 16.672 7.598 1 98 178 GLU B O 1
ATOM 4038 N N . PRO B 1 179 ? -4.312 15.609 8.648 1 97.62 179 PRO B N 1
ATOM 4039 C CA . PRO B 1 179 ? -5.262 14.672 9.25 1 97.62 179 PRO B CA 1
ATOM 4040 C C . PRO B 1 179 ? -5.938 15.227 10.5 1 97.62 179 PRO B C 1
ATOM 4042 O O . PRO B 1 179 ? -5.391 16.109 11.156 1 97.62 179 PRO B O 1
ATOM 4045 N N . ASP B 1 180 ? -7.129 14.766 10.758 1 97.69 180 ASP B N 1
ATOM 4046 C CA . ASP B 1 180 ? -7.789 15.016 12.031 1 97.69 180 ASP B CA 1
ATOM 4047 C C . ASP B 1 180 ? -7.207 14.133 13.133 1 97.69 180 ASP B C 1
ATOM 4049 O O . ASP B 1 180 ? -6.852 12.977 12.891 1 97.69 180 ASP B O 1
ATOM 4053 N N . LEU B 1 181 ? -7.098 14.672 14.328 1 97.56 181 LEU B N 1
ATOM 4054 C CA . LEU B 1 181 ? -6.668 13.883 15.477 1 97.56 181 LEU B CA 1
ATOM 4055 C C . LEU B 1 181 ? -7.801 13.008 15.984 1 97.56 181 LEU B C 1
ATOM 4057 O O . LEU B 1 181 ? -7.559 11.922 16.516 1 97.56 181 LEU B O 1
ATOM 4061 N N . GLN B 1 182 ? -8.922 13.539 15.852 1 97.5 182 GLN B N 1
ATOM 4062 C CA . GLN B 1 182 ? -10.094 12.867 16.391 1 97.5 182 GLN B CA 1
ATOM 4063 C C . GLN B 1 182 ? -10.586 11.773 15.445 1 97.5 182 GLN B C 1
ATOM 4065 O O . GLN B 1 182 ? -10.766 12.016 14.25 1 97.5 182 GLN B O 1
ATOM 4070 N N . MET B 1 183 ? -10.75 10.586 16.016 1 97 183 MET B N 1
ATOM 4071 C CA . MET B 1 183 ? -11.375 9.477 15.297 1 97 183 MET B CA 1
ATOM 4072 C C . MET B 1 183 ? -12.789 9.227 15.82 1 97 183 MET B C 1
ATOM 4074 O O . MET B 1 183 ? -13.133 9.656 16.922 1 97 183 MET B O 1
ATOM 4078 N N . TYR B 1 184 ? -13.539 8.531 15.008 1 96.5 184 TYR B N 1
ATOM 4079 C CA . TYR B 1 184 ? -14.938 8.266 15.328 1 96.5 184 TYR B CA 1
ATOM 4080 C C . TYR B 1 184 ? -15.297 6.82 15.016 1 96.5 184 TYR B C 1
ATOM 4082 O O . TYR B 1 184 ? -14.461 6.055 14.523 1 96.5 184 TYR B O 1
ATOM 4090 N N . SER B 1 185 ? -16.5 6.484 15.484 1 96.56 185 SER B N 1
ATOM 4091 C CA . SER B 1 185 ? -17.062 5.184 15.141 1 96.56 185 SER B CA 1
ATOM 4092 C C . SER B 1 185 ? -18.406 5.328 14.43 1 96.56 185 SER B C 1
ATOM 4094 O O . SER B 1 185 ? -19.219 6.164 14.805 1 96.56 185 SER B O 1
ATOM 4096 N N . GLN B 1 186 ? -18.578 4.582 13.367 1 94.69 186 GLN B N 1
ATOM 4097 C CA . GLN B 1 186 ? -19.875 4.539 12.703 1 94.69 186 GLN B CA 1
ATOM 4098 C C . GLN B 1 186 ? -20.812 3.562 13.406 1 94.69 186 GLN B C 1
ATOM 4100 O O . GLN B 1 186 ? -22.031 3.604 13.195 1 94.69 186 GLN B O 1
ATOM 4105 N N . ASN B 1 187 ? -20.25 2.678 14.195 1 94.38 187 ASN B N 1
ATOM 4106 C CA . ASN B 1 187 ? -21.047 1.727 14.961 1 94.38 187 ASN B CA 1
ATOM 4107 C C . ASN B 1 187 ? -21.781 2.408 16.109 1 94.38 187 ASN B C 1
ATOM 4109 O O . ASN B 1 187 ? -21.141 2.893 17.062 1 94.38 187 ASN B O 1
ATOM 4113 N N . PRO B 1 188 ? -23.094 2.396 16.094 1 92.5 188 PRO B N 1
ATOM 4114 C CA . PRO B 1 188 ? -23.844 3.092 17.141 1 92.5 188 PRO B CA 1
ATOM 4115 C C . PRO B 1 188 ? -23.641 2.475 18.531 1 92.5 188 PRO B C 1
ATOM 4117 O O . PRO B 1 188 ? -23.922 3.119 19.547 1 92.5 188 PRO B O 1
ATOM 4120 N N . GLU B 1 189 ? -23.172 1.271 18.547 1 93.31 189 GLU B N 1
ATOM 4121 C CA . GLU B 1 189 ? -22.938 0.599 19.828 1 93.31 189 GLU B CA 1
ATOM 4122 C C . GLU B 1 189 ? -21.656 1.0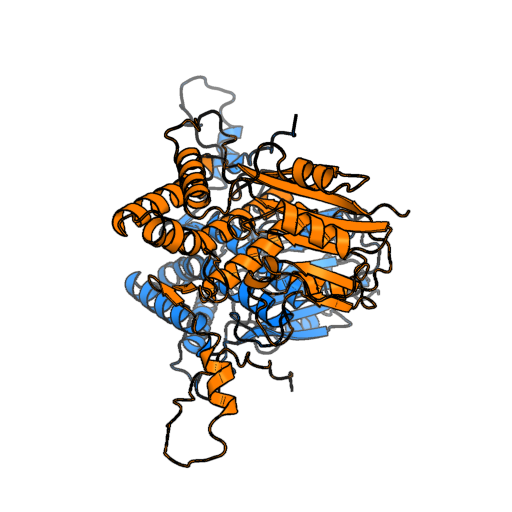85 20.484 1 93.31 189 GLU B C 1
ATOM 4124 O O . GLU B 1 189 ? -21.422 0.824 21.656 1 93.31 189 GLU B O 1
ATOM 4129 N N . VAL B 1 190 ? -20.844 1.678 19.703 1 94.56 190 VAL B N 1
ATOM 4130 C CA . VAL B 1 190 ? -19.594 2.207 20.219 1 94.56 190 VAL B CA 1
ATOM 4131 C C . VAL B 1 190 ? -19.75 3.693 20.531 1 94.56 190 VAL B C 1
ATOM 4133 O O . VAL B 1 190 ? -19.938 4.508 19.625 1 94.56 190 VAL B O 1
ATOM 4136 N N . ASN B 1 191 ? -19.625 4.062 21.75 1 94.12 191 ASN B N 1
ATOM 4137 C CA . ASN B 1 191 ? -19.734 5.453 22.172 1 94.12 191 ASN B CA 1
ATOM 4138 C C . ASN B 1 191 ? -18.359 6.109 22.297 1 94.12 191 ASN B C 1
ATOM 4140 O O . ASN B 1 191 ? -17.578 5.773 23.188 1 94.12 191 ASN B O 1
ATOM 4144 N N . VAL B 1 192 ? -18.109 6.977 21.469 1 96.44 192 VAL B N 1
ATOM 4145 C CA . VAL B 1 192 ? -16.844 7.703 21.531 1 96.44 192 VAL B CA 1
ATOM 4146 C C . VAL B 1 192 ? -17 8.953 22.391 1 96.44 192 VAL B C 1
ATOM 4148 O O . VAL B 1 192 ? -17.109 10.062 21.859 1 96.44 192 VAL B O 1
ATOM 4151 N N . ASP B 1 193 ? -16.984 8.773 23.656 1 96.31 193 ASP B N 1
ATOM 4152 C CA . ASP B 1 193 ? -17.109 9.867 24.609 1 96.31 193 ASP B CA 1
ATOM 4153 C C . ASP B 1 193 ? -15.734 10.375 25.047 1 96.31 193 ASP B C 1
ATOM 4155 O O . ASP B 1 193 ? -14.727 10.109 24.391 1 96.31 193 ASP B O 1
ATOM 4159 N N . ASP B 1 194 ? -15.664 11.109 26.125 1 95.44 194 ASP B N 1
ATOM 4160 C CA . ASP B 1 194 ? -14.438 11.766 26.578 1 95.44 194 ASP B CA 1
ATOM 4161 C C . ASP B 1 194 ? -13.422 10.742 27.078 1 95.44 194 ASP B C 1
ATOM 4163 O O . ASP B 1 194 ? -12.211 11 27.062 1 95.44 194 ASP B O 1
ATOM 4167 N N . GLU B 1 195 ? -13.906 9.594 27.453 1 96.06 195 GLU B N 1
ATOM 4168 C CA . GLU B 1 195 ? -13.016 8.586 28.031 1 96.06 195 GLU B CA 1
ATOM 4169 C C . GLU B 1 195 ? -12.555 7.59 26.969 1 96.06 195 GLU B C 1
ATOM 4171 O O . GLU B 1 195 ? -11.609 6.832 27.188 1 96.06 195 GLU B O 1
ATOM 4176 N N . HIS B 1 196 ? -13.203 7.637 25.875 1 97.62 196 HIS B N 1
ATOM 4177 C CA . HIS B 1 196 ? -12.828 6.711 24.812 1 97.62 196 HIS B CA 1
ATOM 4178 C C . HIS B 1 196 ? -11.414 6.996 24.312 1 97.62 196 HIS B C 1
ATOM 4180 O O . HIS B 1 196 ? -10.992 8.148 24.266 1 97.62 196 HIS B O 1
ATOM 4186 N N . ILE B 1 197 ? -10.727 6.02 23.859 1 98.31 197 ILE B N 1
ATOM 4187 C CA . ILE B 1 197 ? -9.328 6.098 23.469 1 98.31 197 ILE B CA 1
ATOM 4188 C C . ILE B 1 197 ? -9.172 7.086 22.312 1 98.31 197 ILE B C 1
ATOM 4190 O O . ILE B 1 197 ? -8.156 7.785 22.203 1 98.31 197 ILE B O 1
ATOM 4194 N N . TYR B 1 198 ? -10.148 7.203 21.453 1 98.19 198 TYR B N 1
ATOM 4195 C CA . TYR B 1 198 ? -10.07 8.109 20.312 1 98.19 198 TYR B CA 1
ATOM 4196 C C . TYR B 1 198 ? -10.031 9.562 20.781 1 98.19 198 TYR B C 1
ATOM 4198 O O . TYR B 1 198 ? -9.25 10.367 20.25 1 98.19 198 TYR B O 1
ATOM 4206 N N . THR B 1 199 ? -10.828 9.867 21.75 1 98.38 199 THR B N 1
ATOM 4207 C CA . THR B 1 199 ? -10.859 11.219 22.297 1 98.38 199 THR B CA 1
ATOM 4208 C C . THR B 1 199 ? -9.609 11.492 23.125 1 98.38 199 THR B C 1
ATOM 4210 O O . THR B 1 199 ? -9.023 12.57 23.047 1 98.38 199 THR B O 1
ATOM 4213 N N . ARG B 1 200 ? -9.227 10.547 23.906 1 98.31 200 ARG B N 1
ATOM 4214 C CA . ARG B 1 200 ? -8.008 10.695 24.688 1 98.31 200 ARG B CA 1
ATOM 4215 C C . ARG B 1 200 ? -6.797 10.898 23.781 1 98.31 200 ARG B C 1
ATOM 4217 O O . ARG B 1 200 ? -5.906 11.695 24.094 1 98.31 200 ARG B O 1
ATOM 4224 N N . TRP B 1 201 ? -6.785 10.148 22.719 1 98.19 201 TRP B N 1
ATOM 4225 C CA . TRP B 1 201 ? -5.719 10.289 21.734 1 98.19 201 TRP B CA 1
ATOM 4226 C C . TRP B 1 201 ? -5.656 11.711 21.203 1 98.19 201 TRP B C 1
ATOM 4228 O O . TRP B 1 201 ? -4.59 12.328 21.188 1 98.19 201 TRP B O 1
ATOM 4238 N N . ALA B 1 202 ? -6.758 12.234 20.812 1 98.31 202 ALA B N 1
ATOM 4239 C CA . ALA B 1 202 ? -6.824 13.594 20.281 1 98.31 202 ALA B CA 1
ATOM 4240 C C . ALA B 1 202 ? -6.355 14.609 21.312 1 98.31 202 ALA B C 1
ATOM 4242 O O . ALA B 1 202 ? -5.574 15.508 21 1 98.31 202 ALA B O 1
ATOM 4243 N N . ASN B 1 203 ? -6.754 14.438 22.5 1 98.25 203 ASN B N 1
ATOM 4244 C CA . ASN B 1 203 ? -6.418 15.367 23.562 1 98.25 203 ASN B CA 1
ATOM 4245 C C . ASN B 1 203 ? -4.926 15.352 23.875 1 98.25 203 ASN B C 1
ATOM 4247 O O . ASN B 1 203 ? -4.328 16.391 24.141 1 98.25 203 ASN B O 1
ATOM 4251 N N . VAL B 1 204 ? -4.41 14.211 23.875 1 98 204 VAL B N 1
ATOM 4252 C CA . VAL B 1 204 ? -2.988 14.062 24.172 1 98 204 VAL B CA 1
ATOM 4253 C C . VAL B 1 204 ? -2.158 14.797 23.125 1 98 204 VAL B C 1
ATOM 4255 O O . VAL B 1 204 ? -1.217 15.516 23.469 1 98 204 VAL B O 1
ATOM 4258 N N . PHE B 1 205 ? -2.475 14.672 21.938 1 97.94 205 PHE B N 1
ATOM 4259 C CA . PHE B 1 205 ? -1.675 15.297 20.891 1 97.94 205 PHE B CA 1
ATOM 4260 C C . PHE B 1 205 ? -1.968 16.781 20.781 1 97.94 205 PHE B C 1
ATOM 4262 O O . PHE B 1 205 ? -1.109 17.562 20.375 1 97.94 205 PHE B O 1
ATOM 4269 N N . LYS B 1 206 ? -3.184 17.188 21.172 1 98.06 206 LYS B N 1
ATOM 4270 C CA . LYS B 1 206 ? -3.418 18.625 21.344 1 98.06 206 LYS B CA 1
ATOM 4271 C C . LYS B 1 206 ? -2.49 19.203 22.406 1 98.06 206 LYS B C 1
ATOM 4273 O O . LYS B 1 206 ? -1.915 20.281 22.203 1 98.06 206 LYS B O 1
ATOM 4278 N N . LYS B 1 207 ? -2.334 18.484 23.453 1 97.94 207 LYS B N 1
ATOM 4279 C CA . LYS B 1 207 ? -1.451 18.922 24.531 1 97.94 207 LYS B CA 1
ATOM 4280 C C . LYS B 1 207 ? -0 18.984 24.062 1 97.94 207 LYS B C 1
ATOM 4282 O O . LYS B 1 207 ? 0.746 19.891 24.453 1 97.94 207 LYS B O 1
ATOM 4287 N N . VAL B 1 208 ? 0.383 18 23.266 1 96.94 208 VAL B N 1
ATOM 4288 C CA . VAL B 1 208 ? 1.728 18.016 22.703 1 96.94 208 VAL B CA 1
ATOM 4289 C C . VAL B 1 208 ? 1.942 19.312 21.906 1 96.94 208 VAL B C 1
ATOM 4291 O O . VAL B 1 208 ? 2.973 19.969 22.062 1 96.94 208 VAL B O 1
ATOM 4294 N N . GLY B 1 209 ? 0.99 19.625 21.125 1 96.62 209 GLY B N 1
ATOM 4295 C CA . GLY B 1 209 ? 1.076 20.859 20.328 1 96.62 209 GLY B CA 1
ATOM 4296 C C . GLY B 1 209 ? 1.165 22.109 21.188 1 96.62 209 GLY B C 1
ATOM 4297 O O . GLY B 1 209 ? 1.932 23.016 20.875 1 96.62 209 GLY B O 1
ATOM 4298 N N . GLU B 1 210 ? 0.396 22.156 22.234 1 96.62 210 GLU B N 1
ATOM 4299 C CA . GLU B 1 210 ? 0.42 23.297 23.141 1 96.62 210 GLU B CA 1
ATOM 4300 C C . GLU B 1 210 ? 1.782 23.422 23.828 1 96.62 210 GLU B C 1
ATOM 4302 O O . GLU B 1 210 ? 2.326 24.531 23.922 1 96.62 210 GLU B O 1
ATOM 4307 N N . LYS B 1 211 ? 2.297 22.391 24.188 1 95.44 211 LYS B N 1
ATOM 4308 C CA . LYS B 1 211 ? 3.566 22.391 24.906 1 95.44 211 LYS B CA 1
ATOM 4309 C C . LYS B 1 211 ? 4.719 22.797 24 1 95.44 211 LYS B C 1
ATOM 4311 O O . LYS B 1 211 ? 5.676 23.438 24.438 1 95.44 211 LYS B O 1
ATOM 4316 N N . THR B 1 212 ? 4.648 22.453 22.781 1 92.88 212 THR B N 1
ATOM 4317 C CA . THR B 1 212 ? 5.742 22.719 21.859 1 92.88 212 THR B CA 1
ATOM 4318 C C . THR B 1 212 ? 5.484 24 21.062 1 92.88 212 THR B C 1
ATOM 4320 O O . THR B 1 212 ? 6.344 24.438 20.297 1 92.88 212 THR B O 1
ATOM 4323 N N . ASN B 1 213 ? 4.324 24.562 21.219 1 93.88 213 ASN B N 1
ATOM 4324 C CA . ASN B 1 213 ? 3.869 25.719 20.438 1 93.88 213 ASN B CA 1
ATOM 4325 C C . ASN B 1 213 ? 3.844 25.391 18.938 1 93.88 213 ASN B C 1
ATOM 4327 O O . ASN B 1 213 ? 4.195 26.234 18.125 1 93.88 213 ASN B O 1
ATOM 4331 N N . ARG B 1 214 ? 3.5 24.219 18.625 1 94.12 214 ARG B N 1
ATOM 4332 C CA . ARG B 1 214 ? 3.299 23.703 17.281 1 94.12 214 ARG B CA 1
ATOM 4333 C C . ARG B 1 214 ? 2.059 22.812 17.203 1 94.12 214 ARG B C 1
ATOM 4335 O O . ARG B 1 214 ? 2.127 21.625 17.5 1 94.12 214 ARG B O 1
ATOM 4342 N N . THR B 1 215 ? 1.036 23.375 16.797 1 96.19 215 THR B N 1
ATOM 4343 C CA . THR B 1 215 ? -0.25 22.703 16.906 1 96.19 215 THR B CA 1
ATOM 4344 C C . THR B 1 215 ? -0.3 21.484 15.992 1 96.19 215 THR B C 1
ATOM 4346 O O . THR B 1 215 ? 0.231 21.5 14.883 1 96.19 215 THR B O 1
ATOM 4349 N N . LEU B 1 216 ? -0.968 20.422 16.484 1 97 216 LEU B N 1
ATOM 4350 C CA . LEU B 1 216 ? -1.285 19.25 15.688 1 97 216 LEU B CA 1
ATOM 4351 C C . LEU B 1 216 ? -2.758 19.234 15.289 1 97 216 LEU B C 1
ATOM 4353 O O . LEU B 1 216 ? -3.189 18.406 14.5 1 97 216 LEU B O 1
ATOM 4357 N N . ASP B 1 217 ? -3.496 20.172 15.836 1 98 217 ASP B N 1
ATOM 4358 C CA . ASP B 1 217 ? -4.949 20.172 15.68 1 98 217 ASP B CA 1
ATOM 4359 C C . ASP B 1 217 ? -5.375 21.094 14.547 1 98 217 ASP B C 1
ATOM 4361 O O . ASP B 1 217 ? -5.184 22.312 14.617 1 98 217 ASP B O 1
ATOM 4365 N N . PHE B 1 218 ? -6.012 20.516 13.555 1 98.12 218 PHE B N 1
ATOM 4366 C CA . PHE B 1 218 ? -6.457 21.297 12.414 1 98.12 218 PHE B CA 1
ATOM 4367 C C . PHE B 1 218 ? -7.969 21.188 12.234 1 98.12 218 PHE B C 1
ATOM 4369 O O . PHE B 1 218 ? -8.484 21.391 11.133 1 98.12 218 PHE B O 1
ATOM 4376 N N . SER B 1 219 ? -8.602 20.828 13.344 1 96.56 219 SER B N 1
ATOM 4377 C CA . SER B 1 219 ? -10.055 20.828 13.344 1 96.56 219 SER B CA 1
ATOM 4378 C C . SER B 1 219 ? -10.617 22.234 13.234 1 96.56 219 SER B C 1
ATOM 4380 O O . SER B 1 219 ? -9.859 23.203 13.07 1 96.56 219 SER B O 1
ATOM 4382 N N . ASP B 1 220 ? -11.891 22.438 13.047 1 95.81 220 ASP B N 1
ATOM 4383 C CA . ASP B 1 220 ? -12.602 23.719 13.031 1 95.81 220 ASP B CA 1
ATOM 4384 C C . ASP B 1 220 ? -12.219 24.547 11.805 1 95.81 220 ASP B C 1
ATOM 4386 O O . ASP B 1 220 ? -12.016 25.75 11.914 1 95.81 220 ASP B O 1
ATOM 4390 N N . GLN B 1 221 ? -11.945 23.906 10.711 1 97.81 221 GLN B N 1
ATOM 4391 C CA . GLN B 1 221 ? -11.672 24.516 9.406 1 97.81 221 GLN B CA 1
ATOM 4392 C C . GLN B 1 221 ? -10.453 25.438 9.484 1 97.81 221 GLN B C 1
ATOM 4394 O O . GLN B 1 221 ? -10.438 26.5 8.859 1 97.81 221 GLN B O 1
ATOM 4399 N N . LYS B 1 222 ? -9.508 25.109 10.289 1 98.12 222 LYS B N 1
ATOM 4400 C CA . LYS B 1 222 ? -8.297 25.906 10.492 1 98.12 222 LYS B CA 1
ATOM 4401 C C . LYS B 1 222 ? -7.59 26.172 9.164 1 98.12 222 LYS B C 1
ATOM 4403 O O . LYS B 1 222 ? -7.09 27.266 8.93 1 98.12 222 LYS B O 1
ATOM 4408 N N . LEU B 1 223 ? -7.531 25.203 8.328 1 98.5 223 LEU B N 1
ATOM 4409 C CA . LEU B 1 223 ? -6.852 25.344 7.043 1 98.5 223 LEU B CA 1
ATOM 4410 C C . LEU B 1 223 ? -7.504 26.438 6.207 1 98.5 223 LEU B C 1
ATOM 4412 O O . LEU B 1 223 ? -6.812 27.25 5.586 1 98.5 223 LEU B O 1
ATOM 4416 N N . GLU B 1 224 ? -8.789 26.438 6.18 1 98.56 224 GLU B N 1
ATOM 4417 C CA . GLU B 1 224 ? -9.531 27.438 5.418 1 98.56 224 GLU B CA 1
ATOM 4418 C C . GLU B 1 224 ? -9.281 28.844 5.965 1 98.56 224 GLU B C 1
ATOM 4420 O O . GLU B 1 224 ? -9.086 29.781 5.195 1 98.56 224 GLU B O 1
ATOM 4425 N N . LYS B 1 225 ? -9.289 28.953 7.258 1 98.56 225 LYS B N 1
ATOM 4426 C CA . LYS B 1 225 ? -9.062 30.234 7.906 1 98.56 225 LYS B CA 1
ATOM 4427 C C . LYS B 1 225 ? -7.668 30.766 7.586 1 98.56 225 LYS B C 1
ATOM 4429 O O . LYS B 1 225 ? -7.5 31.969 7.324 1 98.56 225 LYS B O 1
ATOM 4434 N N . LEU B 1 226 ? -6.715 29.875 7.613 1 98.5 226 LEU B N 1
ATOM 4435 C CA . LEU B 1 226 ? -5.348 30.266 7.281 1 98.5 226 LEU B CA 1
ATOM 4436 C C . LEU B 1 226 ? -5.254 30.75 5.84 1 98.5 226 LEU B C 1
ATOM 4438 O O . LEU B 1 226 ? -4.605 31.766 5.566 1 98.5 226 LEU B O 1
ATOM 4442 N N . ALA B 1 227 ? -5.902 30.062 4.934 1 98.75 227 ALA B N 1
ATOM 4443 C CA . ALA B 1 227 ? -5.863 30.422 3.52 1 98.75 227 ALA B CA 1
ATOM 4444 C C . ALA B 1 227 ? -6.496 31.781 3.283 1 98.75 227 ALA B C 1
ATOM 4446 O O . ALA B 1 227 ? -5.945 32.625 2.551 1 98.75 227 ALA B O 1
ATOM 4447 N N . LYS B 1 228 ? -7.621 32 3.912 1 98.12 228 LYS B N 1
ATOM 4448 C CA . LYS B 1 228 ? -8.328 33.281 3.756 1 98.12 228 LYS B CA 1
ATOM 4449 C C . LYS B 1 228 ? -7.539 34.438 4.375 1 98.12 228 LYS B C 1
ATOM 4451 O O . LYS B 1 228 ? -7.445 35.5 3.787 1 98.12 228 LYS B O 1
ATOM 4456 N N . ALA B 1 229 ? -6.973 34.188 5.492 1 98.25 229 ALA B N 1
ATOM 4457 C CA . ALA B 1 229 ? -6.172 35.219 6.168 1 98.25 229 ALA B CA 1
ATOM 4458 C C . ALA B 1 229 ? -4.957 35.594 5.332 1 98.25 229 ALA B C 1
ATOM 4460 O O . ALA B 1 229 ? -4.496 36.75 5.387 1 98.25 229 ALA B O 1
ATOM 4461 N N . ALA B 1 230 ? -4.484 34.688 4.516 1 98.06 230 ALA B N 1
ATOM 4462 C CA . ALA B 1 230 ? -3.318 34.906 3.674 1 98.06 230 ALA B CA 1
ATOM 4463 C C . ALA B 1 230 ? -3.725 35.531 2.338 1 98.06 230 ALA B C 1
ATOM 4465 O O . ALA B 1 230 ? -2.885 35.75 1.459 1 98.06 230 ALA B O 1
ATOM 4466 N N . ASN B 1 231 ? -5.008 35.781 2.107 1 97.69 231 ASN B N 1
ATOM 4467 C CA . ASN B 1 231 ? -5.574 36.531 0.978 1 97.69 231 ASN B CA 1
ATOM 4468 C C . ASN B 1 231 ? -5.629 35.656 -0.28 1 97.69 231 ASN B C 1
ATOM 4470 O O . ASN B 1 231 ? -5.578 36.188 -1.396 1 97.69 231 ASN B O 1
ATOM 4474 N N . PHE B 1 232 ? -5.688 34.344 -0.123 1 98.69 232 PHE B N 1
ATOM 4475 C CA . PHE B 1 232 ? -5.918 33.469 -1.272 1 98.69 232 PHE B CA 1
ATOM 4476 C C . PHE B 1 232 ? -7.355 33.625 -1.768 1 98.69 232 PHE B C 1
ATOM 4478 O O . PHE B 1 232 ? -8.266 33.875 -0.982 1 98.69 232 PHE B O 1
ATOM 4485 N N . ARG B 1 233 ? -7.516 33.375 -3.072 1 98.38 233 ARG B N 1
ATOM 4486 C CA . ARG B 1 233 ? -8.836 33.375 -3.701 1 98.38 233 ARG B CA 1
ATOM 4487 C C . ARG B 1 233 ? -9.211 31.984 -4.172 1 98.38 233 ARG B C 1
ATOM 4489 O O . ARG B 1 233 ? -8.383 31.078 -4.164 1 98.38 233 ARG B O 1
ATOM 4496 N N . ASN B 1 234 ? -10.578 31.812 -4.484 1 98.38 234 ASN B N 1
ATOM 4497 C CA . ASN B 1 234 ? -11.086 30.516 -4.941 1 98.38 234 ASN B CA 1
ATOM 4498 C C . ASN B 1 234 ? -10.742 29.406 -3.963 1 98.38 234 ASN B C 1
ATOM 4500 O O . ASN B 1 234 ? -10.273 28.328 -4.371 1 98.38 234 ASN B O 1
ATOM 4504 N N . VAL B 1 235 ? -10.898 29.734 -2.699 1 98.75 235 VAL B N 1
ATOM 4505 C CA . VAL B 1 235 ? -10.539 28.797 -1.64 1 98.75 235 VAL B CA 1
ATOM 4506 C C . VAL B 1 235 ? -11.594 27.703 -1.534 1 98.75 235 VAL B C 1
ATOM 4508 O O . VAL B 1 235 ? -12.797 28 -1.464 1 98.75 235 VAL B O 1
ATOM 4511 N N . THR B 1 236 ? -11.188 26.453 -1.641 1 98.81 236 THR B N 1
ATOM 4512 C CA . THR B 1 236 ? -12.07 25.312 -1.446 1 98.81 236 THR B CA 1
ATOM 4513 C C . THR B 1 236 ? -11.57 24.438 -0.298 1 98.81 236 THR B C 1
ATOM 4515 O O . THR B 1 236 ? -10.422 24 -0.295 1 98.81 236 THR B O 1
ATOM 4518 N N . TYR B 1 237 ? -12.43 24.297 0.669 1 98.56 237 TYR B N 1
ATOM 4519 C CA . TYR B 1 237 ? -12.156 23.422 1.813 1 98.56 237 TYR B CA 1
ATOM 4520 C C . TYR B 1 237 ? -13 22.156 1.757 1 98.56 237 TYR B C 1
ATOM 4522 O O . TYR B 1 237 ? -14.172 22.203 1.369 1 98.56 237 TYR B O 1
ATOM 4530 N N . GLN B 1 238 ? -12.391 21.016 2.076 1 98 238 GLN B N 1
ATOM 4531 C CA . GLN B 1 238 ? -13.125 19.75 2.139 1 98 238 GLN B CA 1
ATOM 4532 C C . GLN B 1 238 ? -12.648 18.906 3.309 1 98 238 GLN B C 1
ATOM 4534 O O . GLN B 1 238 ? -11.461 18.906 3.65 1 98 238 GLN B O 1
ATOM 4539 N N . SER B 1 239 ? -13.539 18.281 3.957 1 97.88 239 SER B N 1
ATOM 4540 C CA . SER B 1 239 ? -13.242 17.203 4.891 1 97.88 239 SER B CA 1
ATOM 4541 C C . SER B 1 239 ? -13.5 15.844 4.258 1 97.88 239 SER B C 1
ATOM 4543 O O . SER B 1 239 ? -14.617 15.547 3.838 1 97.88 239 SER B O 1
ATOM 4545 N N . HIS B 1 240 ? -12.477 15.016 4.188 1 97.94 240 HIS B N 1
ATOM 4546 C CA . HIS B 1 240 ? -12.586 13.68 3.607 1 97.94 240 HIS B CA 1
ATOM 4547 C C . HIS B 1 240 ? -12.742 12.617 4.691 1 97.94 240 HIS B C 1
ATOM 4549 O O . HIS B 1 240 ? -11.82 12.391 5.48 1 97.94 240 HIS B O 1
ATOM 4555 N N . LYS B 1 241 ? -13.867 12 4.699 1 97.12 241 LYS B N 1
ATOM 4556 C CA . LYS B 1 241 ? -14.07 10.891 5.629 1 97.12 241 LYS B CA 1
ATOM 4557 C C . LYS B 1 241 ? -13.391 9.617 5.133 1 97.12 241 LYS B C 1
ATOM 4559 O O . LYS B 1 241 ? -13.555 9.234 3.977 1 97.12 241 LYS B O 1
ATOM 4564 N N . ILE B 1 242 ? -12.633 9 6.008 1 97.69 242 ILE B N 1
ATOM 4565 C CA . ILE B 1 242 ? -11.914 7.801 5.59 1 97.69 242 ILE B CA 1
ATOM 4566 C C . ILE B 1 242 ? -12.195 6.656 6.562 1 97.69 242 ILE B C 1
ATOM 4568 O O . ILE B 1 242 ? -12.234 6.863 7.777 1 97.69 242 ILE B O 1
ATOM 4572 N N . PRO B 1 243 ? -12.445 5.457 6.047 1 97.5 243 PRO B N 1
ATOM 4573 C CA . PRO B 1 243 ? -12.531 4.281 6.918 1 97.5 243 PRO B CA 1
ATOM 4574 C C . PRO B 1 243 ? -11.156 3.795 7.383 1 97.5 243 PRO B C 1
ATOM 4576 O O . PRO B 1 243 ? -10.156 4.031 6.707 1 97.5 243 PRO B O 1
ATOM 4579 N N . VAL B 1 244 ? -11.164 3.197 8.531 1 96.06 244 VAL B N 1
ATOM 4580 C CA . VAL B 1 244 ? -9.977 2.508 9.031 1 96.06 244 VAL B CA 1
ATOM 4581 C C . VAL B 1 244 ? -10.258 1.011 9.148 1 96.06 244 VAL B C 1
ATOM 4583 O O . VAL B 1 244 ? -11.078 0.59 9.969 1 96.06 244 VAL B O 1
ATOM 4586 N N . GLY B 1 245 ? -9.484 0.286 8.344 1 93.19 245 GLY B N 1
ATOM 4587 C CA . GLY B 1 245 ? -9.734 -1.146 8.281 1 93.19 245 GLY B CA 1
ATOM 4588 C C . GLY B 1 245 ? -10.688 -1.538 7.172 1 93.19 245 GLY B C 1
ATOM 4589 O O . GLY B 1 245 ? -11.203 -0.677 6.461 1 93.19 245 GLY B O 1
ATOM 4590 N N . ARG B 1 246 ? -11.008 -2.785 7.055 1 91.62 246 ARG B N 1
ATOM 4591 C CA . ARG B 1 246 ? -11.68 -3.367 5.898 1 91.62 246 ARG B CA 1
ATOM 4592 C C . ARG B 1 246 ? -13.18 -3.518 6.152 1 91.62 246 ARG B C 1
ATOM 4594 O O . ARG B 1 246 ? -13.836 -4.348 5.52 1 91.62 246 ARG B O 1
ATOM 4601 N N . TRP B 1 247 ? -13.781 -2.684 6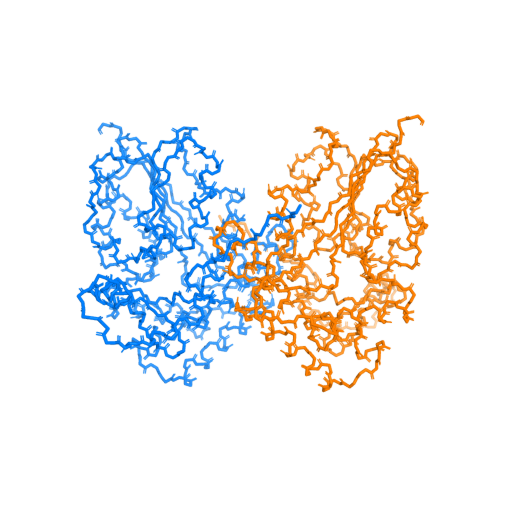.98 1 92.25 247 TRP B N 1
ATOM 4602 C CA . TRP B 1 247 ? -15.148 -2.91 7.43 1 92.25 247 TRP B CA 1
ATOM 4603 C C . TRP B 1 247 ? -16.156 -2.418 6.391 1 92.25 247 TRP B C 1
ATOM 4605 O O . TRP B 1 247 ? -17.328 -2.795 6.422 1 92.25 247 TRP B O 1
ATOM 4615 N N . PRO B 1 248 ? -15.781 -1.571 5.398 1 93 248 PRO B N 1
ATOM 4616 C CA . PRO B 1 248 ? -16.766 -1.108 4.414 1 93 248 PRO B CA 1
ATOM 4617 C C . PRO B 1 248 ? -17.188 -2.209 3.445 1 93 248 PRO B C 1
ATOM 4619 O O . PRO B 1 248 ? -16.422 -3.125 3.162 1 93 248 PRO B O 1
ATOM 4622 N N . LYS B 1 249 ? -18.328 -2.078 2.961 1 88.31 249 LYS B N 1
ATOM 4623 C CA . LYS B 1 249 ? -18.844 -2.986 1.936 1 88.31 249 LYS B CA 1
ATOM 4624 C C . LYS B 1 249 ? -18.25 -2.652 0.568 1 88.31 249 LYS B C 1
ATOM 4626 O O . LYS B 1 249 ? -17.875 -3.551 -0.187 1 88.31 249 LYS B O 1
ATOM 4631 N N . ASP B 1 250 ? -18.25 -1.355 0.323 1 89.25 250 ASP B N 1
ATOM 4632 C CA . ASP B 1 250 ? -17.719 -0.893 -0.951 1 89.25 250 ASP B CA 1
ATOM 4633 C C . ASP B 1 250 ? -16.25 -1.298 -1.104 1 89.25 250 ASP B C 1
ATOM 4635 O O . ASP B 1 250 ? -15.422 -1.011 -0.234 1 89.25 250 ASP B O 1
ATOM 4639 N N . LYS B 1 251 ? -15.844 -1.912 -2.217 1 85.19 251 LYS B N 1
ATOM 4640 C CA . LYS B 1 251 ? -14.516 -2.496 -2.387 1 85.19 251 LYS B CA 1
ATOM 4641 C C . LYS B 1 251 ? -13.438 -1.416 -2.418 1 85.19 251 LYS B C 1
ATOM 4643 O O . LYS B 1 251 ? -12.328 -1.625 -1.928 1 85.19 251 LYS B O 1
ATOM 4648 N N . LYS B 1 252 ? -13.766 -0.302 -3.049 1 89.06 252 LYS B N 1
ATOM 4649 C CA . LYS B 1 252 ? -12.797 0.79 -3.078 1 89.06 252 LYS B CA 1
ATOM 4650 C C . LYS B 1 252 ? -12.555 1.35 -1.68 1 89.06 252 LYS B C 1
ATOM 4652 O O . LYS B 1 252 ? -11.414 1.621 -1.303 1 89.06 252 LYS B O 1
ATOM 4657 N N . LYS B 1 253 ? -13.648 1.503 -0.955 1 93.81 253 LYS B N 1
ATOM 4658 C CA . LYS B 1 253 ? -13.523 1.987 0.417 1 93.81 253 LYS B CA 1
ATOM 4659 C C . LYS B 1 253 ? -12.852 0.95 1.309 1 93.81 253 LYS B C 1
ATOM 4661 O O . LYS B 1 253 ? -12.125 1.303 2.24 1 93.81 253 LYS B O 1
ATOM 4666 N N . LYS B 1 254 ? -13.094 -0.287 0.98 1 92 254 LYS B N 1
ATOM 4667 C CA . LYS B 1 254 ? -12.438 -1.373 1.704 1 92 254 LYS B CA 1
ATOM 4668 C C . LYS B 1 254 ? -10.93 -1.344 1.491 1 92 254 LYS B C 1
ATOM 4670 O O . LYS B 1 254 ? -10.156 -1.511 2.439 1 92 254 LYS B O 1
ATOM 4675 N N . GLU B 1 255 ? -10.562 -1.156 0.3 1 92.19 255 GLU B N 1
ATOM 4676 C CA . GLU B 1 255 ? -9.133 -1.033 -0.004 1 92.19 255 GLU B CA 1
ATOM 4677 C C . GLU B 1 255 ? -8.523 0.174 0.7 1 92.19 255 GLU B C 1
ATOM 4679 O O . GLU B 1 255 ? -7.461 0.067 1.313 1 92.19 255 GLU B O 1
ATOM 4684 N N . LEU B 1 256 ? -9.219 1.282 0.57 1 96.12 256 LEU B N 1
ATOM 4685 C CA . LEU B 1 256 ? -8.758 2.479 1.264 1 96.12 256 LEU B CA 1
ATOM 4686 C C . LEU B 1 256 ? -8.578 2.209 2.754 1 96.12 256 LEU B C 1
ATOM 4688 O O . LEU B 1 256 ? -7.516 2.492 3.316 1 96.12 256 LEU B O 1
ATOM 4692 N N . GLY B 1 257 ? -9.586 1.601 3.338 1 96.62 257 GLY B N 1
ATOM 4693 C CA . GLY B 1 257 ? -9.539 1.308 4.762 1 96.62 257 GLY B CA 1
ATOM 4694 C C . GLY B 1 257 ? -8.391 0.392 5.141 1 96.62 257 GLY B C 1
ATOM 4695 O O . GLY B 1 257 ? -7.785 0.552 6.203 1 96.62 257 GLY B O 1
ATOM 4696 N N . THR B 1 258 ? -8.117 -0.542 4.25 1 94.56 258 THR B N 1
ATOM 4697 C CA . THR B 1 258 ? -6.988 -1.443 4.461 1 94.56 258 THR B CA 1
ATOM 4698 C C . THR B 1 258 ? -5.688 -0.658 4.621 1 94.56 258 THR B C 1
ATOM 4700 O O . THR B 1 258 ? -4.969 -0.833 5.609 1 94.56 258 THR B O 1
ATOM 4703 N N . PHE B 1 259 ? -5.453 0.199 3.76 1 96.88 259 PHE B N 1
ATOM 4704 C CA . PHE B 1 259 ? -4.168 0.888 3.75 1 96.88 259 PHE B CA 1
ATOM 4705 C C . PHE B 1 259 ? -4.117 1.953 4.84 1 96.88 259 PHE B C 1
ATOM 4707 O O . PHE B 1 259 ? -3.059 2.211 5.414 1 96.88 259 PHE B O 1
ATOM 4714 N N . VAL B 1 260 ? -5.242 2.545 5.148 1 97.5 260 VAL B N 1
ATOM 4715 C CA . VAL B 1 260 ? -5.281 3.475 6.273 1 97.5 260 VAL B CA 1
ATOM 4716 C C . VAL B 1 260 ? -4.914 2.74 7.562 1 97.5 260 VAL B C 1
ATOM 4718 O O . VAL B 1 260 ? -4.074 3.213 8.336 1 97.5 260 VAL B O 1
ATOM 4721 N N . GLY B 1 261 ? -5.52 1.604 7.75 1 95.5 261 GLY B N 1
ATOM 4722 C CA . GLY B 1 261 ? -5.223 0.817 8.938 1 95.5 261 GLY B CA 1
ATOM 4723 C C . GLY B 1 261 ? -3.773 0.379 9.023 1 95.5 261 GLY B C 1
ATOM 4724 O O . GLY B 1 261 ? -3.145 0.486 10.078 1 95.5 261 GLY B O 1
ATOM 4725 N N . LEU B 1 262 ? -3.289 -0.078 7.906 1 93.88 262 LEU B N 1
ATOM 4726 C CA . LEU B 1 262 ? -1.905 -0.536 7.859 1 93.88 262 LEU B CA 1
ATOM 4727 C C . LEU B 1 262 ? -0.942 0.615 8.125 1 93.88 262 LEU B C 1
ATOM 4729 O O . LEU B 1 262 ? 0.042 0.451 8.852 1 93.88 262 LEU B O 1
ATOM 4733 N N . ALA B 1 263 ? -1.213 1.76 7.523 1 95.69 263 ALA B N 1
ATOM 4734 C CA . ALA B 1 263 ? -0.36 2.928 7.727 1 95.69 263 ALA B CA 1
ATOM 4735 C C . ALA B 1 263 ? -0.338 3.342 9.195 1 95.69 263 ALA B C 1
ATOM 4737 O O . ALA B 1 263 ? 0.726 3.627 9.75 1 95.69 263 ALA B O 1
ATOM 4738 N N . PHE B 1 264 ? -1.503 3.359 9.805 1 95.56 264 PHE B N 1
ATOM 4739 C CA . PHE B 1 264 ? -1.583 3.746 11.211 1 95.56 264 PHE B CA 1
ATOM 4740 C C . PHE B 1 264 ? -0.822 2.76 12.086 1 95.56 264 PHE B C 1
ATOM 4742 O O . PHE B 1 264 ? -0.079 3.162 12.984 1 95.56 264 PHE B O 1
ATOM 4749 N N . SER B 1 265 ? -1.053 1.525 11.812 1 90.94 265 SER B N 1
ATOM 4750 C CA . SER B 1 265 ? -0.378 0.489 12.586 1 90.94 265 SER B CA 1
ATOM 4751 C C . SER B 1 265 ? 1.137 0.599 12.453 1 90.94 265 SER B C 1
ATOM 4753 O O . SER B 1 265 ? 1.862 0.452 13.445 1 90.94 265 SER B O 1
ATOM 4755 N N . GLN B 1 266 ? 1.565 0.847 11.258 1 90.94 266 GLN B N 1
ATOM 4756 C CA . GLN B 1 266 ? 2.996 0.957 10.984 1 90.94 266 GLN B CA 1
ATOM 4757 C C . GLN B 1 266 ? 3.584 2.203 11.641 1 90.94 266 GLN B C 1
ATOM 4759 O O . GLN B 1 266 ? 4.723 2.184 12.117 1 90.94 266 GLN B O 1
ATOM 4764 N N . ALA B 1 267 ? 2.85 3.279 11.742 1 93.81 267 ALA B N 1
ATOM 4765 C CA . ALA B 1 267 ? 3.363 4.57 12.188 1 93.81 267 ALA B CA 1
ATOM 4766 C C . ALA B 1 267 ? 3.189 4.73 13.695 1 93.81 267 ALA B C 1
ATOM 4768 O O . ALA B 1 267 ? 3.826 5.59 14.312 1 93.81 267 ALA B O 1
ATOM 4769 N N . LEU B 1 268 ? 2.314 3.979 14.305 1 94.94 268 LEU B N 1
ATOM 4770 C CA . LEU B 1 268 ? 1.83 4.219 15.656 1 94.94 268 LEU B CA 1
ATOM 4771 C C . LEU B 1 268 ? 2.99 4.285 16.641 1 94.94 268 LEU B C 1
ATOM 4773 O O . LEU B 1 268 ? 3.098 5.238 17.422 1 94.94 268 LEU B O 1
ATOM 4777 N N . ASP B 1 269 ? 3.85 3.324 16.547 1 91.25 269 ASP B N 1
ATOM 4778 C CA . ASP B 1 269 ? 4.957 3.266 17.5 1 91.25 269 ASP B CA 1
ATOM 4779 C C . ASP B 1 269 ? 5.844 4.504 17.391 1 91.25 269 ASP B C 1
ATOM 4781 O O . ASP B 1 269 ? 6.281 5.055 18.406 1 91.25 269 ASP B O 1
ATOM 4785 N N . GLY B 1 270 ? 6.109 4.902 16.188 1 90 270 GLY B N 1
ATOM 4786 C CA . GLY B 1 270 ? 6.941 6.074 15.961 1 90 270 GLY B CA 1
ATOM 4787 C C . GLY B 1 270 ? 6.281 7.367 16.391 1 90 270 GLY B C 1
ATOM 4788 O O . GLY B 1 270 ? 6.941 8.258 16.938 1 90 270 GLY B O 1
ATOM 4789 N N . PHE B 1 271 ? 5.023 7.438 16.281 1 91.12 271 PHE B N 1
ATOM 4790 C CA . PHE B 1 271 ? 4.266 8.656 16.531 1 91.12 271 PHE B CA 1
ATOM 4791 C C . PHE B 1 271 ? 4.176 8.945 18.031 1 91.12 271 PHE B C 1
ATOM 4793 O O . PHE B 1 271 ? 3.967 10.086 18.438 1 91.12 271 PHE B O 1
ATOM 4800 N N . ILE B 1 272 ? 4.367 7.965 18.812 1 95.19 272 ILE B N 1
ATOM 4801 C CA . ILE B 1 272 ? 3.951 8.203 20.188 1 95.19 272 ILE B CA 1
ATOM 4802 C C . ILE B 1 272 ? 5.184 8.359 21.078 1 95.19 272 ILE B C 1
ATOM 4804 O O . ILE B 1 272 ? 5.102 8.922 22.172 1 95.19 272 ILE B O 1
ATOM 4808 N N . LYS B 1 273 ? 6.352 7.918 20.672 1 93.88 273 LYS B N 1
ATOM 4809 C CA . LYS B 1 273 ? 7.5 7.824 21.562 1 93.88 273 LYS B CA 1
ATOM 4810 C C . LYS B 1 273 ? 7.984 9.211 21.984 1 93.88 273 LYS B C 1
ATOM 4812 O O . LYS B 1 273 ? 7.934 9.555 23.172 1 93.88 273 LYS B O 1
ATOM 4817 N N . LEU B 1 274 ? 8.312 10.031 21.078 1 91.88 274 LEU B N 1
ATOM 4818 C CA . LEU B 1 274 ? 8.828 11.352 21.422 1 91.88 274 LEU B CA 1
ATOM 4819 C C . LEU B 1 274 ? 7.723 12.234 21.984 1 91.88 274 LEU B C 1
ATOM 4821 O O . LEU B 1 274 ? 7.883 12.836 23.047 1 91.88 274 LEU B O 1
ATOM 4825 N N . PRO B 1 275 ? 6.562 12.273 21.406 1 95 275 PRO B N 1
ATOM 4826 C CA . PRO B 1 275 ? 5.508 13.133 21.938 1 95 275 PRO B CA 1
ATOM 4827 C C . PRO B 1 275 ? 5.086 12.75 23.344 1 95 275 PRO B C 1
ATOM 4829 O O . PRO B 1 275 ? 4.992 13.617 24.219 1 95 275 PRO B O 1
ATOM 4832 N N . LEU B 1 276 ? 4.941 11.492 23.609 1 96.75 276 LEU B N 1
ATOM 4833 C CA . LEU B 1 276 ? 4.387 11.102 24.891 1 96.75 276 LEU B CA 1
ATOM 4834 C C . LEU B 1 276 ? 5.484 11 25.953 1 96.75 276 LEU B C 1
ATOM 4836 O O . LEU B 1 276 ? 5.316 11.477 27.078 1 96.75 276 LEU B O 1
ATOM 4840 N N . CYS B 1 277 ? 6.605 10.438 25.609 1 94.31 277 CYS B N 1
ATOM 4841 C CA . CYS B 1 277 ? 7.648 10.234 26.594 1 94.31 277 CYS B CA 1
ATOM 4842 C C . CYS B 1 277 ? 8.617 11.414 26.625 1 94.31 277 CYS B C 1
ATOM 4844 O O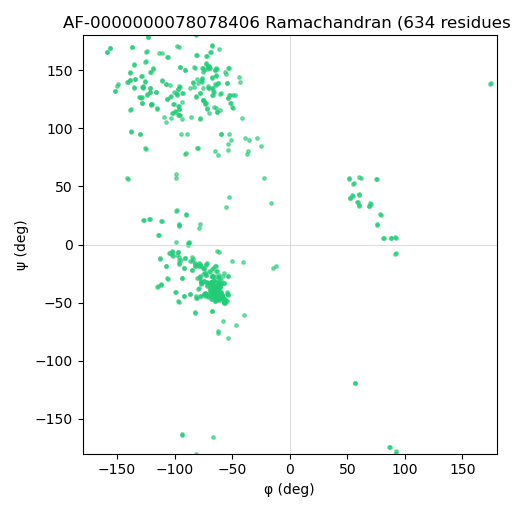 . CYS B 1 277 ? 9.055 11.836 27.703 1 94.31 277 CYS B O 1
ATOM 4846 N N . GLY B 1 278 ? 9.023 11.898 25.5 1 91.25 278 GLY B N 1
ATOM 4847 C CA . GLY B 1 278 ? 9.977 12.992 25.422 1 91.25 278 GLY B CA 1
ATOM 4848 C C . GLY B 1 278 ? 9.367 14.336 25.781 1 91.25 278 GLY B C 1
ATOM 4849 O O . GLY B 1 278 ? 9.961 15.109 26.531 1 91.25 278 GLY B O 1
ATOM 4850 N N . ILE B 1 279 ? 8.195 14.617 25.328 1 92.69 279 ILE B N 1
ATOM 4851 C CA . ILE B 1 279 ? 7.594 15.938 25.469 1 92.69 279 ILE B CA 1
ATOM 4852 C C . ILE B 1 279 ? 6.66 15.953 26.672 1 92.69 279 ILE B C 1
ATOM 4854 O O . ILE B 1 279 ? 6.789 16.812 27.562 1 92.69 279 ILE B O 1
ATOM 4858 N N . LEU B 1 280 ? 5.758 14.977 26.812 1 96.5 280 LEU B N 1
ATOM 4859 C CA . LEU B 1 280 ? 4.781 14.977 27.891 1 96.5 280 LEU B CA 1
ATOM 4860 C C . LEU B 1 280 ? 5.32 14.234 29.109 1 96.5 280 LEU B C 1
ATOM 4862 O O . LEU B 1 280 ? 4.676 14.211 30.156 1 96.5 280 LEU B O 1
ATOM 4866 N N . GLN B 1 281 ? 6.441 13.5 28.953 1 95.94 281 GLN B N 1
ATOM 4867 C CA . GLN B 1 281 ? 7.18 12.867 30.047 1 95.94 281 GLN B CA 1
ATOM 4868 C C . GLN B 1 281 ? 6.391 11.703 30.641 1 95.94 281 GLN B C 1
ATOM 4870 O O . GLN B 1 281 ? 6.355 11.523 31.859 1 95.94 281 GLN B O 1
ATOM 4875 N N . TRP B 1 282 ? 5.699 11.031 29.766 1 96.81 282 TRP B N 1
ATOM 4876 C CA . TRP B 1 282 ? 5.094 9.773 30.188 1 96.81 282 TRP B CA 1
ATOM 4877 C C . TRP B 1 282 ? 6.16 8.711 30.422 1 96.81 282 TRP B C 1
ATOM 4879 O O . TRP B 1 282 ? 7.246 8.766 29.844 1 96.81 282 TRP B O 1
ATOM 4889 N N . SER B 1 283 ? 5.855 7.77 31.297 1 96.31 283 SER B N 1
ATOM 4890 C CA . SER B 1 283 ? 6.707 6.586 31.391 1 96.31 283 SER B CA 1
ATOM 4891 C C . SER B 1 283 ? 6.535 5.695 30.156 1 96.31 283 SER B C 1
ATOM 4893 O O . SER B 1 283 ? 5.484 5.711 29.516 1 96.31 283 SER B O 1
ATOM 4895 N N . PRO B 1 284 ? 7.562 4.938 29.844 1 94.75 284 PRO B N 1
ATOM 4896 C CA . PRO B 1 284 ? 7.438 4 28.719 1 94.75 284 PRO B CA 1
ATOM 4897 C C . PRO B 1 284 ? 6.281 3.02 28.906 1 94.75 284 PRO B C 1
ATOM 4899 O O . PRO B 1 284 ? 5.629 2.643 27.922 1 94.75 284 PRO B O 1
ATOM 4902 N N . GLU B 1 285 ? 6.055 2.686 30.094 1 94.5 285 GLU B N 1
ATOM 4903 C CA . GLU B 1 285 ? 4.965 1.755 30.375 1 94.5 285 GLU B CA 1
ATOM 4904 C C . GLU B 1 285 ? 3.607 2.385 30.078 1 94.5 285 GLU B C 1
ATOM 4906 O O . GLU B 1 285 ? 2.748 1.756 29.453 1 94.5 285 GLU B O 1
ATOM 4911 N N . GLU B 1 286 ? 3.445 3.59 30.547 1 96.19 286 GLU B N 1
ATOM 4912 C CA . GLU B 1 286 ? 2.207 4.312 30.281 1 96.19 286 GLU B CA 1
ATOM 4913 C C . GLU B 1 286 ? 1.994 4.492 28.781 1 96.19 286 GLU B C 1
ATOM 4915 O O . GLU B 1 286 ? 0.883 4.312 28.266 1 96.19 286 GLU B O 1
ATOM 4920 N N . MET B 1 287 ? 3.014 4.859 28.125 1 97.06 287 MET B N 1
ATOM 4921 C CA . MET B 1 287 ? 2.955 5.047 26.672 1 97.06 287 MET B CA 1
ATOM 4922 C C . MET B 1 287 ? 2.564 3.748 25.969 1 97.06 287 MET B C 1
ATOM 4924 O O . MET B 1 287 ? 1.718 3.752 25.078 1 97.06 287 MET B O 1
ATOM 4928 N N . GLN B 1 288 ? 3.156 2.633 26.391 1 96 288 GLN B N 1
ATOM 4929 C CA . GLN B 1 288 ? 2.893 1.338 25.766 1 96 288 GLN B CA 1
ATOM 4930 C C . GLN B 1 288 ? 1.442 0.913 25.969 1 96 288 GLN B C 1
ATOM 4932 O O . GLN B 1 288 ? 0.819 0.352 25.078 1 96 288 GLN B O 1
ATOM 4937 N N . MET B 1 289 ? 0.968 1.163 27.188 1 96.69 289 MET B N 1
ATOM 4938 C CA . MET B 1 289 ? -0.424 0.821 27.469 1 96.69 289 MET B CA 1
ATOM 4939 C C . MET B 1 289 ? -1.37 1.64 26.594 1 96.69 289 MET B C 1
ATOM 4941 O O . MET B 1 289 ? -2.363 1.116 26.078 1 96.69 289 MET B O 1
ATOM 4945 N N . PHE B 1 290 ? -1.087 2.887 26.453 1 97 290 PHE B N 1
ATOM 4946 C CA . PHE B 1 290 ? -1.869 3.781 25.594 1 97 290 PHE B CA 1
ATOM 4947 C C . PHE B 1 290 ? -1.854 3.307 24.156 1 97 290 PHE B C 1
ATOM 4949 O O . PHE B 1 290 ? -2.898 3.266 23.5 1 97 290 PHE B O 1
ATOM 4956 N N . ALA B 1 291 ? -0.683 2.889 23.672 1 96.44 291 ALA B N 1
ATOM 4957 C CA . ALA B 1 291 ? -0.509 2.41 22.312 1 96.44 291 ALA B CA 1
ATOM 4958 C C . ALA B 1 291 ? -1.288 1.12 22.078 1 96.44 291 ALA B C 1
ATOM 4960 O O . ALA B 1 291 ? -1.908 0.943 21.016 1 96.44 291 ALA B O 1
ATOM 4961 N N . VAL B 1 292 ? -1.21 0.257 23 1 95.62 292 VAL B N 1
ATOM 4962 C CA . VAL B 1 292 ? -1.896 -1.026 22.891 1 95.62 292 VAL B CA 1
ATOM 4963 C C . VAL B 1 292 ? -3.404 -0.801 22.797 1 95.62 292 VAL B C 1
ATOM 4965 O O . VAL B 1 292 ? -4.082 -1.409 21.969 1 95.62 292 VAL B O 1
ATOM 4968 N N . GLU B 1 293 ? -3.879 0.04 23.625 1 96.44 293 GLU B N 1
ATOM 4969 C CA . GLU B 1 293 ? -5.309 0.334 23.609 1 96.44 293 GLU B CA 1
ATOM 4970 C C . GLU B 1 293 ? -5.738 0.939 22.281 1 96.44 293 GLU B C 1
ATOM 4972 O O . GLU B 1 293 ? -6.766 0.549 21.719 1 96.44 293 GLU B O 1
ATOM 4977 N N . MET B 1 294 ? -4.992 1.858 21.812 1 96.75 294 MET B N 1
ATOM 4978 C CA . MET B 1 294 ? -5.309 2.504 20.547 1 96.75 294 MET B CA 1
ATOM 4979 C C . MET B 1 294 ? -5.293 1.496 19.391 1 96.75 294 MET B C 1
ATOM 4981 O O . MET B 1 294 ? -6.215 1.46 18.578 1 96.75 294 MET B O 1
ATOM 4985 N N . ARG B 1 295 ? -4.273 0.686 19.391 1 95 295 ARG B N 1
ATOM 4986 C CA . ARG B 1 295 ? -4.148 -0.326 18.344 1 95 295 ARG B CA 1
ATOM 4987 C C . ARG B 1 295 ? -5.328 -1.292 18.375 1 95 295 ARG B C 1
ATOM 4989 O O . ARG B 1 295 ? -5.879 -1.64 17.328 1 95 295 ARG B O 1
ATOM 4996 N N . GLN B 1 296 ? -5.684 -1.696 19.516 1 93.88 296 GLN B N 1
ATOM 4997 C CA . GLN B 1 296 ? -6.793 -2.631 19.672 1 93.88 296 GLN B CA 1
ATOM 4998 C C . GLN B 1 296 ? -8.094 -2.029 19.141 1 93.88 296 GLN B C 1
ATOM 5000 O O . GLN B 1 296 ? -8.867 -2.705 18.453 1 93.88 296 GLN B O 1
ATOM 5005 N N . SER B 1 297 ? -8.32 -0.814 19.469 1 94.19 297 SER B N 1
ATOM 5006 C CA . SER B 1 297 ? -9.555 -0.16 19.047 1 94.19 297 SER B CA 1
ATOM 5007 C C . SER B 1 297 ? -9.594 0.02 17.531 1 94.19 297 SER B C 1
ATOM 5009 O O . SER B 1 297 ? -10.617 -0.25 16.891 1 94.19 297 SER B O 1
ATOM 5011 N N . ILE B 1 298 ? -8.508 0.405 16.984 1 92.88 298 ILE B N 1
ATOM 5012 C CA . ILE B 1 298 ? -8.453 0.707 15.562 1 92.88 298 ILE B CA 1
ATOM 5013 C C . ILE B 1 298 ? -8.531 -0.588 14.758 1 92.88 298 ILE B C 1
ATOM 5015 O O . ILE B 1 298 ? -9.117 -0.62 13.672 1 92.88 298 ILE B O 1
ATOM 5019 N N . MET B 1 299 ? -8.016 -1.639 15.281 1 87.81 299 MET B N 1
ATOM 5020 C CA . MET B 1 299 ? -7.93 -2.9 14.547 1 87.81 299 MET B CA 1
ATOM 5021 C C . MET B 1 299 ? -9.219 -3.703 14.703 1 87.81 299 MET B C 1
ATOM 5023 O O . MET B 1 299 ? -9.438 -4.668 13.969 1 87.81 299 MET B O 1
ATOM 5027 N N . ASP B 1 300 ? -10.047 -3.336 15.633 1 92.19 300 ASP B N 1
ATOM 5028 C CA . ASP B 1 300 ? -11.336 -4 15.781 1 92.19 300 ASP B CA 1
ATOM 5029 C C . ASP B 1 300 ? -12.328 -3.52 14.734 1 92.19 300 ASP B C 1
ATOM 5031 O O . ASP B 1 300 ? -12.898 -2.434 14.859 1 92.19 300 ASP B O 1
ATOM 5035 N N . LEU B 1 301 ? -12.602 -4.375 13.812 1 90.81 301 LEU B N 1
ATOM 5036 C CA . LEU B 1 301 ? -13.445 -3.996 12.688 1 90.81 301 LEU B CA 1
ATOM 5037 C C . LEU B 1 301 ? -14.875 -3.721 13.141 1 90.81 301 LEU B C 1
ATOM 5039 O O . LEU B 1 301 ? -15.633 -3.037 12.453 1 90.81 301 LEU B O 1
ATOM 5043 N N . LYS B 1 302 ? -15.227 -4.234 14.289 1 91.38 302 LYS B N 1
ATOM 5044 C CA . LYS B 1 302 ? -16.562 -4.008 14.82 1 91.38 302 LYS B CA 1
ATOM 5045 C C . LYS B 1 302 ? -16.766 -2.539 15.195 1 91.38 302 LYS B C 1
ATOM 5047 O O . LYS B 1 302 ? -17.891 -2.043 15.188 1 91.38 302 LYS B O 1
ATOM 5052 N N . THR B 1 303 ? -15.742 -1.913 15.5 1 94.5 303 THR B N 1
ATOM 5053 C CA . THR B 1 303 ? -15.82 -0.506 15.875 1 94.5 303 THR B CA 1
ATOM 5054 C C . THR B 1 303 ? -16.219 0.352 14.672 1 94.5 303 THR B C 1
ATOM 5056 O O . THR B 1 303 ? -16.812 1.418 14.844 1 94.5 303 THR B O 1
ATOM 5059 N N . GLN B 1 304 ? -15.891 -0.119 13.414 1 95.75 304 GLN B N 1
ATOM 5060 C CA . GLN B 1 304 ? -16.125 0.657 12.203 1 95.75 304 GLN B CA 1
ATOM 5061 C C . GLN B 1 304 ? -15.547 2.062 12.32 1 95.75 304 GLN B C 1
ATOM 5063 O O . GLN B 1 304 ? -16.25 3.053 12.133 1 95.75 304 GLN B O 1
ATOM 5068 N N . THR B 1 305 ? -14.281 2.105 12.586 1 97.31 305 THR B N 1
ATOM 5069 C CA . THR B 1 305 ? -13.555 3.34 12.867 1 97.31 305 THR B CA 1
ATOM 5070 C C . THR B 1 305 ? -13.547 4.25 11.641 1 97.31 305 THR B C 1
ATOM 5072 O O . THR B 1 305 ? -13.344 3.781 10.516 1 97.31 305 THR B O 1
ATOM 5075 N N . LEU B 1 306 ? -13.75 5.543 11.906 1 97.5 306 LEU B N 1
ATOM 5076 C CA . LEU B 1 306 ? -13.688 6.59 10.891 1 97.5 306 LEU B CA 1
ATOM 5077 C C . LEU B 1 306 ? -12.711 7.691 11.305 1 97.5 306 LEU B C 1
ATOM 5079 O O . LEU B 1 306 ? -12.633 8.039 12.484 1 97.5 306 LEU B O 1
ATOM 5083 N N . GLY B 1 307 ? -11.977 8.164 10.336 1 97.5 307 GLY B N 1
ATOM 5084 C CA . GLY B 1 307 ? -11.188 9.383 10.477 1 97.5 307 GLY B CA 1
ATOM 5085 C C . GLY B 1 307 ? -11.523 10.438 9.445 1 97.5 307 GLY B C 1
ATOM 5086 O O . GLY B 1 307 ? -12.414 10.242 8.617 1 97.5 307 GLY B O 1
ATOM 5087 N N . ASN B 1 308 ? -10.844 11.547 9.578 1 97.75 308 ASN B N 1
ATOM 5088 C CA . ASN B 1 308 ? -11 12.641 8.617 1 97.75 308 ASN B CA 1
ATOM 5089 C C . ASN B 1 308 ? -9.648 13.211 8.195 1 97.75 308 ASN B C 1
ATOM 5091 O O . ASN B 1 308 ? -8.711 13.25 8.992 1 97.75 308 ASN B O 1
ATOM 5095 N N . VAL B 1 309 ? -9.586 13.547 6.957 1 98.56 309 VAL B N 1
ATOM 5096 C CA . VAL B 1 309 ? -8.492 14.352 6.43 1 98.56 309 VAL B CA 1
ATOM 5097 C C . VAL B 1 309 ? -9.031 15.688 5.914 1 98.56 309 VAL B C 1
ATOM 5099 O O . VAL B 1 309 ? -10.023 15.719 5.184 1 98.56 309 VAL B O 1
ATOM 5102 N N . PHE B 1 310 ? -8.398 16.734 6.305 1 98.69 310 PHE B N 1
ATOM 5103 C CA . PHE B 1 310 ? -8.789 18.062 5.848 1 98.69 310 PHE B CA 1
ATOM 5104 C C . PHE B 1 310 ? -7.93 18.5 4.668 1 98.69 310 PHE B C 1
ATOM 5106 O O . PHE B 1 310 ? -6.719 18.281 4.664 1 98.69 310 PHE B O 1
ATOM 5113 N N . SER B 1 311 ? -8.555 19.016 3.674 1 98.69 311 SER B N 1
ATOM 5114 C CA . SER B 1 311 ? -7.824 19.578 2.549 1 98.69 311 SER B CA 1
ATOM 5115 C C . SER B 1 311 ? -8.312 21 2.232 1 98.69 311 SER B C 1
ATOM 5117 O O . SER B 1 311 ? -9.484 21.312 2.451 1 98.69 311 SER B O 1
ATOM 5119 N N . VAL B 1 312 ? -7.391 21.812 1.824 1 98.81 312 VAL B N 1
ATOM 5120 C CA . VAL B 1 312 ? -7.719 23.141 1.299 1 98.81 312 VAL B CA 1
ATOM 5121 C C . VAL B 1 312 ? -6.844 23.438 0.083 1 98.81 312 VAL B C 1
ATOM 5123 O O . VAL B 1 312 ? -5.695 23 0.013 1 98.81 312 VAL B O 1
ATOM 5126 N N . TYR B 1 313 ? -7.387 24.047 -0.869 1 98.88 313 TYR B N 1
ATOM 5127 C CA . TYR B 1 313 ? -6.574 24.656 -1.916 1 98.88 313 TYR B CA 1
ATOM 5128 C C . TYR B 1 313 ? -7.078 26.062 -2.252 1 98.88 313 TYR B C 1
ATOM 5130 O O . TYR B 1 313 ? -8.227 26.406 -1.954 1 98.88 313 TYR B O 1
ATOM 5138 N N . GLY B 1 314 ? -6.242 26.844 -2.738 1 98.81 314 GLY B N 1
ATOM 5139 C CA . GLY B 1 314 ? -6.52 28.219 -3.105 1 98.81 314 GLY B CA 1
ATOM 5140 C C . GLY B 1 314 ? -5.566 28.766 -4.156 1 98.81 314 GLY B C 1
ATOM 5141 O O . GLY B 1 314 ? -4.582 28.109 -4.5 1 98.81 314 GLY B O 1
ATOM 5142 N N . GLN B 1 315 ? -5.973 29.969 -4.668 1 98.75 315 GLN B N 1
ATOM 5143 C CA . GLN B 1 315 ? -5.246 30.578 -5.781 1 98.75 315 GLN B CA 1
ATOM 5144 C C . GLN B 1 315 ? -4.723 31.953 -5.414 1 98.75 315 GLN B C 1
ATOM 5146 O O . GLN B 1 315 ? -5.434 32.75 -4.789 1 98.75 315 GLN B O 1
ATOM 5151 N N . LYS B 1 316 ? -3.439 32.188 -5.703 1 98.62 316 LYS B N 1
ATOM 5152 C CA . LYS B 1 316 ? -2.984 33.594 -5.668 1 98.62 316 LYS B CA 1
ATOM 5153 C C . LYS B 1 316 ? -3.65 34.406 -6.766 1 98.62 316 LYS B C 1
ATOM 5155 O O . LYS B 1 316 ? -3.668 34 -7.93 1 98.62 316 LYS B O 1
ATOM 5160 N N . PRO B 1 317 ? -4.16 35.531 -6.402 1 97.44 317 PRO B N 1
ATOM 5161 C CA . PRO B 1 317 ? -4.801 36.344 -7.434 1 97.44 317 PRO B CA 1
ATOM 5162 C C . PRO B 1 317 ? -3.867 36.656 -8.602 1 97.44 317 PRO B C 1
ATOM 5164 O O . PRO B 1 317 ? -2.662 36.844 -8.406 1 97.44 317 PRO B O 1
ATOM 5167 N N . GLU B 1 318 ? -4.516 36.781 -9.781 1 93.69 318 GLU B N 1
ATOM 5168 C CA . GLU B 1 318 ? -3.752 37.062 -10.992 1 93.69 318 GLU B CA 1
ATOM 5169 C C . GLU B 1 318 ? -3.191 38.469 -10.977 1 93.69 318 GLU B C 1
ATOM 5171 O O . GLU B 1 318 ? -2.207 38.781 -11.656 1 93.69 318 GLU B O 1
ATOM 5176 N N . THR B 1 319 ? -3.914 39.406 -10.375 1 84.38 319 THR B N 1
ATOM 5177 C CA . THR B 1 319 ? -3.52 40.812 -10.281 1 84.38 319 THR B CA 1
ATOM 5178 C C . THR B 1 319 ? -3.48 41.281 -8.828 1 84.38 319 THR B C 1
ATOM 5180 O O . THR B 1 319 ? -4.242 40.781 -7.996 1 84.38 319 THR B O 1
#

Foldseek 3Di:
DPDDDDDDCVPVDPPPPPPDDDDDPPPDVVVVVVQQPFDDFPHFTCGDVVQFDDQFGQDPLLLVLVVLVQVLVCLLVVNDLDDDCLDQAWAEEEEQPCRVVVSVVVVCVSHVNHDYDYCADPVHNNYSSVLQPQDDDDFQAGQEYEEEACAQTHLDLLVSLLNVLRRHHAFHKYKYKAWAQAKAFPQPVDDDDCPALRNVRNVLQQVLCVQSSGGNHCPPVNVQVSCVSSPFPPKDKDKRKAWAAQLDPDVSSSVSNNSNNVSCVSRLVRNQRCSVCVRVNDDPVVSVVSSVSVNVCRHPSSRRMMIIMMMMMGGRHND/DPDDDDDDCVCVDDPPPPPDDDDDPPPDVVVVVVQQPFDDFPHFTCGDVVQFDDQFGQDPLLLVLVVLVQVLVCLLVVNDLDDDCLDQAWAEEEEQPCRVVVSVVVVCVSHVNHDYDYCADPVGPRDNSVLQDQDDDDWQAGQEYEEEASAQTHLDLLVSLLNVLRRHHAFHKYKYKAWAQAKAFPQPVDDDDCPALRNVRNVLQQVLCVQSSGGNHCPPVNVQVSCVSSVFPPKDKDKRKAWAAQLDPDVSSNVSNNSNNVSCVSRLVRNQRCSVCVRVNDDPVVSVVSSVSVNVCRHPSSRRMMIIMMMMMGGRHND

Sequence (638 aa):
MAAQIETDPALDLGNETDIRAESDIESTASITSSIFENHYFQGRSYANPKYGKHWAPNDEEQLEALDLIHHWLTLMLDEKLFLPPIGNNPQKILDVGTGTGIWAINIADEFPSAQPAQLCPPNVEFQIDDATMDWTFEPDSFDFIHIRWLQGTIDDWDKFYSQVYKFLKPGGWFQHMEPDLQMYSQNPEVNVDDEHIYTRWANVFKKVGEKTNRTLDFSDQKLEKLAKAANFRNVTYQSHKIPVGRWPKDKKKKELGTFVGLAFSQALDGFIKLPLCGILQWSPEEMQMFAVEMRQSIMDLKTQTLGNVFSVYGQKPETMAAQIETDPALDLGNETDIRAESDIESTASITSSIFENHYFQGRSYANPKYGKHWAPNDEEQLEALDLIHHWLTLMLDEKLFLPPIGNNPQKILDVGTGTGIWAINIADEFPSAQPAQLCPPNVEFQIDDATMDWTFEPDSFDFIHIRWLQGTIDDWDKFYSQVYKFLKPGGWFQHMEPDLQMYSQNPEVNVDDEHIYTRWANVFKKVGEKTNRTLDFSDQKLEKLAKAANFRNVTYQSHKIPVGRWPKDKKKKELGTFVGLAFSQALDGFIKLPLCGILQWSPEEMQMFAVEMRQSIMDLKTQTLGNVFSVYGQKPET

Radius of gyration: 26.49 Å; Cα contacts (8 Å, |Δi|>4): 1179; chains: 2; bounding box: 89×74×68 Å

pLDDT: mean 84.48, std 20.37, range [23.84, 98.88]

Nearest PDB structures (foldseek):
  3mgg-assembly1_A  TM=6.689E-01  e=5.287E-13  Methanosarcina mazei
  8zc8-assembly1_A  TM=4.684E-01  e=2.979E-07  Streptomyces caespitosus
  3g5l-assembly1_B  TM=5.249E-01  e=4.809E-06  Listeria monocytogenes serotype 4b str. F2365
  8zc7-assembly1_A  TM=4.311E-01  e=1.061E-06  Streptomyces caespitosus
  3g5l-assembly2_A  TM=4.898E-01  e=1.344E-05  Listeria monocytogenes serotype 4b str. F2365

Solvent-accessible surface area (backbone atoms only — not comparable to full-atom values): 34606 Å² total; per-residue (Å²): 126,83,78,80,80,55,64,30,70,92,61,71,78,72,81,70,79,76,80,73,79,86,75,79,92,59,65,67,71,55,52,66,67,57,75,64,45,58,36,74,58,96,91,37,36,25,52,35,66,93,60,18,67,50,61,51,45,71,36,69,63,41,48,47,18,50,53,34,46,53,50,29,52,23,51,73,52,74,70,33,92,71,82,71,88,65,70,91,71,48,51,28,35,35,31,43,62,43,83,86,39,58,65,58,51,53,48,32,69,75,31,74,80,26,46,69,41,48,75,25,46,91,93,45,78,39,51,66,30,55,66,70,42,86,77,85,69,63,69,46,56,21,36,31,38,40,36,42,71,55,65,36,53,46,66,52,62,68,60,42,44,44,48,56,52,49,30,30,18,66,57,12,36,38,36,42,38,42,56,47,58,54,48,46,51,72,28,84,86,52,74,80,45,78,80,27,62,42,44,44,50,27,51,51,45,42,49,46,9,63,74,68,52,10,53,40,70,51,64,89,59,40,61,48,52,51,42,50,76,54,62,39,37,83,69,48,71,48,76,44,78,39,51,32,24,62,35,36,47,49,66,69,52,16,51,35,1,33,35,42,35,51,20,48,63,53,30,47,68,48,55,43,47,44,44,38,37,67,70,67,60,40,51,71,65,57,49,48,54,52,49,51,51,46,51,52,54,54,66,33,53,79,40,35,32,32,39,39,35,39,38,28,29,30,23,38,55,71,119,126,84,78,79,79,54,63,28,69,92,59,71,79,76,81,69,77,77,80,71,79,82,75,78,90,58,62,68,71,55,52,67,66,57,74,66,45,57,36,74,58,96,92,36,36,24,52,34,66,91,60,18,64,50,61,49,46,70,37,69,62,40,47,47,17,49,52,35,44,53,51,30,51,22,51,73,52,73,71,34,94,70,82,73,89,66,69,90,72,48,51,29,35,34,32,43,63,50,79,87,38,58,66,55,52,52,49,31,67,75,31,73,79,26,46,67,39,44,75,30,47,92,92,42,81,41,55,69,29,56,68,71,44,87,77,86,70,62,67,49,58,21,38,31,40,40,36,42,70,54,65,36,49,46,67,52,62,70,60,44,44,44,48,56,54,50,30,30,18,67,59,12,36,39,36,42,36,40,57,47,60,53,50,47,51,72,28,86,87,50,74,80,45,79,82,27,61,42,42,44,50,26,51,52,45,43,48,45,9,62,74,68,50,11,53,40,68,53,63,90,58,40,60,49,52,51,42,51,75,53,63,41,36,84,67,47,70,48,78,44,77,38,51,33,24,62,37,36,48,51,64,68,52,16,51,35,1,34,36,41,35,51,20,47,63,54,31,47,68,47,55,43,47,44,45,39,38,68,70,67,60,40,51,71,64,57,49,50,54,53,49,50,52,46,50,53,54,53,68,33,53,79,40,36,31,32,38,36,35,38,37,30,32,30,23,38,53,72,118

Organism: Fusarium culmorum (NCBI:txid5516)

InterPro domains:
  IPR029063 S-adenosyl-L-methionine-dependent methyltransferase superfamily [G3DSA:3.40.50.150] (36-261)
  IPR029063 S-adenosyl-L-methionine-dependent methyltransferase superfamily [SSF53335] (52-318)